Protein AF-A0AAN0IAS6-F1 (afdb_monomer)

Solvent-accessible surface area (backbone atoms only — not comparable to full-atom values): 22225 Å² total; per-residue (Å²): 135,86,90,84,81,88,79,88,77,90,82,90,81,89,84,83,89,83,87,80,89,72,94,79,90,80,89,82,79,87,78,76,90,74,79,75,76,70,74,82,74,73,53,84,27,52,66,50,40,50,52,54,39,51,57,43,19,47,50,24,18,56,37,16,27,63,53,25,39,45,30,53,30,48,60,51,35,45,71,39,62,88,74,70,31,48,55,88,90,38,73,66,52,56,47,52,61,48,28,24,65,57,20,15,57,55,14,36,59,52,32,56,58,35,35,73,73,73,26,54,47,60,35,51,56,58,22,38,47,36,32,28,53,12,21,45,36,38,27,53,33,71,79,46,85,50,51,68,62,28,54,50,36,42,43,51,14,32,24,35,31,10,23,14,33,20,17,25,63,56,48,31,49,53,48,34,52,59,64,42,53,86,92,46,31,71,62,56,50,40,42,36,56,42,28,18,30,46,16,22,23,51,41,36,58,53,58,62,44,83,92,68,50,53,35,56,56,22,45,52,51,21,50,51,35,49,54,48,44,63,58,50,70,72,54,74,64,46,40,63,58,29,48,77,69,71,36,54,75,60,20,50,54,46,42,37,59,40,34,28,88,86,54,67,58,66,56,58,49,52,52,50,49,55,51,51,72,70,52,72,89,63,50,75,71,50,46,59,55,49,49,69,38,70,86,45,36,52,60,49,51,54,50,52,52,49,54,48,50,44,58,71,68,40,57,63,56,50,46,31,38,34,36,55,57,36,31,76,49,71,38,53,72,68,57,12,40,56,49,32,26,46,35,66,11,50,43,34,35,55,38,28,54,54,26,60,74,42,50,86,76,68,42,66,70,56,36,42,52,51,16,52,52,39,30,52,53,18,50,50,45,37,53,52,28,74,74,65,77,75,42,55,68,52,36,54,53,19,50,36,42,25,35,48,15,34,24,54,9,57,55,50,51,60,58,48,54,51,68,74,76,108

Nearest PDB structures (foldseek):
  6tha-assembly1_A  TM=8.680E-01  e=2.420E-15  Homo sapiens
  4zw9-assembly1_A  TM=8.474E-01  e=1.439E-14  Homo sapiens
  7wsn-assembly1_A  TM=8.742E-01  e=9.695E-14  Homo sapiens
  8y66-assembly1_A  TM=8.611E-01  e=7.709E-13  Homo sapiens
  4ybq-assembly2_B  TM=8.130E-01  e=3.576E-12  Rattus norvegicus

Mean predicted aligned error: 10.68 Å

Structure (mmCIF, N/CA/C/O backbone):
data_AF-A0AAN0IAS6-F1
#
_entry.id   AF-A0AAN0IAS6-F1
#
loop_
_atom_site.group_PDB
_atom_site.id
_atom_site.type_symbol
_atom_site.label_atom_id
_atom_site.label_alt_id
_atom_site.label_comp_id
_atom_site.label_asym_id
_atom_site.label_entity_id
_atom_site.label_seq_id
_atom_site.pdbx_PDB_ins_code
_atom_site.Cartn_x
_atom_site.Cartn_y
_atom_site.Cartn_z
_atom_site.occupancy
_atom_site.B_iso_or_equiv
_atom_site.auth_seq_id
_atom_site.auth_comp_id
_atom_site.auth_asym_id
_atom_site.auth_atom_id
_atom_site.pdbx_PDB_model_num
ATOM 1 N N . MET A 1 1 ? -79.248 13.429 42.159 1.00 33.66 1 MET A N 1
ATOM 2 C CA . MET A 1 1 ? -80.142 12.551 42.944 1.00 33.66 1 MET A CA 1
ATOM 3 C C . MET A 1 1 ? -79.269 11.799 43.941 1.00 33.66 1 MET A C 1
ATOM 5 O O . MET A 1 1 ? -78.330 11.173 43.477 1.00 33.66 1 MET A O 1
ATOM 9 N N . ALA A 1 2 ? -79.571 11.944 45.244 1.00 32.12 2 ALA A N 1
ATOM 10 C CA . ALA A 1 2 ? -78.936 11.362 46.452 1.00 32.12 2 ALA A CA 1
ATOM 11 C C . ALA A 1 2 ? -77.456 11.761 46.705 1.00 32.12 2 ALA A C 1
ATOM 13 O O . ALA A 1 2 ? -76.595 11.368 45.934 1.00 32.12 2 ALA A O 1
ATOM 14 N N . GLN A 1 3 ? -77.054 12.660 47.625 1.00 24.36 3 GLN A N 1
ATOM 15 C CA . GLN A 1 3 ? -77.247 12.820 49.091 1.00 24.36 3 GLN A CA 1
ATOM 16 C C . GLN A 1 3 ? -76.778 11.643 49.967 1.00 24.36 3 GLN A C 1
ATOM 18 O O . GLN A 1 3 ? -77.435 10.612 49.962 1.00 24.36 3 GLN A O 1
ATOM 23 N N . SER A 1 4 ? -75.717 11.876 50.767 1.00 26.53 4 SER A N 1
ATOM 24 C CA . SER A 1 4 ? -75.642 11.714 52.247 1.00 26.53 4 SER A CA 1
ATOM 25 C C . SER A 1 4 ? -74.160 11.719 52.698 1.00 26.53 4 SER A C 1
ATOM 27 O O . SER A 1 4 ? -73.414 10.832 52.301 1.00 26.53 4 SER A O 1
ATOM 29 N N . HIS A 1 5 ? -73.647 12.810 53.286 1.00 27.48 5 HIS A N 1
ATOM 30 C CA . HIS A 1 5 ? -73.563 13.123 54.738 1.00 27.48 5 HIS A CA 1
ATOM 31 C C . HIS A 1 5 ? -72.278 12.585 55.406 1.00 27.48 5 HIS A C 1
ATOM 33 O O . HIS A 1 5 ? -72.000 11.401 55.298 1.00 27.48 5 HIS A O 1
ATOM 39 N N . HIS A 1 6 ? -71.389 13.498 55.850 1.00 26.61 6 HIS A N 1
ATOM 40 C CA . HIS A 1 6 ? -71.089 13.872 57.263 1.00 26.61 6 HIS A CA 1
ATOM 41 C C . HIS A 1 6 ? -70.291 12.769 57.998 1.00 26.61 6 HIS A C 1
ATOM 43 O O . HIS A 1 6 ? -70.561 11.599 57.805 1.00 26.61 6 HIS A O 1
ATOM 49 N N . GLU A 1 7 ? -69.278 13.000 58.833 1.00 26.31 7 GLU A N 1
ATOM 50 C CA . GLU A 1 7 ? -68.907 14.135 59.680 1.00 26.31 7 GLU A CA 1
ATOM 51 C C . GLU A 1 7 ? -67.571 13.801 60.382 1.00 26.31 7 GLU A C 1
ATOM 53 O O . GLU A 1 7 ? -67.333 12.632 60.668 1.00 26.31 7 GLU A O 1
ATOM 58 N N . GLY A 1 8 ? -66.793 14.833 60.743 1.00 24.58 8 GLY A N 1
ATOM 59 C CA . GLY A 1 8 ? -65.943 14.885 61.950 1.00 24.58 8 GLY A CA 1
ATOM 60 C C . GLY A 1 8 ? -64.709 13.969 62.029 1.00 24.58 8 GLY A C 1
ATOM 61 O O . GLY A 1 8 ? -64.593 12.970 61.344 1.00 24.58 8 GLY A O 1
ATOM 62 N N . SER A 1 9 ? -63.701 14.195 62.864 1.00 25.06 9 SER A N 1
ATOM 63 C CA . SER A 1 9 ? -63.290 15.300 63.729 1.00 25.06 9 SER A CA 1
ATOM 64 C C . SER A 1 9 ? -61.860 14.959 64.182 1.00 25.06 9 SER A C 1
ATOM 66 O O . SER A 1 9 ? -61.548 13.798 64.425 1.00 25.06 9 SER A O 1
ATOM 68 N N . SER A 1 10 ? -61.009 15.983 64.261 1.00 26.42 10 SER A N 1
ATOM 69 C CA . SER A 1 10 ? -59.844 16.161 65.151 1.00 26.42 10 SER A CA 1
ATOM 70 C C . SER A 1 10 ? -59.374 14.993 66.039 1.00 26.42 10 SER A C 1
ATOM 72 O O . SER A 1 10 ? -60.142 14.541 66.881 1.00 26.42 10 SER A O 1
ATOM 74 N N . LEU A 1 11 ? -58.066 14.689 66.019 1.00 27.80 11 LEU A N 1
ATOM 75 C CA . LEU A 1 11 ? -57.295 14.328 67.222 1.00 27.80 11 LEU A CA 1
ATOM 76 C C . LEU A 1 11 ? -55.779 14.504 66.992 1.00 27.80 11 LEU A C 1
ATOM 78 O O . LEU A 1 11 ? -55.175 13.883 66.124 1.00 27.80 11 LEU A O 1
ATOM 82 N N . LEU A 1 12 ? -55.193 15.395 67.794 1.00 28.66 12 LEU A N 1
ATOM 83 C CA . LEU A 1 12 ? -53.761 15.526 68.070 1.00 28.66 12 LEU A CA 1
ATOM 84 C C . LEU A 1 12 ? -53.261 14.283 68.825 1.00 28.66 12 LEU A C 1
ATOM 86 O O . LEU A 1 12 ? -53.989 13.810 69.694 1.00 28.66 12 LEU A O 1
ATOM 90 N N . LEU A 1 13 ? -52.016 13.840 68.588 1.00 27.44 13 LEU A N 1
ATOM 91 C CA . LEU A 1 13 ? -50.988 13.617 69.629 1.00 27.44 13 LEU A CA 1
ATOM 92 C C . LEU A 1 13 ? -49.684 13.000 69.074 1.00 27.44 13 LEU A C 1
ATOM 94 O O . LEU A 1 13 ? -49.685 12.090 68.254 1.00 27.44 13 LEU A O 1
ATOM 98 N N . ASN A 1 14 ? -48.583 13.552 69.591 1.00 24.80 14 ASN A N 1
ATOM 99 C CA . ASN A 1 14 ? -47.167 13.188 69.486 1.00 24.80 14 ASN A CA 1
ATOM 100 C C . ASN A 1 14 ? -46.831 11.686 69.419 1.00 24.80 14 ASN A C 1
ATOM 102 O O . ASN A 1 14 ? -47.286 10.923 70.264 1.00 24.80 14 ASN A O 1
ATOM 106 N N . HIS A 1 15 ? -45.833 11.330 68.600 1.00 27.81 15 HIS A N 1
ATOM 107 C CA . HIS A 1 15 ? -44.603 10.715 69.121 1.00 27.81 15 HIS A CA 1
ATOM 108 C C . HIS A 1 15 ? -43.427 10.836 68.139 1.00 27.81 15 HIS A C 1
ATOM 110 O O . HIS A 1 15 ? -43.573 10.783 66.922 1.00 27.81 15 HIS A O 1
ATOM 116 N N . SER A 1 16 ? -42.265 11.061 68.735 1.00 25.31 16 SER A N 1
ATOM 117 C CA . SER A 1 16 ? -40.925 11.228 68.183 1.00 25.31 16 SER A CA 1
ATOM 118 C C . SER A 1 16 ? -40.313 9.956 67.576 1.00 25.31 16 SER A C 1
ATOM 120 O O . SER A 1 16 ? -40.698 8.853 67.950 1.00 25.31 16 SER A O 1
ATOM 122 N N . SER A 1 17 ? -39.259 10.183 66.772 1.00 25.08 17 SER A N 1
ATOM 123 C CA . SER A 1 17 ? -38.083 9.321 66.514 1.00 25.08 17 SER A CA 1
ATOM 124 C C . SER A 1 17 ? -38.311 7.966 65.831 1.00 25.08 17 SER A C 1
ATOM 126 O O . SER A 1 17 ? -38.717 7.011 66.475 1.00 25.08 17 SER A O 1
ATOM 128 N N . ASP A 1 18 ? -37.968 7.849 64.543 1.00 25.62 18 ASP A N 1
ATOM 129 C CA . ASP A 1 18 ? -36.683 7.269 64.110 1.00 25.62 18 ASP A CA 1
ATOM 130 C C . ASP A 1 18 ? -36.660 6.950 62.600 1.00 25.62 18 ASP A C 1
ATOM 132 O O . ASP A 1 18 ? -37.606 6.430 62.022 1.00 25.62 18 ASP A O 1
ATOM 136 N N . HIS A 1 19 ? -35.513 7.264 61.994 1.00 27.08 19 HIS A N 1
ATOM 137 C CA . HIS A 1 19 ? -34.933 6.691 60.775 1.00 27.08 19 HIS A CA 1
ATOM 138 C C . HIS A 1 19 ? -35.694 6.702 59.425 1.00 27.08 19 HIS A C 1
ATOM 140 O O . HIS A 1 19 ? -36.416 5.780 59.070 1.00 27.08 19 HIS A O 1
ATOM 146 N N . GLY A 1 20 ? -35.271 7.652 58.571 1.00 28.98 20 GLY A N 1
ATOM 147 C CA . GLY A 1 20 ? -34.957 7.411 57.152 1.00 28.98 20 GLY A CA 1
ATOM 148 C C . GLY A 1 20 ? -35.938 7.999 56.130 1.00 28.98 20 GLY A C 1
ATOM 149 O O . GLY A 1 20 ? -37.013 7.435 55.950 1.00 28.98 20 GLY A O 1
ATOM 150 N N . PRO A 1 21 ? -35.588 9.068 55.381 1.00 27.64 21 PRO A N 1
ATOM 151 C CA . PRO A 1 21 ? -36.418 9.493 54.270 1.00 27.64 21 PRO A CA 1
ATOM 152 C C . PRO A 1 21 ? -36.157 8.614 53.044 1.00 27.64 21 PRO A C 1
ATOM 154 O O . PRO A 1 21 ? -35.095 8.617 52.418 1.00 27.64 21 PRO A O 1
ATOM 157 N N . SER A 1 22 ? -37.204 7.861 52.743 1.00 24.80 22 SER A N 1
ATOM 158 C CA . SER A 1 22 ? -37.594 7.313 51.458 1.00 24.80 22 SER A CA 1
ATOM 159 C C . SER A 1 22 ? -37.400 8.285 50.290 1.00 24.80 22 SER A C 1
ATOM 161 O O . SER A 1 22 ? -37.822 9.437 50.320 1.00 24.80 22 SER A O 1
ATOM 163 N N . ILE A 1 23 ? -36.803 7.733 49.237 1.00 34.53 23 ILE A N 1
ATOM 164 C CA . ILE A 1 23 ? -36.987 7.997 47.805 1.00 34.53 23 ILE A CA 1
ATOM 165 C C . ILE A 1 23 ? -38.257 8.823 47.509 1.00 34.53 23 ILE A C 1
ATOM 167 O O . ILE A 1 23 ? -39.321 8.227 47.400 1.00 34.53 23 ILE A O 1
ATOM 171 N N . GLN A 1 24 ? -38.154 10.154 47.353 1.00 28.39 24 GLN A N 1
ATOM 172 C CA . GLN A 1 24 ? -39.014 10.946 46.441 1.00 28.39 24 GLN A CA 1
ATOM 173 C C . GLN A 1 24 ? -38.716 12.455 46.323 1.00 28.39 24 GLN A C 1
ATOM 175 O O . GLN A 1 24 ? -39.343 13.106 45.493 1.00 28.39 24 GLN A O 1
ATOM 180 N N . GLU A 1 25 ? -37.721 13.021 47.009 1.00 26.59 25 GLU A N 1
ATOM 181 C CA . GLU A 1 25 ? -37.358 14.443 46.845 1.00 26.59 25 GLU A CA 1
ATOM 182 C C . GLU A 1 25 ? -35.931 14.632 46.307 1.00 26.59 25 GLU A C 1
ATOM 184 O O . GLU A 1 25 ? -34.995 14.945 47.035 1.00 26.59 25 GLU A O 1
ATOM 189 N N . SER A 1 26 ? -35.742 14.438 45.000 1.00 26.17 26 SER A N 1
ATOM 190 C CA . SER A 1 26 ? -34.571 14.986 44.283 1.00 26.17 26 SER A CA 1
ATOM 191 C C . SER A 1 26 ? -34.820 15.234 42.789 1.00 26.17 26 SER A C 1
ATOM 193 O O . SER A 1 26 ? -33.887 15.324 41.992 1.00 26.17 26 SER A O 1
ATOM 195 N N . VAL A 1 27 ? -36.084 15.417 42.391 1.00 33.97 27 VAL A N 1
ATOM 196 C CA . VAL A 1 27 ? -36.443 15.924 41.059 1.00 33.97 27 VAL A CA 1
ATOM 197 C C . VAL A 1 27 ? -36.704 17.419 41.177 1.00 33.97 27 VAL A C 1
ATOM 199 O O . VAL A 1 27 ? -37.845 17.819 41.336 1.00 33.97 27 VAL A O 1
ATOM 202 N N . GLN A 1 28 ? -35.638 18.223 41.146 1.00 28.66 28 GLN A N 1
ATOM 203 C CA . GLN A 1 28 ? -35.590 19.608 40.636 1.00 28.66 28 GLN A CA 1
ATOM 204 C C . GLN A 1 28 ? -34.356 20.328 41.188 1.00 28.66 28 GLN A C 1
ATOM 206 O O . GLN A 1 28 ? -34.382 20.973 42.228 1.00 28.66 28 GLN A O 1
ATOM 211 N N . SER A 1 29 ? -33.253 20.242 40.452 1.00 25.03 29 SER A N 1
ATOM 212 C CA . SER A 1 29 ? -32.327 21.365 40.264 1.00 25.03 29 SER A CA 1
ATOM 213 C C . SER A 1 29 ? -31.288 20.961 39.227 1.00 25.03 29 SER A C 1
ATOM 215 O O . SER A 1 29 ? -30.280 20.324 39.504 1.00 25.03 29 SER A O 1
ATOM 217 N N . SER A 1 30 ? -31.568 21.311 37.979 1.00 26.72 30 SER A N 1
ATOM 218 C CA . SER A 1 30 ? -30.588 21.343 36.902 1.00 26.72 30 SER A CA 1
ATOM 219 C C . SER A 1 30 ? -29.566 22.458 37.144 1.00 26.72 30 SER A C 1
ATOM 221 O O . SER A 1 30 ? -29.976 23.619 37.215 1.00 26.72 30 SER A O 1
ATOM 223 N N . PRO A 1 31 ? -28.252 22.176 37.126 1.00 28.34 31 PRO A N 1
ATOM 224 C CA . PRO A 1 31 ? -27.251 23.160 36.775 1.00 28.34 31 PRO A CA 1
ATOM 225 C C . PRO A 1 31 ? -26.757 22.874 35.350 1.00 28.34 31 PRO A C 1
ATOM 227 O O . PRO A 1 31 ? -26.084 21.882 35.083 1.00 28.34 31 PRO A O 1
ATOM 230 N N . SER A 1 32 ? -27.147 23.764 34.437 1.00 24.03 32 SER A N 1
ATOM 231 C CA . SER A 1 32 ? -26.342 24.294 33.328 1.00 24.03 32 SER A CA 1
ATOM 232 C C . SER A 1 32 ? -25.189 23.427 32.792 1.00 24.03 32 SER A C 1
ATOM 234 O O . SER A 1 32 ? -24.174 23.255 33.465 1.00 24.03 32 SER A O 1
ATOM 236 N N . HIS A 1 33 ? -25.311 23.009 31.525 1.00 30.00 33 HIS A N 1
ATOM 237 C CA . HIS A 1 33 ? -24.231 22.716 30.569 1.00 30.00 33 HIS A CA 1
ATOM 238 C C . HIS A 1 33 ? -22.791 22.771 31.120 1.00 30.00 33 HIS A C 1
ATOM 240 O O . HIS A 1 33 ? -22.019 23.680 30.815 1.00 30.00 33 HIS A O 1
ATOM 246 N N . LYS A 1 34 ? -22.372 21.734 31.848 1.00 26.58 34 LYS A N 1
ATOM 247 C CA . LYS A 1 34 ? -20.954 21.393 31.932 1.00 26.58 34 LYS A CA 1
ATOM 248 C C . LYS A 1 34 ? -20.635 20.560 30.701 1.00 26.58 34 LYS A C 1
ATOM 250 O O . LYS A 1 34 ? -20.859 19.355 30.680 1.00 26.58 34 LYS A O 1
ATOM 255 N N . ARG A 1 35 ? -20.116 21.213 29.656 1.00 28.50 35 ARG A N 1
ATOM 256 C CA . ARG A 1 35 ? -19.223 20.541 28.706 1.00 28.50 35 ARG A CA 1
ATOM 257 C C . ARG A 1 35 ? -18.101 19.943 29.549 1.00 28.50 35 ARG A C 1
ATOM 259 O O . ARG A 1 35 ? -17.198 20.667 29.963 1.00 28.50 35 ARG A O 1
ATOM 266 N N . SER A 1 36 ? -18.182 18.653 29.851 1.00 29.47 36 SER A N 1
ATOM 267 C CA . SER A 1 36 ? -17.043 17.901 30.349 1.00 29.47 36 SER A CA 1
ATOM 268 C C . SER A 1 36 ? -16.023 17.865 29.216 1.00 29.47 36 SER A C 1
ATOM 270 O O . SER A 1 36 ? -16.054 16.992 28.351 1.00 29.47 36 SER A O 1
ATOM 272 N N . PHE A 1 37 ? -15.140 18.861 29.189 1.00 30.89 37 PHE A N 1
ATOM 273 C CA . PHE A 1 37 ? -13.807 18.688 28.638 1.00 30.89 37 PHE A CA 1
ATOM 274 C C . PHE A 1 37 ? -13.185 17.556 29.451 1.00 30.89 37 PHE A C 1
ATOM 276 O O . PHE A 1 37 ? -12.643 17.779 30.534 1.00 30.89 37 PHE A O 1
ATOM 283 N N . PHE A 1 38 ? -13.372 16.322 28.986 1.00 34.84 38 PHE A N 1
ATOM 284 C CA . PHE A 1 38 ? -12.669 15.183 29.538 1.00 34.84 38 PHE A CA 1
ATOM 285 C C . PHE A 1 38 ? -11.192 15.495 29.345 1.00 34.84 38 PHE A C 1
ATOM 287 O O . PHE A 1 38 ? -10.711 15.663 28.222 1.00 34.84 38 PHE A O 1
ATOM 294 N N . CYS A 1 39 ? -10.496 15.678 30.460 1.00 33.56 39 CYS A N 1
ATOM 295 C CA . CYS A 1 39 ? -9.053 15.732 30.475 1.00 33.56 39 CYS A CA 1
ATOM 296 C C . CYS A 1 39 ? -8.579 14.457 29.768 1.00 33.56 39 CYS A C 1
ATOM 298 O O . CYS A 1 39 ? -8.855 13.357 30.240 1.00 33.56 39 CYS A O 1
ATOM 300 N N . CYS A 1 40 ? -7.949 14.606 28.600 1.00 45.38 40 CYS A N 1
ATOM 301 C CA . CYS A 1 40 ? -7.277 13.529 27.885 1.00 45.38 40 CYS A CA 1
ATOM 302 C C . CYS A 1 40 ? -6.201 12.936 28.804 1.00 45.38 40 CYS A C 1
ATOM 304 O O . CYS A 1 40 ? -5.038 13.341 28.739 1.00 45.38 40 CYS A O 1
ATOM 306 N N . GLN A 1 41 ? -6.573 11.993 29.672 1.00 48.19 41 GLN A N 1
ATOM 307 C CA . GLN A 1 41 ? -5.611 11.185 30.403 1.00 48.19 41 GLN A CA 1
ATOM 308 C C . GLN A 1 41 ? -4.820 10.402 29.358 1.00 48.19 41 GLN A C 1
ATOM 310 O O . GLN A 1 41 ? -5.354 9.571 28.621 1.00 48.19 41 GLN A O 1
ATOM 315 N N . ARG A 1 42 ? -3.537 10.752 29.217 1.00 53.22 42 ARG A N 1
ATOM 316 C CA . ARG A 1 42 ? -2.619 10.003 28.361 1.00 53.22 42 ARG A CA 1
ATOM 317 C C . ARG A 1 42 ? -2.536 8.579 28.919 1.00 53.22 42 ARG A C 1
ATOM 319 O O . ARG A 1 42 ? -2.341 8.441 30.125 1.00 53.22 42 ARG A O 1
ATOM 326 N N . PRO A 1 43 ? -2.675 7.538 28.083 1.00 58.28 43 PRO A N 1
ATOM 327 C CA . PRO A 1 43 ? -2.593 6.167 28.563 1.00 58.28 43 PRO A CA 1
ATOM 328 C C . PRO A 1 43 ? -1.225 5.923 29.210 1.00 58.28 43 PRO A C 1
ATOM 330 O O . PRO A 1 43 ? -0.189 6.255 28.629 1.00 58.28 43 PRO A O 1
ATOM 333 N N . GLU A 1 44 ? -1.226 5.308 30.391 1.00 56.66 44 GLU A N 1
ATOM 334 C CA . GLU A 1 44 ? -0.021 4.967 31.160 1.00 56.66 44 GLU A CA 1
ATOM 335 C C . GLU A 1 44 ? 0.924 4.050 30.357 1.00 56.66 44 GLU A C 1
ATOM 337 O O . GLU A 1 44 ? 2.146 4.133 30.471 1.00 56.66 44 GLU A O 1
ATOM 342 N N . ARG A 1 45 ? 0.366 3.211 29.467 1.00 65.69 45 ARG A N 1
ATOM 343 C CA . ARG A 1 45 ? 1.111 2.307 28.569 1.00 65.69 45 ARG A CA 1
ATOM 344 C C . ARG A 1 45 ? 1.028 2.695 27.092 1.00 65.69 45 ARG A C 1
ATOM 346 O O . ARG A 1 45 ? 0.751 1.850 26.239 1.00 65.69 45 ARG A O 1
ATOM 353 N N . LEU A 1 46 ? 1.342 3.948 26.766 1.00 76.25 46 LEU A N 1
ATOM 354 C CA . LEU A 1 46 ? 1.393 4.430 25.378 1.00 76.25 46 LEU A CA 1
ATOM 355 C C . LEU A 1 46 ? 2.266 3.556 24.453 1.00 76.25 46 LEU A C 1
ATOM 357 O O . LEU A 1 46 ? 1.910 3.311 23.303 1.00 76.25 46 LEU A O 1
ATOM 361 N N . TRP A 1 47 ? 3.387 3.042 24.965 1.00 80.69 47 TRP A N 1
ATOM 362 C CA . TRP A 1 47 ? 4.314 2.199 24.205 1.00 80.69 47 TRP A CA 1
ATOM 363 C C . TRP A 1 47 ? 3.650 0.922 23.664 1.00 80.69 47 TRP A C 1
ATOM 365 O O . TRP A 1 47 ? 3.910 0.539 22.528 1.00 80.69 47 TRP A O 1
ATOM 375 N N . SER A 1 48 ? 2.751 0.299 24.433 1.00 83.69 48 SER A N 1
ATOM 376 C CA . SER A 1 48 ? 2.081 -0.948 24.038 1.00 83.69 48 SER A CA 1
ATOM 377 C C . SER A 1 48 ? 1.148 -0.730 22.845 1.00 83.69 48 SER A C 1
ATOM 379 O O . SER A 1 48 ? 1.204 -1.467 21.861 1.00 83.69 48 SER A O 1
ATOM 381 N N . THR A 1 49 ? 0.360 0.348 22.890 1.00 83.81 49 THR A N 1
ATOM 382 C CA . THR A 1 49 ? -0.538 0.756 21.807 1.00 83.81 49 THR A CA 1
ATOM 383 C C . THR A 1 49 ? 0.266 1.119 20.557 1.00 83.81 49 THR A C 1
ATOM 385 O O . THR A 1 49 ? -0.085 0.675 19.467 1.00 83.81 49 THR A O 1
ATOM 388 N N . THR A 1 50 ? 1.384 1.843 20.705 1.00 86.25 50 THR A N 1
ATOM 389 C CA . THR A 1 50 ? 2.273 2.176 19.579 1.00 86.25 50 THR A CA 1
ATOM 390 C C . THR A 1 50 ? 2.861 0.928 18.922 1.00 86.25 50 THR A C 1
ATOM 392 O O . THR A 1 50 ? 2.834 0.834 17.700 1.00 86.25 50 THR A O 1
ATOM 395 N N . ILE A 1 51 ? 3.357 -0.047 19.695 1.00 88.56 51 ILE A N 1
ATOM 396 C CA . ILE A 1 51 ? 3.919 -1.292 19.139 1.00 88.56 51 ILE A CA 1
ATOM 397 C C . ILE A 1 51 ? 2.847 -2.077 18.381 1.00 88.56 51 ILE A C 1
ATOM 399 O O . ILE A 1 51 ? 3.093 -2.532 17.266 1.00 88.56 51 ILE A O 1
ATOM 403 N N . VAL A 1 52 ? 1.649 -2.208 18.957 1.00 90.12 52 VAL A N 1
ATOM 404 C CA . VAL A 1 52 ? 0.529 -2.925 18.332 1.00 90.12 52 VAL A CA 1
ATOM 405 C C . VAL A 1 52 ? 0.065 -2.225 17.049 1.00 90.12 52 VAL A C 1
ATOM 407 O O . VAL A 1 52 ? -0.161 -2.890 16.038 1.00 90.12 52 VAL A O 1
ATOM 410 N N . ALA A 1 53 ? -0.035 -0.893 17.062 1.00 88.12 53 ALA A N 1
ATOM 411 C CA . ALA A 1 53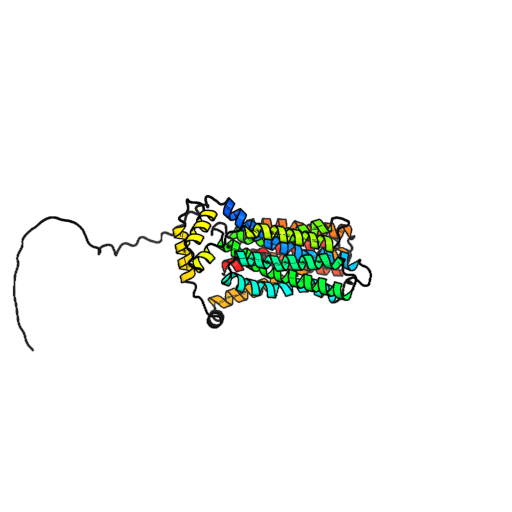 ? -0.401 -0.107 15.887 1.00 88.12 53 ALA A CA 1
ATOM 412 C C . ALA A 1 53 ? 0.670 -0.187 14.788 1.00 88.12 53 ALA A C 1
ATOM 414 O O . ALA A 1 53 ? 0.337 -0.386 13.621 1.00 88.12 53 ALA A O 1
ATOM 415 N N . LEU A 1 54 ? 1.951 -0.096 15.157 1.00 89.69 54 LEU A N 1
ATOM 416 C CA . LEU A 1 54 ? 3.067 -0.197 14.220 1.00 89.69 54 LEU A CA 1
ATOM 417 C C . LEU A 1 54 ? 3.134 -1.587 13.581 1.00 89.69 54 LEU A C 1
ATOM 419 O O . LEU A 1 54 ? 3.262 -1.695 12.367 1.00 89.69 54 LEU A O 1
ATOM 423 N N . ALA A 1 55 ? 2.986 -2.644 14.379 1.00 91.25 55 ALA A N 1
ATOM 424 C CA . ALA A 1 55 ? 2.961 -4.018 13.891 1.00 91.25 55 ALA A CA 1
ATOM 425 C C . ALA A 1 55 ? 1.797 -4.274 12.919 1.00 91.25 55 ALA A C 1
ATOM 427 O O . ALA A 1 55 ? 1.987 -4.948 11.909 1.00 91.25 55 ALA A O 1
ATOM 428 N N . ALA A 1 56 ? 0.617 -3.698 13.167 1.00 89.75 56 ALA A N 1
ATOM 429 C CA . ALA A 1 56 ? -0.490 -3.747 12.211 1.00 89.75 56 ALA A CA 1
ATOM 430 C C . ALA A 1 56 ? -0.195 -2.934 10.934 1.00 89.75 56 ALA A C 1
ATOM 432 O O . ALA A 1 56 ? -0.512 -3.378 9.829 1.00 89.75 56 ALA A O 1
ATOM 433 N N . ALA A 1 57 ? 0.469 -1.780 11.063 1.00 89.62 57 ALA A N 1
ATOM 434 C CA . ALA A 1 57 ? 0.869 -0.940 9.935 1.00 89.62 57 ALA A CA 1
ATOM 435 C C . ALA A 1 57 ? 1.981 -1.563 9.061 1.00 89.62 57 ALA A C 1
ATOM 437 O O . ALA A 1 57 ? 2.147 -1.153 7.912 1.00 89.62 57 ALA A O 1
ATOM 438 N N . LEU A 1 58 ? 2.718 -2.572 9.547 1.00 91.62 58 LEU A N 1
ATOM 439 C CA . LEU A 1 58 ? 3.698 -3.311 8.735 1.00 91.62 58 LEU A CA 1
ATOM 440 C C . LEU A 1 58 ? 3.047 -4.082 7.575 1.00 91.62 58 LEU A C 1
ATOM 442 O O . LEU A 1 58 ? 3.712 -4.378 6.587 1.00 91.62 58 LEU A O 1
ATOM 446 N N . SER A 1 59 ? 1.756 -4.408 7.659 1.00 90.38 59 SER A N 1
ATOM 447 C CA . SER A 1 59 ? 1.054 -5.074 6.558 1.00 90.38 59 SER A CA 1
ATOM 448 C C . SER A 1 59 ? 0.949 -4.167 5.311 1.00 90.38 59 SER A C 1
ATOM 450 O O . SER A 1 59 ? 1.354 -4.595 4.227 1.00 90.38 59 SER A O 1
ATOM 452 N N . PRO A 1 60 ? 0.543 -2.887 5.444 1.00 90.81 60 PRO A N 1
ATOM 453 C CA . PRO A 1 60 ? 0.697 -1.873 4.403 1.00 90.81 60 PRO A CA 1
ATOM 454 C C . PRO A 1 60 ? 2.096 -1.708 3.807 1.00 90.81 60 PRO A C 1
ATOM 456 O O . PRO A 1 60 ? 2.206 -1.459 2.610 1.00 90.81 60 PRO A O 1
ATOM 459 N N . LEU A 1 61 ? 3.162 -1.895 4.592 1.00 92.69 61 LEU A N 1
ATOM 460 C CA . LEU A 1 61 ? 4.541 -1.808 4.092 1.00 92.69 61 LEU A CA 1
ATOM 461 C C . LEU A 1 61 ? 4.811 -2.817 2.973 1.00 92.69 61 LEU A C 1
ATOM 463 O O . LEU A 1 61 ? 5.372 -2.467 1.935 1.00 92.69 61 LEU A O 1
ATOM 467 N N . VAL A 1 62 ? 4.363 -4.061 3.154 1.00 92.06 62 VAL A N 1
ATOM 468 C CA . VAL A 1 62 ? 4.470 -5.106 2.123 1.00 92.06 62 VAL A CA 1
ATOM 469 C C . VAL A 1 62 ? 3.678 -4.716 0.870 1.00 92.06 62 VAL A C 1
ATOM 471 O O . VAL A 1 62 ? 4.125 -4.957 -0.253 1.00 92.06 62 VAL A O 1
ATOM 474 N N . GLY A 1 63 ? 2.528 -4.062 1.049 1.00 90.56 63 GLY A N 1
ATOM 475 C CA . GLY A 1 63 ? 1.729 -3.547 -0.061 1.00 90.56 63 GLY A CA 1
ATOM 476 C C . GLY A 1 63 ? 2.428 -2.438 -0.839 1.00 90.56 63 GLY A C 1
ATOM 477 O O . GLY A 1 63 ? 2.413 -2.451 -2.067 1.00 90.56 63 GLY A O 1
ATOM 478 N N . GLY A 1 64 ? 3.122 -1.540 -0.143 1.00 91.38 64 GLY A N 1
ATOM 479 C CA . GLY A 1 64 ? 3.924 -0.486 -0.761 1.00 91.38 64 GLY A CA 1
ATOM 480 C C . GLY A 1 64 ? 5.040 -1.049 -1.633 1.00 91.38 64 GLY A C 1
ATOM 481 O O . GLY A 1 64 ? 5.229 -0.620 -2.771 1.00 91.38 64 GLY A O 1
ATOM 482 N N . TYR A 1 65 ? 5.713 -2.091 -1.143 1.00 92.56 65 TYR A N 1
ATOM 483 C CA . TYR A 1 65 ? 6.716 -2.815 -1.923 1.00 92.56 65 TYR A CA 1
ATOM 484 C C . TYR A 1 65 ? 6.116 -3.384 -3.220 1.00 92.56 65 TYR A C 1
ATOM 486 O O . TYR A 1 65 ? 6.697 -3.249 -4.295 1.00 92.56 65 TYR A O 1
ATOM 494 N N . ALA A 1 66 ? 4.922 -3.981 -3.146 1.00 91.06 66 ALA A N 1
ATOM 495 C CA . ALA A 1 66 ? 4.228 -4.546 -4.306 1.00 91.06 66 ALA A CA 1
ATOM 496 C C . ALA A 1 66 ? 3.769 -3.492 -5.330 1.00 91.06 66 ALA A C 1
ATOM 498 O O . ALA A 1 66 ? 3.720 -3.789 -6.533 1.00 91.06 66 ALA A O 1
ATOM 499 N N . VAL A 1 67 ? 3.452 -2.281 -4.859 1.00 90.00 67 VAL A N 1
ATOM 500 C CA . VAL A 1 67 ? 3.118 -1.118 -5.692 1.00 90.00 67 VAL A CA 1
ATOM 501 C C . VAL A 1 67 ? 4.350 -0.624 -6.451 1.00 90.00 67 VAL A C 1
ATOM 503 O O . VAL A 1 67 ? 4.248 -0.432 -7.652 1.00 90.00 67 VAL A O 1
ATOM 506 N N . GLY A 1 68 ? 5.517 -0.483 -5.814 1.00 87.81 68 GLY A N 1
ATOM 507 C CA . GLY A 1 68 ? 6.740 -0.023 -6.499 1.00 87.81 68 GLY A CA 1
ATOM 508 C C . GLY A 1 68 ? 7.469 -1.096 -7.331 1.00 87.81 68 GLY A C 1
ATOM 509 O O . GLY A 1 68 ? 8.271 -0.773 -8.205 1.00 87.81 68 GLY A O 1
ATOM 510 N N . TYR A 1 69 ? 7.178 -2.381 -7.108 1.00 90.12 69 TYR A N 1
ATOM 511 C CA . TYR A 1 69 ? 7.825 -3.514 -7.789 1.00 90.12 69 TYR A CA 1
ATOM 512 C C . TYR A 1 69 ? 7.818 -3.487 -9.329 1.00 90.12 69 TYR A C 1
ATOM 514 O O . TYR A 1 69 ? 8.832 -3.872 -9.923 1.00 90.12 69 TYR A O 1
ATOM 522 N N . PRO A 1 70 ? 6.747 -3.051 -10.024 1.00 86.56 70 PRO A N 1
ATOM 523 C CA . PRO A 1 70 ? 6.742 -2.960 -11.481 1.00 86.56 70 PRO A CA 1
ATOM 524 C C . PRO A 1 70 ? 7.856 -2.082 -12.039 1.00 86.56 70 PRO A C 1
ATOM 526 O O . PRO A 1 70 ? 8.474 -2.501 -13.008 1.00 86.56 70 PRO A O 1
ATOM 529 N N . SER A 1 71 ? 8.172 -0.947 -11.405 1.00 82.50 71 SER A N 1
ATOM 530 C CA . SER A 1 71 ? 9.187 -0.013 -11.920 1.00 82.50 71 SER A CA 1
ATOM 531 C C . SER A 1 71 ? 10.548 -0.693 -12.068 1.00 82.50 71 SER A C 1
ATOM 533 O O . SER A 1 71 ? 11.145 -0.683 -13.144 1.00 82.50 71 SER A O 1
ATOM 535 N N . SER A 1 72 ? 10.974 -1.402 -11.021 1.00 80.00 72 SER A N 1
ATOM 536 C CA . SER A 1 72 ? 12.243 -2.132 -11.019 1.00 80.00 72 SER A CA 1
ATOM 537 C C . SER A 1 72 ? 12.190 -3.410 -11.866 1.00 80.00 72 SER A C 1
ATOM 539 O O . SER A 1 72 ? 13.120 -3.719 -12.616 1.00 80.00 72 SER A O 1
ATOM 541 N N . SER A 1 73 ? 11.096 -4.174 -11.768 1.00 82.81 73 SER A N 1
ATOM 542 C CA . SER A 1 73 ? 10.985 -5.468 -12.451 1.00 82.81 73 SER A CA 1
ATOM 543 C C . SER A 1 73 ? 10.819 -5.332 -13.963 1.00 82.81 73 SER A C 1
ATOM 545 O O . SER A 1 73 ? 11.411 -6.126 -14.691 1.00 82.81 73 SER A O 1
ATOM 547 N N . LEU A 1 74 ? 10.075 -4.335 -14.455 1.00 81.12 74 LEU A N 1
ATOM 548 C CA . LEU A 1 74 ? 9.794 -4.160 -15.884 1.00 81.12 74 LEU A CA 1
ATOM 549 C C . LEU A 1 74 ? 11.057 -3.892 -16.699 1.00 81.12 74 LEU A C 1
ATOM 551 O O . LEU A 1 74 ? 11.210 -4.477 -17.765 1.00 81.12 74 LEU A O 1
ATOM 555 N N . ILE A 1 75 ? 11.991 -3.089 -16.186 1.00 76.81 75 ILE A N 1
ATOM 556 C CA . ILE A 1 75 ? 13.261 -2.806 -16.875 1.00 76.81 75 ILE A CA 1
ATOM 557 C C . ILE A 1 75 ? 14.129 -4.069 -16.968 1.00 76.81 75 ILE A C 1
ATOM 559 O O . ILE A 1 75 ? 14.750 -4.342 -17.997 1.00 76.81 75 ILE A O 1
ATOM 563 N N . ASN A 1 76 ? 14.148 -4.880 -15.909 1.00 77.38 76 ASN A N 1
ATOM 564 C CA . ASN A 1 76 ? 14.868 -6.153 -15.913 1.00 77.38 76 ASN A CA 1
ATOM 565 C C . ASN A 1 76 ? 14.197 -7.170 -16.854 1.00 77.38 76 ASN A C 1
ATOM 567 O O . ASN A 1 76 ? 14.876 -7.868 -17.607 1.00 77.38 76 ASN A O 1
ATOM 571 N N . LEU A 1 77 ? 12.863 -7.220 -16.857 1.00 76.88 77 LEU A N 1
ATOM 572 C CA . LEU A 1 77 ? 12.067 -8.095 -17.718 1.00 76.88 77 LEU A CA 1
ATOM 573 C C . LEU A 1 77 ? 12.126 -7.681 -19.195 1.00 76.88 77 LEU A C 1
ATOM 575 O O . LEU A 1 77 ? 12.066 -8.554 -20.060 1.00 76.88 77 LEU A O 1
ATOM 579 N N . SER A 1 78 ? 12.279 -6.393 -19.511 1.00 71.75 78 SER A N 1
ATOM 580 C CA . SER A 1 78 ? 12.434 -5.924 -20.894 1.00 71.75 78 SER A CA 1
ATOM 581 C C . SER A 1 78 ? 13.796 -6.289 -21.485 1.00 71.75 78 SER A C 1
ATOM 583 O O . SER A 1 78 ? 13.900 -6.508 -22.689 1.00 71.75 78 SER A O 1
ATOM 585 N N . ASN A 1 79 ? 14.829 -6.401 -20.644 1.00 71.44 79 ASN A N 1
ATOM 586 C CA . ASN A 1 79 ? 16.204 -6.704 -21.059 1.00 71.44 79 ASN A CA 1
ATOM 587 C C . ASN A 1 79 ? 16.502 -8.215 -21.178 1.00 71.44 79 ASN A C 1
ATOM 589 O O . ASN A 1 79 ? 17.608 -8.596 -21.557 1.00 71.44 79 ASN A O 1
ATOM 593 N N . MET A 1 80 ? 15.539 -9.085 -20.854 1.00 69.50 80 MET A N 1
ATOM 594 C CA . MET A 1 80 ? 15.676 -10.544 -20.959 1.00 69.50 80 MET A CA 1
ATOM 595 C C . MET A 1 80 ? 15.698 -11.031 -22.422 1.00 69.50 80 MET A C 1
ATOM 597 O O . MET A 1 80 ? 15.325 -10.317 -23.350 1.00 69.50 80 MET A O 1
ATOM 601 N N . THR A 1 81 ? 16.122 -12.280 -22.651 1.00 58.97 81 THR A N 1
ATOM 602 C CA . THR A 1 81 ? 16.120 -12.896 -23.994 1.00 58.97 81 THR A CA 1
ATOM 603 C C . THR A 1 81 ? 14.736 -12.825 -24.651 1.00 58.97 81 THR A C 1
ATOM 605 O O . THR A 1 81 ? 13.719 -13.004 -23.985 1.00 58.97 81 THR A O 1
ATOM 608 N N . HIS A 1 82 ? 14.694 -12.616 -25.974 1.00 55.50 82 HIS A N 1
ATOM 609 C CA . HIS A 1 82 ? 13.503 -12.250 -26.768 1.00 55.50 82 HIS A CA 1
ATOM 610 C C . HIS A 1 82 ? 12.260 -13.162 -26.605 1.00 55.50 82 HIS A C 1
ATOM 612 O O . HIS A 1 82 ? 11.151 -12.761 -26.948 1.00 55.50 82 HIS A O 1
ATOM 618 N N . ASN A 1 83 ? 12.422 -14.380 -26.064 1.00 57.78 83 ASN A N 1
ATOM 619 C CA . ASN A 1 83 ? 11.328 -15.315 -25.764 1.00 57.78 83 ASN A CA 1
ATOM 620 C C . ASN A 1 83 ? 10.770 -15.201 -24.331 1.00 57.78 83 ASN A C 1
ATOM 622 O O . ASN A 1 83 ? 9.659 -15.671 -24.080 1.00 57.78 83 ASN A O 1
ATOM 626 N N . ARG A 1 84 ? 11.510 -14.611 -23.385 1.00 57.84 84 ARG A N 1
ATOM 627 C CA . ARG A 1 84 ? 11.078 -14.359 -21.995 1.00 57.84 84 ARG A CA 1
ATOM 628 C C . ARG A 1 84 ? 10.924 -12.871 -21.682 1.00 57.84 84 ARG A C 1
ATOM 630 O O . ARG A 1 84 ? 10.449 -12.547 -20.599 1.00 57.84 84 ARG A O 1
ATOM 637 N N . SER A 1 85 ? 11.296 -11.982 -22.601 1.00 58.25 85 SER A N 1
ATOM 638 C CA . SER A 1 85 ? 11.127 -10.553 -22.389 1.00 58.25 85 SER A CA 1
ATOM 639 C C . SER A 1 85 ? 9.674 -10.111 -22.496 1.00 58.25 85 SER A C 1
ATOM 641 O O . SER A 1 85 ? 8.879 -10.607 -23.302 1.00 58.25 85 SER A O 1
ATOM 643 N N . LEU A 1 86 ? 9.334 -9.148 -21.648 1.00 59.66 86 LEU A N 1
ATOM 644 C CA . LEU A 1 86 ? 8.131 -8.345 -21.784 1.00 59.66 86 LEU A CA 1
ATOM 645 C C . LEU A 1 86 ? 8.527 -7.108 -22.590 1.00 59.66 86 LEU A C 1
ATOM 647 O O . LEU A 1 86 ? 9.233 -6.237 -22.092 1.00 59.66 86 LEU A O 1
ATOM 651 N N . VAL A 1 87 ? 8.138 -7.068 -23.865 1.00 57.84 87 VAL A N 1
ATOM 652 C CA . VAL A 1 87 ? 8.443 -5.932 -24.744 1.00 57.84 87 VAL A CA 1
ATOM 653 C C . VAL A 1 87 ? 7.629 -4.721 -24.283 1.00 57.84 87 VAL A C 1
ATOM 655 O O . VAL A 1 87 ? 6.401 -4.814 -24.160 1.00 57.84 87 VAL A O 1
ATOM 658 N N . ASN A 1 88 ? 8.309 -3.598 -24.037 1.00 53.22 88 ASN A N 1
ATOM 659 C CA . ASN A 1 88 ? 7.682 -2.324 -23.678 1.00 53.22 88 ASN A CA 1
ATOM 660 C C . ASN A 1 88 ? 6.652 -1.923 -24.750 1.00 53.22 88 ASN A C 1
ATOM 662 O O . ASN A 1 88 ? 6.955 -1.948 -25.941 1.00 53.22 88 ASN A O 1
ATOM 666 N N . GLY A 1 89 ? 5.426 -1.597 -24.326 1.00 55.75 89 GLY A N 1
ATOM 667 C CA . GLY A 1 89 ? 4.300 -1.272 -25.216 1.00 55.75 89 GLY A CA 1
ATOM 668 C C . GLY A 1 89 ? 3.438 -2.465 -25.653 1.00 55.75 89 GLY A C 1
ATOM 669 O O . GLY A 1 89 ? 2.508 -2.293 -26.438 1.00 55.75 89 GLY A O 1
ATOM 670 N N . SER A 1 90 ? 3.714 -3.678 -25.163 1.00 66.81 90 SER A N 1
ATOM 671 C CA . SER A 1 90 ? 2.817 -4.823 -25.359 1.00 66.81 90 SER A CA 1
ATOM 672 C C . SER A 1 90 ? 1.698 -4.847 -24.312 1.00 66.81 90 SER A C 1
ATOM 674 O O . SER A 1 90 ? 1.930 -4.558 -23.141 1.00 66.81 90 SER A O 1
ATOM 676 N N . VAL A 1 91 ? 0.506 -5.315 -24.708 1.00 76.06 91 VAL A N 1
ATOM 677 C CA . VAL A 1 91 ? -0.662 -5.521 -23.817 1.00 76.06 91 VAL A CA 1
ATOM 678 C C . VAL A 1 91 ? -0.296 -6.307 -22.546 1.00 76.06 91 VAL A C 1
ATOM 680 O O . VAL A 1 91 ? -0.909 -6.131 -21.497 1.00 76.06 91 VAL A O 1
ATOM 683 N N . LEU A 1 92 ? 0.732 -7.160 -22.608 1.00 77.62 92 LEU A N 1
ATOM 684 C CA . LEU A 1 92 ? 1.222 -7.936 -21.470 1.00 77.62 92 LEU A CA 1
ATOM 685 C C . LEU A 1 92 ? 1.867 -7.078 -20.371 1.00 77.62 92 LEU A C 1
ATOM 687 O O . LEU A 1 92 ? 1.672 -7.390 -19.198 1.00 77.62 92 LEU A O 1
ATOM 691 N N . VAL A 1 93 ? 2.602 -6.016 -20.719 1.00 78.38 93 VAL A N 1
ATOM 692 C CA . VAL A 1 93 ? 3.210 -5.087 -19.745 1.00 78.38 93 VAL A CA 1
ATOM 693 C C . VAL A 1 93 ? 2.124 -4.323 -18.991 1.00 78.38 93 VAL A C 1
ATOM 695 O O . VAL A 1 93 ? 2.160 -4.233 -17.763 1.00 78.38 93 VAL A O 1
ATOM 698 N N . ASP A 1 94 ? 1.113 -3.850 -19.714 1.00 80.25 94 ASP A N 1
ATOM 699 C CA . ASP A 1 94 ? -0.005 -3.114 -19.120 1.00 80.25 94 ASP A CA 1
ATOM 700 C C . ASP A 1 94 ? -0.860 -4.034 -18.243 1.00 80.25 94 ASP A C 1
ATOM 702 O O . ASP A 1 94 ? -1.222 -3.683 -17.119 1.00 80.25 94 ASP A O 1
ATOM 706 N N . THR A 1 95 ? -1.100 -5.267 -18.703 1.00 85.56 95 THR A N 1
ATOM 707 C CA . THR A 1 95 ? -1.798 -6.295 -17.915 1.00 85.56 95 THR A CA 1
ATOM 708 C C . THR A 1 95 ? -1.021 -6.633 -16.638 1.00 85.56 95 THR A C 1
ATOM 710 O O . THR A 1 95 ? -1.612 -6.770 -15.568 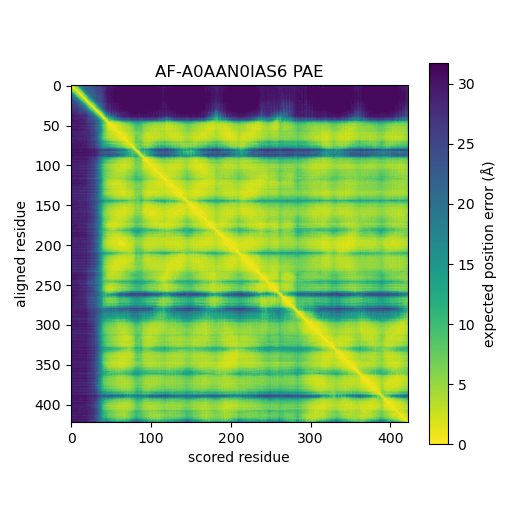1.00 85.56 95 THR A O 1
ATOM 713 N N . TYR A 1 96 ? 0.308 -6.718 -16.710 1.00 85.38 96 TYR A N 1
ATOM 714 C CA . TYR A 1 96 ? 1.171 -6.994 -15.559 1.00 85.38 96 TYR A CA 1
ATOM 715 C C . TYR A 1 96 ? 1.081 -5.917 -14.460 1.00 85.38 96 TYR A C 1
ATOM 717 O O . TYR A 1 96 ? 1.043 -6.241 -13.264 1.00 85.38 96 TYR A O 1
ATOM 725 N N . GLY A 1 97 ? 1.000 -4.642 -14.854 1.00 83.75 97 GLY A N 1
ATOM 726 C CA . GLY A 1 97 ? 0.731 -3.529 -13.941 1.00 83.75 97 GLY A CA 1
ATOM 727 C C . GLY A 1 97 ? -0.695 -3.567 -13.379 1.00 83.75 97 GLY A C 1
ATOM 728 O O . GLY A 1 97 ? -0.882 -3.528 -12.160 1.00 83.75 97 GLY A O 1
ATOM 729 N N . ALA A 1 98 ? -1.693 -3.717 -14.256 1.00 86.62 98 ALA A N 1
ATOM 730 C CA . ALA A 1 98 ? -3.120 -3.624 -13.933 1.00 86.62 98 ALA A CA 1
ATOM 731 C C . ALA A 1 98 ? -3.666 -4.777 -13.068 1.00 86.62 98 ALA A C 1
ATOM 733 O O . ALA A 1 98 ? -4.647 -4.591 -12.341 1.00 86.62 98 ALA A O 1
ATOM 734 N N . LEU A 1 99 ? -3.036 -5.957 -13.096 1.00 91.00 99 LEU A N 1
ATOM 735 C CA . LEU A 1 99 ? -3.502 -7.119 -12.329 1.00 91.00 99 LEU A CA 1
ATOM 736 C C . LEU A 1 99 ? -3.447 -6.927 -10.812 1.00 91.00 99 LEU A C 1
ATOM 738 O O . LEU A 1 99 ? -4.234 -7.553 -10.105 1.00 91.00 99 LEU A O 1
ATOM 742 N N . VAL A 1 100 ? -2.563 -6.065 -10.301 1.00 91.12 100 VAL A N 1
ATOM 743 C CA . VAL A 1 100 ? -2.499 -5.788 -8.860 1.00 91.12 100 VAL A CA 1
ATOM 744 C C . VAL A 1 100 ? -3.714 -4.987 -8.378 1.00 91.12 100 VAL A C 1
ATOM 746 O O . VAL A 1 100 ? -4.409 -5.487 -7.493 1.00 91.12 100 VAL A O 1
ATOM 749 N N . PRO A 1 101 ? -4.040 -3.811 -8.954 1.00 90.19 101 PRO A N 1
ATOM 750 C CA . PRO A 1 101 ? -5.281 -3.109 -8.625 1.00 90.19 101 PRO A CA 1
ATOM 751 C C . PRO A 1 101 ? -6.532 -3.968 -8.850 1.00 90.19 101 PRO A C 1
ATOM 753 O O . PRO A 1 101 ? -7.457 -3.939 -8.039 1.00 90.19 101 PRO A O 1
ATOM 756 N N . PHE A 1 102 ? -6.547 -4.780 -9.913 1.00 91.81 102 PHE A N 1
ATOM 757 C CA . PHE A 1 102 ? -7.660 -5.689 -10.184 1.00 91.81 102 PHE A CA 1
ATOM 758 C C . PHE A 1 102 ? -7.802 -6.780 -9.112 1.00 91.81 102 PHE A C 1
ATOM 760 O O . PHE A 1 102 ? -8.904 -7.029 -8.633 1.00 91.81 102 PHE A O 1
ATOM 767 N N . GLY A 1 103 ? -6.699 -7.390 -8.669 1.00 92.75 103 GLY A N 1
ATOM 768 C CA . GLY A 1 103 ? -6.704 -8.318 -7.536 1.00 92.75 103 GLY A CA 1
ATOM 769 C C . GLY A 1 103 ? -7.132 -7.643 -6.229 1.00 92.75 103 GLY A C 1
ATOM 770 O O . GLY A 1 103 ? -7.890 -8.225 -5.451 1.00 92.75 103 GLY A O 1
ATOM 771 N N . ALA A 1 104 ? -6.720 -6.391 -6.009 1.00 92.06 104 ALA A N 1
ATOM 772 C CA . ALA A 1 104 ? -7.059 -5.630 -4.808 1.00 92.06 104 ALA A CA 1
ATOM 773 C C . ALA A 1 104 ? -8.568 -5.383 -4.659 1.00 92.06 104 ALA A C 1
ATOM 775 O O . ALA A 1 104 ? -9.067 -5.376 -3.533 1.00 92.06 104 ALA A O 1
ATOM 776 N N . LEU A 1 105 ? -9.310 -5.270 -5.766 1.00 91.75 105 LEU A N 1
ATOM 777 C CA . LEU A 1 105 ? -10.775 -5.201 -5.746 1.00 91.75 105 LEU A CA 1
ATOM 778 C C . LEU A 1 105 ? -11.394 -6.418 -5.035 1.00 91.75 105 LEU A C 1
ATOM 780 O O . LEU A 1 105 ? -12.237 -6.262 -4.151 1.00 91.75 105 LEU A O 1
ATOM 784 N N . PHE A 1 106 ? -10.946 -7.628 -5.383 1.00 92.62 106 PHE A N 1
ATOM 785 C CA . PHE A 1 106 ? -11.418 -8.864 -4.751 1.00 92.62 106 PHE A CA 1
ATOM 786 C C . PHE A 1 106 ? -10.917 -8.987 -3.311 1.00 92.62 106 PHE A C 1
ATOM 788 O O . PHE A 1 106 ? -11.686 -9.347 -2.419 1.00 92.62 106 PHE A O 1
ATOM 795 N N . GLY A 1 107 ? -9.654 -8.622 -3.069 1.00 91.38 107 GLY A N 1
ATOM 796 C CA . GLY A 1 107 ? -9.060 -8.606 -1.732 1.00 91.38 107 GLY A CA 1
ATOM 797 C C . GLY A 1 107 ? -9.834 -7.736 -0.742 1.00 91.38 107 GLY A C 1
ATOM 798 O O . GLY A 1 107 ? -10.136 -8.182 0.362 1.00 91.38 107 GLY A O 1
ATOM 799 N N . GLY A 1 108 ? -10.222 -6.523 -1.148 1.00 89.12 108 GLY A N 1
ATOM 800 C CA . GLY A 1 108 ? -11.000 -5.609 -0.308 1.00 89.12 108 GLY A CA 1
ATOM 801 C C . GLY A 1 108 ? -12.393 -6.146 0.039 1.00 89.12 108 GLY A C 1
ATOM 802 O O . GLY A 1 108 ? -12.821 -6.056 1.190 1.00 89.12 108 GLY A O 1
ATOM 803 N N . ALA A 1 109 ? -13.084 -6.774 -0.918 1.00 88.94 109 ALA A N 1
ATOM 804 C CA . ALA A 1 109 ? -14.389 -7.394 -0.668 1.00 88.94 109 ALA A CA 1
ATOM 805 C C . ALA A 1 109 ? -14.290 -8.569 0.325 1.00 88.94 109 ALA A C 1
ATOM 807 O O . ALA A 1 109 ? -15.091 -8.676 1.257 1.00 88.94 109 ALA A O 1
ATOM 808 N N . MET A 1 110 ? -13.270 -9.421 0.170 1.00 90.88 110 MET A N 1
ATOM 809 C CA . MET A 1 110 ? -12.993 -10.523 1.099 1.00 90.88 110 MET A CA 1
ATOM 810 C C . MET A 1 110 ? -12.595 -10.014 2.493 1.00 90.88 110 MET A C 1
ATOM 812 O O . MET A 1 110 ? -12.958 -10.625 3.503 1.00 90.88 110 MET A O 1
ATOM 816 N N . ALA A 1 111 ? -11.901 -8.876 2.568 1.00 89.25 111 ALA A N 1
ATOM 817 C CA . ALA A 1 111 ? -11.499 -8.250 3.822 1.00 89.25 111 ALA A CA 1
ATOM 818 C C . ALA A 1 111 ? -12.674 -7.843 4.699 1.00 89.25 111 ALA A C 1
ATOM 820 O O . ALA A 1 111 ? -12.667 -8.166 5.883 1.00 89.25 111 ALA A O 1
ATOM 821 N N . GLY A 1 112 ? -13.694 -7.198 4.130 1.00 86.19 112 GLY A N 1
ATOM 822 C CA . GLY A 1 112 ? -14.887 -6.818 4.891 1.00 86.19 112 GLY A CA 1
ATOM 823 C C . GLY A 1 112 ? -15.583 -8.037 5.504 1.00 86.19 112 GLY A C 1
ATOM 824 O O . GLY A 1 112 ? -15.796 -8.098 6.713 1.00 86.19 112 GLY A O 1
ATOM 825 N N . PHE A 1 113 ? -15.842 -9.065 4.687 1.00 87.25 113 PHE A N 1
ATOM 826 C CA . PHE A 1 113 ? -16.504 -10.288 5.152 1.00 87.25 113 PHE A CA 1
ATOM 827 C C . PHE A 1 113 ? -15.698 -11.029 6.232 1.00 87.25 113 PHE A C 1
ATOM 829 O O . PHE A 1 113 ? -16.241 -11.468 7.249 1.00 87.25 113 PHE A O 1
ATOM 836 N N . SER A 1 114 ? -14.387 -11.171 6.029 1.00 90.06 114 SER A N 1
ATOM 837 C CA . SER A 1 114 ? -13.500 -11.840 6.988 1.00 90.06 114 SER A CA 1
ATOM 838 C C . SER A 1 114 ? -13.338 -11.055 8.296 1.00 90.06 114 SER A C 1
ATOM 840 O O . SER A 1 114 ? -13.367 -11.663 9.370 1.00 90.06 114 SER A O 1
ATOM 842 N N . ALA A 1 115 ? -13.264 -9.721 8.236 1.00 87.56 115 ALA A N 1
ATOM 843 C CA . ALA A 1 115 ? -13.120 -8.862 9.410 1.00 87.56 115 ALA A CA 1
ATOM 844 C C . ALA A 1 115 ? -14.306 -8.988 10.374 1.00 87.56 115 ALA A C 1
ATOM 846 O O . ALA A 1 115 ? -14.103 -9.023 11.594 1.00 87.56 115 ALA A O 1
ATOM 847 N N . ASP A 1 116 ? -15.523 -9.095 9.839 1.00 84.62 116 ASP A N 1
ATOM 848 C CA . ASP A 1 116 ? -16.747 -9.205 10.636 1.00 84.62 116 ASP A CA 1
ATOM 849 C C . ASP A 1 116 ? -16.996 -10.621 11.166 1.00 84.62 116 ASP A C 1
ATOM 851 O O . ASP A 1 116 ? -17.487 -10.792 12.284 1.00 84.62 116 ASP A O 1
ATOM 855 N N . THR A 1 117 ? -16.620 -11.654 10.407 1.00 86.00 117 THR A N 1
ATOM 856 C CA . THR A 1 117 ? -16.858 -13.056 10.793 1.00 86.00 117 THR A CA 1
ATOM 857 C C . THR A 1 117 ? -15.763 -13.616 11.707 1.00 86.00 117 THR A C 1
ATOM 859 O O . THR A 1 117 ? -16.044 -14.167 12.786 1.00 86.00 117 THR A O 1
ATOM 862 N N . LEU A 1 118 ? -14.502 -13.474 11.296 1.00 88.56 118 LEU A N 1
ATOM 863 C CA . LEU A 1 118 ? -13.345 -14.081 11.953 1.00 88.56 118 LEU A CA 1
ATOM 864 C C . LEU A 1 118 ? -12.755 -13.168 13.027 1.00 88.56 118 LEU A C 1
ATOM 866 O O . LEU A 1 118 ? -12.362 -13.665 14.083 1.00 88.56 118 LEU A O 1
ATOM 870 N N . GLY A 1 119 ? -12.753 -11.856 12.788 1.00 88.75 119 GLY A N 1
ATOM 871 C CA . GLY A 1 119 ? -12.087 -10.857 13.626 1.00 88.75 119 GLY A CA 1
ATOM 872 C C . GLY A 1 119 ? -11.014 -10.107 12.864 1.00 88.75 119 GLY A C 1
ATOM 873 O O . GLY A 1 119 ? -10.707 -10.440 11.719 1.00 88.75 119 GLY A O 1
ATOM 874 N N . ARG A 1 120 ? -10.425 -9.080 13.475 1.00 90.94 120 ARG A N 1
ATOM 875 C CA . ARG A 1 120 ? -9.497 -8.201 12.759 1.00 90.94 120 ARG A CA 1
ATOM 876 C C . ARG A 1 120 ? -8.109 -8.828 12.683 1.00 90.94 120 ARG A C 1
ATOM 878 O O . ARG A 1 120 ? -7.533 -8.889 11.600 1.00 90.94 120 ARG A O 1
ATOM 885 N N . LYS A 1 121 ? -7.607 -9.396 13.784 1.00 91.19 121 LYS A N 1
ATOM 886 C CA . LYS A 1 121 ? -6.327 -10.124 13.808 1.00 91.19 121 LYS A CA 1
ATOM 887 C C . LYS A 1 121 ? -6.261 -11.286 12.799 1.00 91.19 121 LYS A C 1
ATOM 889 O O . LYS A 1 121 ? -5.340 -11.280 11.981 1.00 91.19 121 LYS A O 1
ATOM 894 N N . PRO A 1 122 ? -7.162 -12.295 12.820 1.00 91.25 122 PRO A N 1
ATOM 895 C CA . PRO A 1 122 ? -7.082 -13.415 11.883 1.00 91.25 122 PRO A CA 1
ATOM 896 C C . PRO A 1 122 ? -7.220 -12.940 10.438 1.00 91.25 122 PRO A C 1
ATOM 898 O O . PRO A 1 122 ? -6.590 -13.508 9.558 1.00 91.25 122 PRO A O 1
ATOM 901 N N . THR A 1 123 ? -7.959 -11.856 10.202 1.00 92.25 123 THR A N 1
ATOM 902 C CA . THR A 1 123 ? -8.070 -11.231 8.883 1.00 92.25 123 THR A CA 1
ATOM 903 C C . THR A 1 123 ? -6.733 -10.685 8.379 1.00 92.25 123 THR A C 1
ATOM 905 O O . THR A 1 123 ? -6.367 -10.967 7.241 1.00 92.25 123 THR A O 1
ATOM 908 N N . ILE A 1 124 ? -5.950 -9.991 9.220 1.00 91.00 124 ILE A N 1
ATOM 909 C CA . ILE A 1 124 ? -4.588 -9.551 8.854 1.00 91.00 124 ILE A CA 1
ATOM 910 C C . ILE A 1 124 ? -3.692 -10.765 8.561 1.00 91.00 124 ILE A C 1
ATOM 912 O O . ILE A 1 124 ? -2.958 -10.769 7.575 1.00 91.00 124 ILE A O 1
ATOM 916 N N . VAL A 1 125 ? -3.763 -11.817 9.384 1.00 92.50 125 VAL A N 1
ATOM 917 C CA . VAL A 1 125 ? -2.959 -13.040 9.196 1.00 92.50 125 VAL A CA 1
ATOM 918 C C . VAL A 1 125 ? -3.304 -13.738 7.877 1.00 92.50 125 VAL A C 1
ATOM 920 O O . VAL A 1 125 ? -2.404 -14.118 7.130 1.00 92.50 125 VAL A O 1
ATOM 923 N N . ILE A 1 126 ? -4.595 -13.876 7.562 1.00 92.31 126 ILE A N 1
ATOM 924 C CA . ILE A 1 126 ? -5.065 -14.491 6.315 1.00 92.31 126 ILE A CA 1
ATOM 925 C C . ILE A 1 126 ? -4.654 -13.643 5.109 1.00 92.31 126 ILE A C 1
ATOM 927 O O . ILE A 1 126 ? -4.243 -14.216 4.106 1.00 92.31 126 ILE A O 1
ATOM 931 N N . ALA A 1 127 ? -4.680 -12.310 5.213 1.00 91.62 127 ALA A N 1
ATOM 932 C CA . ALA A 1 127 ? -4.238 -11.405 4.149 1.00 91.62 127 ALA A CA 1
ATOM 933 C C . ALA A 1 127 ? -2.748 -11.571 3.788 1.00 91.62 127 ALA A C 1
ATOM 935 O O . ALA A 1 127 ? -2.361 -11.347 2.642 1.00 91.62 127 ALA A O 1
ATOM 936 N N . LEU A 1 128 ? -1.904 -11.997 4.734 1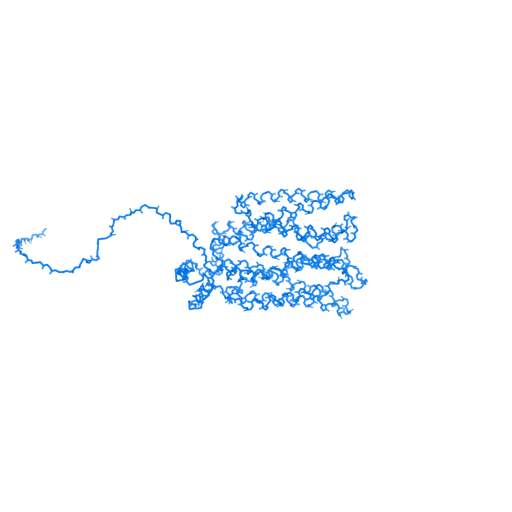.00 91.56 128 LEU A N 1
ATOM 937 C CA . LEU A 1 128 ? -0.470 -12.222 4.503 1.00 91.56 128 LEU A CA 1
ATOM 938 C C . LEU A 1 128 ? -0.168 -13.518 3.731 1.00 91.56 128 LEU A C 1
ATOM 940 O O . LEU A 1 128 ? 0.893 -13.623 3.115 1.00 91.56 128 LEU A O 1
ATOM 944 N N . LEU A 1 129 ? -1.099 -14.476 3.696 1.00 92.38 129 LEU A N 1
ATOM 945 C CA . LEU A 1 129 ? -0.956 -15.706 2.910 1.00 92.38 129 LEU A CA 1
ATOM 946 C C . LEU A 1 129 ? -0.903 -15.449 1.392 1.00 92.38 129 LEU A C 1
ATOM 948 O O . LEU A 1 129 ? 0.077 -15.870 0.774 1.00 92.38 129 LEU A O 1
ATOM 952 N N . PRO A 1 130 ? -1.873 -14.753 0.757 1.00 92.88 130 PRO A N 1
ATOM 953 C CA . PRO A 1 130 ? -1.784 -14.434 -0.664 1.00 92.88 130 PRO A CA 1
ATOM 954 C C . PRO A 1 130 ? -0.577 -13.539 -0.972 1.00 92.88 130 PRO A C 1
ATOM 956 O O . PRO A 1 130 ? 0.055 -13.736 -2.004 1.00 92.88 130 PRO A O 1
ATOM 959 N N . TYR A 1 131 ? -0.160 -12.639 -0.072 1.00 90.62 131 TYR A N 1
ATOM 960 C CA . TYR A 1 131 ? 1.110 -11.923 -0.251 1.00 90.62 131 TYR A CA 1
ATOM 961 C C . TYR A 1 131 ? 2.293 -12.879 -0.402 1.00 90.62 131 TYR A C 1
ATOM 963 O O . TYR A 1 131 ? 3.015 -12.817 -1.396 1.00 90.62 131 TYR A O 1
ATOM 971 N N . PHE A 1 132 ? 2.478 -13.779 0.563 1.00 93.88 132 PHE A N 1
ATOM 972 C CA . PHE A 1 132 ? 3.590 -14.723 0.560 1.00 93.88 132 PHE A CA 1
ATOM 973 C C . PHE A 1 132 ? 3.564 -15.641 -0.669 1.00 93.88 132 PHE A C 1
ATOM 975 O O . PHE A 1 132 ? 4.580 -15.793 -1.348 1.00 93.88 132 PHE A O 1
ATOM 982 N N . VAL A 1 133 ? 2.394 -16.195 -1.002 1.00 95.06 133 VAL A N 1
ATOM 983 C CA . VAL A 1 133 ? 2.214 -17.066 -2.174 1.00 95.06 133 VAL A CA 1
ATOM 984 C C . VAL A 1 133 ? 2.500 -16.310 -3.471 1.00 95.06 133 VAL A C 1
ATOM 986 O O . VAL A 1 133 ? 3.260 -16.801 -4.304 1.00 95.06 133 VAL A O 1
ATOM 989 N N . GLY A 1 134 ? 1.950 -15.106 -3.637 1.00 94.25 134 GLY A N 1
ATOM 990 C CA . GLY A 1 134 ? 2.153 -14.297 -4.838 1.00 94.25 134 GLY A CA 1
ATOM 991 C C . GLY A 1 134 ? 3.624 -13.927 -5.055 1.00 94.25 134 GLY A C 1
ATOM 992 O O . GLY A 1 134 ? 4.133 -14.059 -6.169 1.00 94.25 134 GLY A O 1
ATOM 993 N N . TRP A 1 135 ? 4.338 -13.555 -3.989 1.00 94.69 135 TRP A N 1
ATOM 994 C CA . TRP A 1 135 ? 5.770 -13.254 -4.062 1.00 94.69 135 TRP A CA 1
ATOM 995 C C . TRP A 1 135 ? 6.633 -14.481 -4.363 1.00 94.69 135 TRP A C 1
ATOM 997 O O . TRP A 1 135 ? 7.551 -14.394 -5.178 1.00 94.69 135 TRP A O 1
ATOM 1007 N N . ILE A 1 136 ? 6.317 -15.639 -3.775 1.00 94.56 136 ILE A N 1
ATOM 1008 C CA . ILE A 1 136 ? 7.000 -16.898 -4.100 1.00 94.56 136 ILE A CA 1
ATOM 1009 C C . ILE A 1 136 ? 6.784 -17.280 -5.563 1.00 94.56 136 ILE A C 1
ATOM 1011 O O . ILE A 1 136 ? 7.737 -17.689 -6.223 1.00 94.56 136 ILE A O 1
ATOM 1015 N N . MET A 1 137 ? 5.570 -17.123 -6.097 1.00 93.25 137 MET A N 1
ATOM 1016 C CA . MET A 1 137 ? 5.301 -17.401 -7.512 1.00 93.25 137 MET A CA 1
ATOM 1017 C C . MET A 1 137 ? 6.146 -16.515 -8.432 1.00 93.25 137 MET A C 1
ATOM 1019 O O . MET A 1 137 ? 6.730 -17.015 -9.395 1.00 93.25 137 MET A O 1
ATOM 1023 N N . LEU A 1 138 ? 6.273 -15.224 -8.107 1.00 91.19 138 LEU A N 1
ATOM 1024 C CA . LEU A 1 138 ? 7.144 -14.302 -8.838 1.00 91.19 138 LEU A CA 1
ATOM 1025 C C . LEU A 1 138 ? 8.625 -14.702 -8.731 1.00 91.19 138 LEU A C 1
ATOM 1027 O O . LEU A 1 138 ? 9.324 -14.686 -9.741 1.00 91.19 138 LEU A O 1
ATOM 1031 N N . GLY A 1 139 ? 9.097 -15.133 -7.559 1.00 90.25 139 GLY A N 1
ATOM 1032 C CA . GLY A 1 139 ? 10.473 -15.611 -7.377 1.00 90.25 139 GLY A CA 1
ATOM 1033 C C . GLY A 1 139 ? 10.774 -16.913 -8.133 1.00 90.25 139 GLY A C 1
ATOM 1034 O O . GLY A 1 139 ? 11.784 -17.016 -8.828 1.00 90.25 139 GLY A O 1
ATOM 1035 N N . ILE A 1 140 ? 9.875 -17.901 -8.058 1.00 91.06 140 ILE A N 1
ATOM 1036 C CA . ILE A 1 140 ? 10.032 -19.207 -8.724 1.00 91.06 140 ILE A CA 1
ATOM 1037 C C . ILE A 1 140 ? 9.954 -19.081 -10.249 1.00 91.06 140 ILE A C 1
ATOM 1039 O O . ILE A 1 140 ? 10.527 -19.913 -10.956 1.00 91.06 140 ILE A O 1
ATOM 1043 N N . SER A 1 141 ? 9.304 -18.033 -10.768 1.00 87.62 141 SER A N 1
ATOM 1044 C CA . SER A 1 141 ? 9.177 -17.799 -12.211 1.00 87.62 141 SER A CA 1
ATOM 1045 C C . SER A 1 141 ? 10.520 -17.839 -12.957 1.00 87.62 141 SER A C 1
ATOM 1047 O O . SER A 1 141 ? 10.567 -18.303 -14.095 1.00 87.62 141 SER A O 1
ATOM 1049 N N . TRP A 1 142 ? 11.626 -17.479 -12.295 1.00 84.94 142 TRP A N 1
ATOM 1050 C CA . TRP A 1 142 ? 12.979 -17.566 -12.848 1.00 84.94 142 TRP A CA 1
ATOM 1051 C C . TRP A 1 142 ? 13.388 -18.979 -13.288 1.00 84.94 142 TRP A C 1
ATOM 1053 O O . TRP A 1 142 ? 14.005 -19.153 -14.340 1.00 84.94 142 TRP A O 1
ATOM 1063 N N . PHE A 1 143 ? 13.012 -20.003 -12.519 1.00 84.88 143 PHE A N 1
ATOM 1064 C CA . PHE A 1 143 ? 13.393 -21.395 -12.785 1.00 84.88 143 PHE A CA 1
ATOM 1065 C C . PHE A 1 143 ? 12.597 -22.028 -13.935 1.00 84.88 143 PHE A C 1
ATOM 1067 O O . PHE A 1 143 ? 12.878 -23.154 -14.352 1.00 84.88 143 PHE A O 1
ATOM 1074 N N . ILE A 1 144 ? 11.599 -21.323 -14.470 1.00 84.94 144 ILE A N 1
ATOM 1075 C CA . ILE A 1 144 ? 10.701 -21.845 -15.494 1.00 84.94 144 ILE A CA 1
ATOM 1076 C C . ILE A 1 144 ? 11.268 -21.545 -16.875 1.00 84.94 144 ILE A C 1
ATOM 1078 O O . ILE A 1 144 ? 11.331 -20.403 -17.326 1.00 84.94 144 ILE A O 1
ATOM 1082 N N . ASN A 1 145 ? 11.637 -22.608 -17.590 1.00 79.31 145 ASN A N 1
ATOM 1083 C CA . ASN A 1 145 ? 12.217 -22.475 -18.923 1.00 79.31 145 ASN A CA 1
ATOM 1084 C C . ASN A 1 145 ? 11.184 -22.270 -20.043 1.00 79.31 145 ASN A C 1
ATOM 1086 O O . ASN A 1 145 ? 11.529 -21.752 -21.106 1.00 79.31 145 ASN A O 1
ATOM 1090 N N . ASN A 1 146 ? 9.924 -22.647 -19.813 1.00 84.88 146 ASN A N 1
ATOM 1091 C CA . ASN A 1 146 ? 8.844 -22.503 -20.787 1.00 84.88 146 ASN A CA 1
ATOM 1092 C C . ASN A 1 146 ? 8.276 -21.069 -20.776 1.00 84.88 146 ASN A C 1
ATOM 1094 O O . ASN A 1 146 ? 7.748 -20.615 -19.763 1.00 84.88 146 ASN A O 1
ATOM 1098 N N . SER A 1 147 ? 8.336 -20.383 -21.924 1.00 79.00 147 SER A N 1
ATOM 1099 C CA . SER A 1 147 ? 7.885 -18.989 -22.099 1.00 79.00 147 SER A CA 1
ATOM 1100 C C . SER A 1 147 ? 6.412 -18.761 -21.733 1.00 79.00 147 SER A C 1
ATOM 1102 O O . SER A 1 147 ? 6.072 -17.745 -21.124 1.00 79.00 147 SER A O 1
ATOM 1104 N N . ILE A 1 148 ? 5.525 -19.705 -22.062 1.00 82.88 148 ILE A N 1
ATOM 1105 C CA . ILE A 1 148 ? 4.086 -19.560 -21.798 1.00 82.88 148 ILE A CA 1
ATOM 1106 C C . ILE A 1 148 ? 3.821 -19.708 -20.299 1.00 82.88 148 ILE A C 1
ATOM 1108 O O . ILE A 1 148 ? 3.160 -18.863 -19.698 1.00 82.88 148 ILE A O 1
ATOM 1112 N N . ALA A 1 149 ? 4.394 -20.746 -19.683 1.00 84.94 149 ALA A N 1
ATOM 1113 C CA . ALA A 1 149 ? 4.256 -20.992 -18.249 1.00 84.94 149 ALA A CA 1
ATOM 1114 C C . ALA A 1 149 ? 4.833 -19.837 -17.416 1.00 84.94 149 ALA A C 1
ATOM 1116 O O . ALA A 1 149 ? 4.212 -19.415 -16.444 1.00 84.94 149 ALA A O 1
ATOM 1117 N N . PHE A 1 150 ? 5.970 -19.282 -17.843 1.00 85.62 150 PHE A N 1
ATOM 1118 C CA . PHE A 1 150 ? 6.588 -18.103 -17.242 1.00 85.62 150 PHE A CA 1
ATOM 1119 C C . PHE A 1 150 ? 5.630 -16.903 -17.195 1.00 85.62 150 PHE A C 1
ATOM 1121 O O . PHE A 1 150 ? 5.371 -16.358 -16.121 1.00 85.62 150 PHE A O 1
ATOM 1128 N N . LYS A 1 151 ? 5.047 -16.530 -18.345 1.00 85.50 151 LYS A N 1
ATOM 1129 C CA . LYS A 1 151 ? 4.109 -15.399 -18.440 1.00 85.50 151 LYS A CA 1
ATOM 1130 C C . LYS A 1 151 ? 2.885 -15.611 -17.552 1.00 85.50 151 LYS A C 1
ATOM 1132 O O . LYS A 1 151 ? 2.501 -14.703 -16.823 1.00 85.50 151 LYS A O 1
ATOM 1137 N N . VAL A 1 152 ? 2.303 -16.811 -17.570 1.00 88.44 152 VAL A N 1
ATOM 1138 C CA . VAL A 1 152 ? 1.131 -17.134 -16.741 1.00 88.44 152 VAL A CA 1
ATOM 1139 C C . VAL A 1 152 ? 1.459 -17.012 -15.255 1.00 88.44 152 VAL A C 1
ATOM 1141 O O . VAL A 1 152 ? 0.706 -16.373 -14.528 1.00 88.44 152 VAL A O 1
ATOM 1144 N N . ILE A 1 153 ? 2.586 -17.561 -14.796 1.00 90.56 153 ILE A N 1
ATOM 1145 C CA . ILE A 1 153 ? 2.952 -17.512 -13.375 1.00 90.56 153 ILE A CA 1
ATOM 1146 C C . ILE A 1 153 ? 3.211 -16.091 -12.891 1.00 90.56 153 ILE A C 1
ATOM 1148 O O . ILE A 1 153 ? 2.796 -15.751 -11.785 1.00 90.56 153 ILE A O 1
ATOM 1152 N N . ILE A 1 154 ? 3.838 -15.251 -13.715 1.00 89.31 154 ILE A N 1
ATOM 1153 C CA . ILE A 1 154 ? 4.063 -13.852 -13.364 1.00 89.31 154 ILE A CA 1
ATOM 1154 C C . ILE A 1 154 ? 2.729 -13.102 -13.247 1.00 89.31 154 ILE A C 1
ATOM 1156 O O . ILE A 1 154 ? 2.508 -12.393 -12.265 1.00 89.31 154 ILE A O 1
ATOM 1160 N N . LEU A 1 155 ? 1.813 -13.287 -14.201 1.00 91.12 155 LEU A N 1
ATOM 1161 C CA . LEU A 1 155 ? 0.497 -12.642 -14.171 1.00 91.12 155 LEU A CA 1
ATOM 1162 C C . LEU A 1 155 ? -0.349 -13.131 -12.983 1.00 91.12 155 LEU A C 1
ATOM 1164 O O . LEU A 1 155 ? -0.894 -12.323 -12.232 1.00 91.12 155 LEU A O 1
ATOM 1168 N N . VAL A 1 156 ? -0.410 -14.444 -12.755 1.00 93.56 156 VAL A N 1
ATOM 1169 C CA . VAL A 1 156 ? -1.135 -15.024 -11.613 1.00 93.56 156 VAL A CA 1
ATOM 1170 C C . VAL A 1 156 ? -0.508 -14.581 -10.289 1.00 93.56 156 VAL A C 1
ATOM 1172 O O . VAL A 1 156 ? -1.233 -14.193 -9.375 1.00 93.56 156 VAL A O 1
ATOM 1175 N N . GLY A 1 157 ? 0.824 -14.553 -10.197 1.00 93.31 157 GLY A N 1
ATOM 1176 C CA . GLY A 1 157 ? 1.545 -14.036 -9.035 1.00 93.31 157 GLY A CA 1
ATOM 1177 C C . GLY A 1 157 ? 1.151 -12.592 -8.725 1.00 93.31 157 GLY A C 1
ATOM 1178 O O . GLY A 1 157 ? 0.785 -12.292 -7.591 1.00 93.31 157 GLY A O 1
ATOM 1179 N N . ARG A 1 158 ? 1.105 -11.717 -9.741 1.00 92.81 158 ARG A N 1
ATOM 1180 C CA . ARG A 1 158 ? 0.643 -10.325 -9.588 1.00 92.81 158 ARG A CA 1
ATOM 1181 C C . ARG A 1 158 ? -0.800 -10.238 -9.111 1.00 92.81 158 ARG A C 1
ATOM 1183 O O . ARG A 1 158 ? -1.066 -9.505 -8.162 1.00 92.81 158 ARG A O 1
ATOM 1190 N N . PHE A 1 159 ? -1.712 -11.007 -9.703 1.00 95.25 159 PHE A N 1
ATOM 1191 C CA . PHE A 1 159 ? -3.108 -11.037 -9.265 1.00 95.25 159 PHE A CA 1
ATOM 1192 C C . PHE A 1 159 ? -3.230 -11.428 -7.785 1.00 95.25 159 PHE A C 1
ATOM 1194 O O . PHE A 1 159 ? -3.877 -10.723 -7.012 1.00 95.25 159 PHE A O 1
ATOM 1201 N N . ILE A 1 160 ? -2.544 -12.497 -7.367 1.00 95.56 160 ILE A N 1
ATOM 1202 C CA . ILE A 1 160 ? -2.570 -12.981 -5.981 1.00 95.56 160 ILE A CA 1
ATOM 1203 C C . ILE A 1 160 ? -1.932 -11.958 -5.027 1.00 95.56 160 ILE A C 1
ATOM 1205 O O . ILE A 1 160 ? -2.504 -11.683 -3.971 1.00 95.56 160 ILE A O 1
ATOM 1209 N N . THR A 1 161 ? -0.808 -11.327 -5.399 1.00 93.94 161 THR A N 1
ATOM 1210 C CA . THR A 1 161 ? -0.256 -10.221 -4.592 1.00 93.94 161 THR A CA 1
ATOM 1211 C C . THR A 1 161 ? -1.255 -9.071 -4.468 1.00 93.94 161 THR A C 1
ATOM 1213 O O . THR A 1 161 ? -1.427 -8.543 -3.375 1.00 93.94 161 THR A O 1
ATOM 1216 N N . GLY A 1 162 ? -1.984 -8.740 -5.540 1.00 93.19 162 GLY A N 1
ATOM 1217 C CA . GLY A 1 162 ? -3.043 -7.733 -5.530 1.00 93.19 162 GLY A CA 1
ATOM 1218 C C . GLY A 1 162 ? -4.166 -8.062 -4.551 1.00 93.19 162 GLY A C 1
ATOM 1219 O O . GLY A 1 162 ? -4.559 -7.197 -3.770 1.00 93.19 162 GLY A O 1
ATOM 1220 N N . VAL A 1 163 ? -4.626 -9.318 -4.523 1.00 94.75 163 VAL A N 1
ATOM 1221 C CA . VAL A 1 163 ? -5.608 -9.795 -3.531 1.00 94.75 163 VAL A CA 1
ATOM 1222 C C . VAL A 1 163 ? -5.098 -9.560 -2.107 1.00 94.75 163 VAL A C 1
ATOM 1224 O O . VAL A 1 163 ? -5.837 -9.025 -1.283 1.00 94.75 163 VAL A O 1
ATOM 1227 N N . GLY A 1 164 ? -3.830 -9.872 -1.822 1.00 92.56 164 GLY A N 1
ATOM 1228 C CA . GLY A 1 164 ? -3.212 -9.573 -0.524 1.00 92.56 164 GLY A CA 1
ATOM 1229 C C . GLY A 1 164 ? -3.198 -8.078 -0.185 1.00 92.56 164 GLY A C 1
ATOM 1230 O O . GLY A 1 164 ? -3.550 -7.700 0.934 1.00 92.56 164 GLY A O 1
ATOM 1231 N N . ILE A 1 165 ? -2.873 -7.218 -1.159 1.00 91.75 165 ILE A N 1
A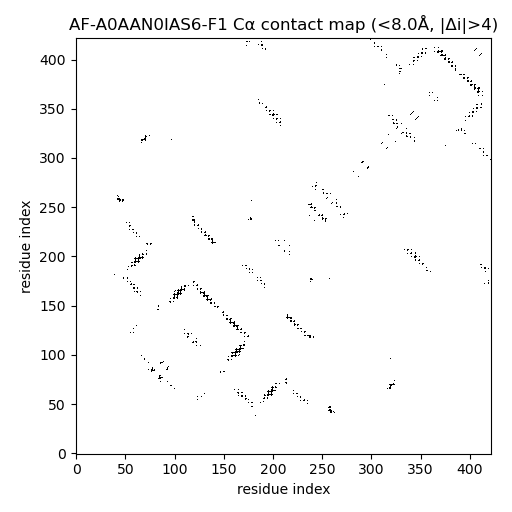TOM 1232 C CA . ILE A 1 165 ? -2.863 -5.755 -0.986 1.00 91.75 165 ILE A CA 1
ATOM 1233 C C . ILE A 1 165 ? -4.230 -5.214 -0.626 1.00 91.75 165 ILE A C 1
ATOM 1235 O O . ILE A 1 165 ? -4.361 -4.548 0.400 1.00 91.75 165 ILE A O 1
ATOM 1239 N N . GLY A 1 166 ? -5.246 -5.513 -1.435 1.00 90.38 166 GLY A N 1
ATOM 1240 C CA . GLY A 1 166 ? -6.604 -5.050 -1.158 1.00 90.38 166 GLY A CA 1
ATOM 1241 C C . GLY A 1 166 ? -7.092 -5.510 0.211 1.00 90.38 166 GLY A C 1
ATOM 1242 O O . GLY A 1 166 ? -7.740 -4.751 0.932 1.00 90.38 166 GLY A O 1
ATOM 1243 N N . TRP A 1 167 ? -6.706 -6.728 0.602 1.00 91.44 167 TRP A N 1
ATOM 1244 C CA . TRP A 1 167 ? -7.086 -7.292 1.886 1.00 91.44 167 TRP A CA 1
ATOM 1245 C C . TRP A 1 167 ? -6.451 -6.541 3.063 1.00 91.44 167 TRP A C 1
ATOM 1247 O O . TRP A 1 167 ? -7.149 -6.111 3.985 1.00 91.44 167 TRP A O 1
ATOM 1257 N N . ALA A 1 168 ? -5.138 -6.321 3.004 1.00 88.50 168 ALA A N 1
ATOM 1258 C CA . ALA A 1 168 ? -4.368 -5.618 4.027 1.00 88.50 168 ALA A CA 1
ATOM 1259 C C . ALA A 1 168 ? -4.700 -4.123 4.151 1.00 88.50 168 ALA A C 1
ATOM 1261 O O . ALA A 1 168 ? -4.758 -3.599 5.267 1.00 88.50 168 ALA A O 1
ATOM 1262 N N . MET A 1 169 ? -4.926 -3.443 3.021 1.00 86.06 169 MET A N 1
ATOM 1263 C CA . MET A 1 169 ? -5.226 -2.006 2.975 1.00 86.06 169 MET A CA 1
ATOM 1264 C C . MET A 1 169 ? -6.519 -1.654 3.711 1.00 86.06 169 MET A C 1
ATOM 1266 O O . MET A 1 169 ? -6.601 -0.589 4.316 1.00 86.06 169 MET A O 1
ATOM 1270 N N . LEU A 1 170 ? -7.514 -2.546 3.697 1.00 86.50 170 LEU A N 1
ATOM 1271 C CA . LEU A 1 170 ? -8.765 -2.334 4.421 1.00 86.50 170 LEU A CA 1
ATOM 1272 C C . LEU A 1 170 ? -8.601 -2.604 5.919 1.00 86.50 170 LEU A C 1
ATOM 1274 O O . LEU A 1 170 ? -9.023 -1.802 6.750 1.00 86.50 170 LEU A O 1
ATOM 1278 N N . ILE A 1 171 ? -7.989 -3.734 6.280 1.00 88.00 171 ILE A N 1
ATOM 1279 C CA . ILE A 1 171 ? -7.982 -4.187 7.674 1.00 88.00 171 ILE A CA 1
ATOM 1280 C C . ILE A 1 171 ? -6.996 -3.419 8.562 1.00 88.00 171 ILE A C 1
ATOM 1282 O O . ILE A 1 171 ? -7.266 -3.237 9.749 1.00 88.00 171 ILE A O 1
ATOM 1286 N N . GLY A 1 172 ? -5.874 -2.945 8.007 1.00 86.25 172 GLY A N 1
ATOM 1287 C CA . GLY A 1 172 ? -4.841 -2.227 8.759 1.00 86.25 172 GLY A CA 1
ATOM 1288 C C . GLY A 1 172 ? -5.381 -0.977 9.469 1.00 86.25 172 GLY A C 1
ATOM 1289 O O . GLY A 1 172 ? -5.322 -0.917 10.701 1.00 86.25 172 GLY A O 1
ATOM 1290 N N . PRO A 1 173 ? -5.960 -0.003 8.738 1.00 83.75 173 PRO A N 1
ATOM 1291 C CA . PRO A 1 173 ? -6.557 1.193 9.332 1.00 83.75 173 PRO A CA 1
ATOM 1292 C C . PRO A 1 173 ? -7.685 0.882 10.324 1.00 83.75 173 PRO A C 1
ATOM 1294 O O . PRO A 1 173 ? -7.752 1.509 11.379 1.00 83.75 173 PRO A O 1
ATOM 1297 N N . VAL A 1 174 ? -8.531 -0.116 10.037 1.00 87.00 174 VAL A N 1
ATOM 1298 C CA . VAL A 1 174 ? -9.636 -0.522 10.927 1.00 87.00 174 VAL A CA 1
ATOM 1299 C C . VAL A 1 174 ? -9.102 -1.059 12.255 1.00 87.00 174 VAL A C 1
ATOM 1301 O O . VAL A 1 174 ? -9.539 -0.626 13.321 1.00 87.00 174 VAL A O 1
ATOM 1304 N N . TYR A 1 175 ? -8.116 -1.957 12.209 1.00 89.56 175 TYR A N 1
ATOM 1305 C CA . TYR A 1 175 ? -7.492 -2.509 13.410 1.00 89.56 175 TYR A CA 1
ATOM 1306 C C . TYR A 1 175 ? -6.834 -1.408 14.253 1.00 89.56 175 TYR A C 1
ATOM 1308 O O . TYR A 1 175 ? -7.039 -1.339 15.466 1.00 89.56 175 TYR A O 1
ATOM 1316 N N . ILE A 1 176 ? -6.086 -0.504 13.615 1.00 87.81 176 ILE A N 1
ATOM 1317 C CA . ILE A 1 176 ? -5.430 0.614 14.302 1.00 87.81 176 ILE A CA 1
ATOM 1318 C C . ILE A 1 176 ? -6.467 1.563 14.916 1.00 87.81 176 ILE A C 1
ATOM 1320 O O . ILE A 1 176 ? -6.316 1.972 16.069 1.00 87.81 176 ILE A O 1
ATOM 1324 N N . GLY A 1 177 ? -7.546 1.866 14.192 1.00 84.56 177 GLY A N 1
ATOM 1325 C CA . GLY A 1 177 ? -8.646 2.700 14.671 1.00 84.56 177 GLY A CA 1
ATOM 1326 C C . GLY A 1 177 ? -9.318 2.134 15.924 1.00 84.56 177 GLY A C 1
ATOM 1327 O O . GLY A 1 177 ? -9.544 2.878 16.881 1.00 84.56 177 GLY A O 1
ATOM 1328 N N . GLU A 1 178 ? -9.560 0.821 15.958 1.00 85.50 178 GLU A N 1
ATOM 1329 C CA . GLU A 1 178 ? -10.185 0.122 17.093 1.00 85.50 178 GLU A CA 1
ATOM 1330 C C . GLU A 1 178 ? -9.263 -0.040 18.314 1.00 85.50 178 GLU A C 1
ATOM 1332 O O . GLU A 1 178 ? -9.752 -0.164 19.437 1.00 85.50 178 GLU A O 1
ATOM 1337 N N . VAL A 1 179 ? -7.941 -0.039 18.122 1.00 85.75 179 VAL A N 1
ATOM 1338 C CA . VAL A 1 179 ? -6.953 -0.138 19.214 1.00 85.75 179 VAL A CA 1
ATOM 1339 C C . VAL A 1 179 ? -6.561 1.246 19.755 1.00 85.75 179 VAL A C 1
ATOM 1341 O O . VAL A 1 179 ? -6.254 1.398 20.943 1.00 85.75 179 VAL A O 1
ATOM 1344 N N . SER A 1 180 ? -6.585 2.273 18.904 1.00 83.25 180 SER A N 1
ATOM 1345 C CA . SER A 1 180 ? -6.178 3.642 19.238 1.00 83.25 180 SER A CA 1
ATOM 1346 C C . SER A 1 180 ? -7.121 4.348 20.221 1.00 83.25 180 SER A C 1
ATOM 1348 O O . SER A 1 180 ? -8.339 4.166 20.192 1.00 83.25 180 SER A O 1
ATOM 1350 N N . THR A 1 181 ? -6.556 5.204 21.078 1.00 79.44 181 THR A N 1
ATOM 1351 C CA . THR A 1 181 ? -7.337 6.164 21.873 1.00 79.44 181 THR A CA 1
ATOM 1352 C C . THR A 1 181 ? -7.810 7.328 20.992 1.00 79.44 181 THR A C 1
ATOM 1354 O O . THR A 1 181 ? -7.099 7.699 20.055 1.00 79.44 181 THR A O 1
ATOM 1357 N N . PRO A 1 182 ? -8.946 7.983 21.307 1.00 73.75 182 PRO A N 1
ATOM 1358 C CA . PRO A 1 182 ? -9.461 9.109 20.519 1.00 73.75 182 PRO A CA 1
ATOM 1359 C C . PRO A 1 182 ? -8.444 10.239 20.293 1.00 73.75 182 PRO A C 1
ATOM 1361 O O . PRO A 1 182 ? -8.393 10.814 19.213 1.00 73.75 182 PRO A O 1
ATOM 1364 N N . SER A 1 183 ? -7.585 10.509 21.280 1.00 73.88 183 SER A N 1
ATOM 1365 C CA . SER A 1 183 ? -6.553 11.555 21.226 1.00 73.88 183 SER A CA 1
ATOM 1366 C C . SER A 1 183 ? -5.401 11.277 20.255 1.00 73.88 183 SER A C 1
ATOM 1368 O O . SER A 1 183 ? -4.755 12.215 19.802 1.00 73.88 183 SER A O 1
ATOM 1370 N N . LEU A 1 184 ? -5.121 10.007 19.951 1.00 75.75 184 LEU A N 1
ATOM 1371 C CA . LEU A 1 184 ? -3.995 9.583 19.105 1.00 75.75 184 LEU A CA 1
ATOM 1372 C C . LEU A 1 184 ? -4.452 8.930 17.801 1.00 75.75 184 LEU A C 1
ATOM 1374 O O . LEU A 1 184 ? -3.625 8.549 16.973 1.00 75.75 184 LEU A O 1
ATOM 1378 N N . ARG A 1 185 ? -5.768 8.801 17.611 1.00 76.56 185 ARG A N 1
ATOM 1379 C CA . ARG A 1 185 ? -6.368 8.151 16.449 1.00 76.56 185 ARG A CA 1
ATOM 1380 C C . ARG A 1 185 ? -5.945 8.815 15.142 1.00 76.56 185 ARG A C 1
ATOM 1382 O O . ARG A 1 185 ? -5.618 8.093 14.211 1.00 76.56 185 ARG A O 1
ATOM 1389 N N . GLY A 1 186 ? -5.881 10.148 15.090 1.00 73.25 186 GLY A N 1
ATOM 1390 C CA . GLY A 1 186 ? -5.417 10.882 13.904 1.00 73.25 186 GLY A CA 1
ATOM 1391 C C . GLY A 1 186 ? -3.991 10.494 13.503 1.00 73.25 186 GLY A C 1
ATOM 1392 O O . GLY A 1 186 ? -3.760 10.045 12.380 1.00 73.25 186 GLY A O 1
ATOM 1393 N N . LEU A 1 187 ? -3.057 10.545 14.461 1.00 78.69 187 LEU A N 1
ATOM 1394 C CA . LEU A 1 187 ? -1.662 10.156 14.247 1.00 78.69 187 LEU A CA 1
ATOM 1395 C C . LEU A 1 187 ? -1.542 8.687 13.824 1.00 78.69 187 LEU A C 1
ATOM 1397 O O . LEU A 1 187 ? -0.909 8.386 12.817 1.00 78.69 187 LEU A O 1
ATOM 1401 N N . TYR A 1 188 ? -2.161 7.754 14.548 1.00 82.88 188 TYR A N 1
ATOM 1402 C CA . TYR A 1 188 ? -2.033 6.335 14.213 1.00 82.88 188 TYR A CA 1
ATOM 1403 C C . TYR A 1 188 ? -2.758 5.952 12.918 1.00 82.88 188 TYR A C 1
ATOM 1405 O O . TYR A 1 188 ? -2.271 5.087 12.193 1.00 82.88 188 TYR A O 1
ATOM 1413 N N . SER A 1 189 ? -3.854 6.628 12.568 1.00 79.31 189 SER A N 1
ATOM 1414 C CA . SER A 1 189 ? -4.566 6.405 11.304 1.00 79.31 189 SER A CA 1
ATOM 1415 C C . SER A 1 189 ? -3.735 6.780 10.072 1.00 79.31 189 SER A C 1
ATOM 1417 O O . SER A 1 189 ? -4.043 6.314 8.978 1.00 79.31 189 SER A O 1
ATOM 1419 N N . SER A 1 190 ? -2.687 7.592 10.229 1.00 81.44 190 SER A N 1
ATOM 1420 C CA . SER A 1 190 ? -1.757 7.940 9.146 1.00 81.44 190 SER A CA 1
ATOM 1421 C C . SER A 1 190 ? -0.624 6.917 8.946 1.00 81.44 190 SER A C 1
ATOM 1423 O O . SER A 1 190 ? -0.045 6.844 7.861 1.00 81.44 190 SER A O 1
ATOM 1425 N N . LEU A 1 191 ? -0.321 6.094 9.965 1.00 85.88 191 LEU A N 1
ATOM 1426 C CA . LEU A 1 191 ? 0.787 5.130 9.929 1.00 85.88 191 LEU A CA 1
ATOM 1427 C C . LEU A 1 191 ? 0.699 4.136 8.759 1.00 85.88 191 LEU A C 1
ATOM 1429 O O . LEU A 1 191 ? 1.742 3.876 8.158 1.00 85.88 191 LEU A O 1
ATOM 1433 N N . PRO A 1 192 ? -0.483 3.596 8.385 1.00 88.38 192 PRO A N 1
ATOM 1434 C CA . PRO A 1 192 ? -0.614 2.747 7.202 1.00 88.38 192 PRO A CA 1
ATOM 1435 C C . PRO A 1 192 ? -0.109 3.409 5.920 1.00 88.38 192 PRO A C 1
ATOM 1437 O O . PRO A 1 192 ? 0.630 2.782 5.169 1.00 88.38 192 PRO A O 1
ATOM 1440 N N . GLN A 1 193 ? -0.460 4.678 5.693 1.00 87.81 193 GLN A N 1
ATOM 1441 C CA . GLN A 1 193 ? -0.036 5.421 4.505 1.00 87.81 193 GLN A CA 1
ATOM 1442 C C . GLN A 1 193 ? 1.467 5.724 4.546 1.00 87.81 193 GLN A C 1
ATOM 1444 O O . GLN A 1 193 ? 2.152 5.601 3.532 1.00 87.81 193 GLN A O 1
ATOM 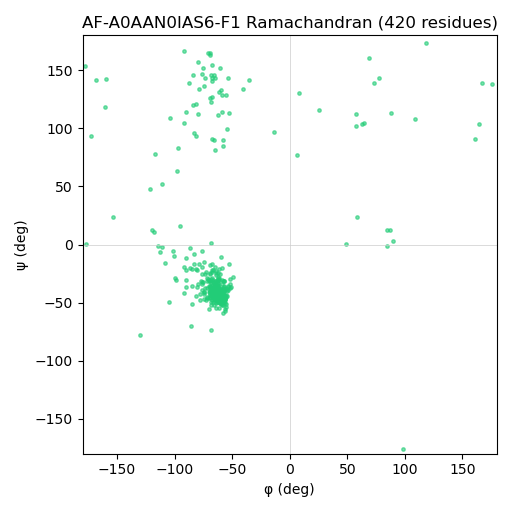1449 N N . LEU A 1 194 ? 1.998 6.080 5.720 1.00 89.06 194 LEU A N 1
ATOM 1450 C CA . LEU A 1 194 ? 3.433 6.296 5.890 1.00 89.06 194 LEU A CA 1
ATOM 1451 C C . LEU A 1 194 ? 4.222 5.016 5.586 1.00 89.06 194 LEU A C 1
ATOM 1453 O O . LEU A 1 194 ? 5.182 5.055 4.820 1.00 89.06 194 LEU A O 1
ATOM 1457 N N . LEU A 1 195 ? 3.810 3.877 6.151 1.00 92.19 195 LEU A N 1
ATOM 1458 C CA . LEU A 1 195 ? 4.500 2.608 5.937 1.00 92.19 195 LEU A CA 1
ATOM 1459 C C . LEU A 1 195 ? 4.310 2.048 4.527 1.00 92.19 195 LEU A C 1
ATOM 1461 O O . LEU A 1 195 ? 5.242 1.433 4.012 1.00 92.19 195 LEU A O 1
ATOM 1465 N N . LEU A 1 196 ? 3.181 2.323 3.869 1.00 91.88 196 LEU A N 1
ATOM 1466 C CA . LEU A 1 196 ? 3.021 2.088 2.432 1.00 91.88 196 LEU A CA 1
ATOM 1467 C C . LEU A 1 196 ? 4.120 2.823 1.641 1.00 91.88 196 LEU A C 1
ATOM 1469 O O . LEU A 1 196 ? 4.827 2.199 0.852 1.00 91.88 196 LEU A O 1
ATOM 1473 N N . ASN A 1 197 ? 4.337 4.115 1.900 1.00 92.62 197 ASN A N 1
ATOM 1474 C CA . ASN A 1 197 ? 5.384 4.881 1.216 1.00 92.62 197 ASN A CA 1
ATOM 1475 C C . ASN A 1 197 ? 6.795 4.387 1.564 1.00 92.62 197 ASN A C 1
ATOM 1477 O O . ASN A 1 197 ? 7.658 4.340 0.692 1.00 92.62 197 ASN A O 1
ATOM 1481 N N . VAL A 1 198 ? 7.033 3.949 2.806 1.00 94.38 198 VAL A N 1
ATOM 1482 C CA . VAL A 1 198 ? 8.298 3.290 3.182 1.00 94.38 198 VAL A CA 1
ATOM 1483 C C . VAL A 1 198 ? 8.498 2.001 2.379 1.00 94.38 198 VAL A C 1
ATOM 1485 O O . VAL A 1 198 ? 9.604 1.736 1.921 1.00 94.38 198 VAL A O 1
ATOM 1488 N N . GLY A 1 199 ? 7.442 1.219 2.150 1.00 94.06 199 GLY A N 1
ATOM 1489 C CA . GLY A 1 199 ? 7.491 0.034 1.292 1.00 94.06 199 GLY A CA 1
ATOM 1490 C C . GLY A 1 199 ? 7.901 0.354 -0.147 1.00 94.06 199 GLY A C 1
ATOM 1491 O O . GLY A 1 199 ? 8.761 -0.331 -0.701 1.00 94.06 199 GLY A O 1
ATOM 1492 N N . ILE A 1 200 ? 7.334 1.421 -0.724 1.00 93.38 200 ILE A N 1
ATOM 1493 C CA . ILE A 1 200 ? 7.713 1.929 -2.053 1.00 93.38 200 ILE A CA 1
ATOM 1494 C C . ILE A 1 200 ? 9.190 2.346 -2.045 1.00 93.38 200 ILE A C 1
ATOM 1496 O O . ILE A 1 200 ? 9.970 1.900 -2.882 1.00 93.38 200 ILE A O 1
ATOM 1500 N N . PHE A 1 201 ? 9.616 3.130 -1.056 1.00 94.56 201 PHE A N 1
ATOM 1501 C CA . PHE A 1 201 ? 11.011 3.542 -0.908 1.00 94.56 201 PHE A CA 1
ATOM 1502 C C . PHE A 1 201 ? 11.983 2.351 -0.857 1.00 94.56 201 PHE A C 1
ATOM 1504 O O . PHE A 1 201 ? 12.997 2.363 -1.552 1.00 94.56 201 PHE A O 1
ATOM 1511 N N . LEU A 1 202 ? 11.655 1.292 -0.108 1.00 94.19 202 LEU A N 1
ATOM 1512 C CA . LEU A 1 202 ? 12.514 0.111 0.030 1.00 94.19 202 LEU A CA 1
ATOM 1513 C C . LEU A 1 202 ? 12.776 -0.601 -1.302 1.00 94.19 202 LEU A C 1
ATOM 1515 O O . LEU A 1 202 ? 13.917 -0.982 -1.564 1.00 94.19 202 LEU A O 1
ATOM 1519 N N . ILE A 1 203 ? 11.761 -0.778 -2.155 1.00 92.69 203 ILE A N 1
ATOM 1520 C CA . ILE A 1 203 ? 11.980 -1.409 -3.465 1.00 92.69 203 ILE A CA 1
ATOM 1521 C C . ILE A 1 203 ? 12.835 -0.523 -4.375 1.00 92.69 203 ILE A C 1
ATOM 1523 O O . ILE A 1 203 ? 13.731 -1.045 -5.035 1.00 92.69 203 ILE A O 1
ATOM 1527 N N . TYR A 1 204 ? 12.652 0.800 -4.351 1.00 90.75 204 TYR A N 1
ATOM 1528 C CA . TYR A 1 204 ? 13.519 1.715 -5.100 1.00 90.75 204 TYR A CA 1
ATOM 1529 C C . TYR A 1 204 ? 14.967 1.705 -4.580 1.00 90.75 204 TYR A C 1
ATOM 1531 O O . TYR A 1 204 ? 15.899 1.789 -5.379 1.00 90.75 204 TYR A O 1
ATOM 1539 N N . CYS A 1 205 ? 15.194 1.539 -3.270 1.00 92.00 205 CYS A N 1
ATOM 1540 C CA . CYS A 1 205 ? 16.548 1.358 -2.730 1.00 92.00 205 CYS A CA 1
ATOM 1541 C C . CYS A 1 205 ? 17.206 0.093 -3.286 1.00 92.00 205 CYS A C 1
ATOM 1543 O O . CYS A 1 205 ? 18.377 0.115 -3.660 1.00 92.00 205 CYS A O 1
ATOM 1545 N N . ILE A 1 206 ? 16.449 -1.003 -3.358 1.00 90.25 206 ILE A N 1
ATOM 1546 C CA . ILE A 1 206 ? 16.948 -2.278 -3.877 1.00 90.25 206 ILE A CA 1
ATOM 1547 C C . ILE A 1 206 ? 17.169 -2.201 -5.397 1.00 90.25 206 ILE A C 1
ATOM 1549 O O . ILE A 1 206 ? 18.150 -2.746 -5.892 1.00 90.25 206 ILE A O 1
ATOM 1553 N N . ALA A 1 207 ? 16.323 -1.474 -6.133 1.00 86.00 207 ALA A N 1
ATOM 1554 C CA . ALA A 1 207 ? 16.418 -1.298 -7.587 1.00 86.00 207 ALA A CA 1
ATOM 1555 C C . ALA A 1 207 ? 17.710 -0.593 -8.051 1.00 86.00 207 ALA A C 1
ATOM 1557 O O . ALA A 1 207 ? 18.181 -0.805 -9.180 1.00 86.00 207 ALA A O 1
ATOM 1558 N N . VAL A 1 208 ? 18.281 0.251 -7.184 1.00 87.81 208 VAL A N 1
ATOM 1559 C CA . VAL A 1 208 ? 19.548 0.957 -7.420 1.00 87.81 208 VAL A CA 1
ATOM 1560 C C . VAL A 1 208 ? 20.759 0.037 -7.242 1.00 87.81 208 VAL A C 1
ATOM 1562 O O . VAL A 1 208 ? 21.793 0.280 -7.863 1.00 87.81 208 VAL A O 1
ATOM 1565 N N . ILE A 1 209 ? 20.654 -1.033 -6.446 1.00 88.00 209 ILE A N 1
ATOM 1566 C CA . ILE A 1 209 ? 21.778 -1.948 -6.218 1.00 88.00 209 ILE A CA 1
ATOM 1567 C C . ILE A 1 209 ? 22.081 -2.716 -7.519 1.00 88.00 209 ILE A C 1
ATOM 1569 O O . ILE A 1 209 ? 21.201 -3.393 -8.064 1.00 88.00 209 ILE A O 1
ATOM 1573 N N . PRO A 1 210 ? 23.319 -2.638 -8.040 1.00 81.44 210 PRO A N 1
ATOM 1574 C CA . PRO A 1 210 ? 23.687 -3.325 -9.270 1.00 81.44 210 PRO A CA 1
ATOM 1575 C C . PRO A 1 210 ? 23.679 -4.846 -9.078 1.00 81.44 210 PRO A C 1
ATOM 1577 O O . PRO A 1 210 ? 24.074 -5.360 -8.034 1.00 81.44 210 PRO A O 1
ATOM 1580 N N . GLY A 1 211 ? 23.249 -5.572 -10.112 1.00 79.88 211 GLY A N 1
ATOM 1581 C CA . GLY A 1 211 ? 23.234 -7.038 -10.124 1.00 79.88 211 GLY A CA 1
ATOM 1582 C C . GLY A 1 211 ? 22.006 -7.684 -9.480 1.00 79.88 211 GLY A C 1
ATOM 1583 O O . GLY A 1 211 ? 21.902 -8.908 -9.518 1.00 79.88 211 GLY A O 1
ATOM 1584 N N . ILE A 1 212 ? 21.068 -6.897 -8.934 1.00 85.44 212 ILE A N 1
ATOM 1585 C CA . ILE A 1 212 ? 19.813 -7.444 -8.416 1.00 85.44 212 ILE A CA 1
ATOM 1586 C C . ILE A 1 212 ? 18.791 -7.618 -9.539 1.00 85.44 212 ILE A C 1
ATOM 1588 O O . ILE A 1 212 ? 18.362 -6.661 -10.190 1.00 85.44 212 ILE A O 1
ATOM 1592 N N . GLU A 1 213 ? 18.359 -8.861 -9.729 1.00 85.94 213 GLU A N 1
ATOM 1593 C CA . GLU A 1 213 ? 17.330 -9.217 -10.703 1.00 85.94 213 GLU A CA 1
ATOM 1594 C C . GLU A 1 213 ? 15.911 -9.219 -10.104 1.00 85.94 213 GLU A C 1
ATOM 1596 O O . GLU A 1 213 ? 15.701 -9.197 -8.887 1.00 85.94 213 GLU A O 1
ATOM 1601 N N . TYR A 1 214 ? 14.892 -9.265 -10.970 1.00 86.69 214 TYR A N 1
ATOM 1602 C CA . TYR A 1 214 ? 13.483 -9.182 -10.555 1.00 86.69 214 TYR A CA 1
ATOM 1603 C C . TYR A 1 214 ? 13.045 -10.346 -9.636 1.00 86.69 214 TYR A C 1
ATOM 1605 O O . TYR A 1 214 ? 12.162 -10.181 -8.795 1.00 86.69 214 TYR A O 1
ATOM 1613 N N . TYR A 1 215 ? 13.642 -11.534 -9.774 1.00 86.94 215 TYR A N 1
ATOM 1614 C CA . TYR A 1 215 ? 13.284 -12.689 -8.945 1.00 86.94 215 TYR A CA 1
ATOM 1615 C C . TYR A 1 215 ? 13.870 -12.579 -7.532 1.00 86.94 215 TYR A C 1
ATOM 1617 O O . TYR A 1 215 ? 13.246 -13.007 -6.563 1.00 86.94 215 TYR A O 1
ATOM 1625 N N . GLN A 1 216 ? 15.046 -11.959 -7.390 1.00 90.75 216 GLN A N 1
ATOM 1626 C CA . GLN A 1 216 ? 15.686 -11.735 -6.092 1.00 90.75 216 GLN A CA 1
ATOM 1627 C C . GLN A 1 216 ? 14.898 -10.713 -5.274 1.00 90.75 216 GLN A C 1
ATOM 1629 O O . GLN A 1 216 ? 14.624 -10.947 -4.099 1.00 90.75 216 GLN A O 1
ATOM 1634 N N . THR A 1 217 ? 14.450 -9.626 -5.910 1.00 90.75 217 THR A N 1
ATOM 1635 C CA . THR A 1 217 ? 13.537 -8.656 -5.281 1.00 90.75 217 THR A CA 1
ATOM 1636 C C . THR A 1 217 ? 12.217 -9.307 -4.855 1.00 90.75 217 THR A C 1
ATOM 1638 O O . THR A 1 217 ? 11.741 -9.056 -3.748 1.00 90.75 217 THR A O 1
ATOM 1641 N N . ALA A 1 218 ? 11.670 -10.235 -5.650 1.00 91.88 218 ALA A N 1
ATOM 1642 C CA . ALA A 1 218 ? 10.491 -11.009 -5.253 1.00 91.88 218 ALA A CA 1
ATOM 1643 C C . ALA A 1 218 ? 10.742 -11.916 -4.028 1.00 91.88 218 ALA A C 1
ATOM 1645 O O . ALA A 1 218 ? 9.903 -11.973 -3.128 1.00 91.88 218 ALA A O 1
ATOM 1646 N N . PHE A 1 219 ? 11.898 -12.584 -3.933 1.00 92.94 219 PHE A N 1
ATOM 1647 C CA . PHE A 1 219 ? 12.250 -13.388 -2.752 1.00 92.94 219 PHE A CA 1
ATOM 1648 C C . PHE A 1 219 ? 12.490 -12.541 -1.494 1.00 92.94 219 PHE A C 1
ATOM 1650 O O . PHE A 1 219 ? 12.118 -12.959 -0.391 1.00 92.94 219 PHE A O 1
ATOM 1657 N N . ILE A 1 220 ? 13.056 -11.338 -1.642 1.00 93.38 220 ILE A N 1
ATOM 1658 C CA . ILE A 1 220 ? 13.165 -10.370 -0.541 1.00 93.38 220 ILE A CA 1
ATOM 1659 C C . ILE A 1 220 ? 11.762 -10.009 -0.044 1.00 93.38 220 ILE A C 1
ATOM 1661 O O . ILE A 1 220 ? 11.498 -10.094 1.154 1.00 93.38 220 ILE A O 1
ATOM 1665 N N . ALA A 1 221 ? 10.832 -9.704 -0.949 1.00 93.12 221 ALA A N 1
ATOM 1666 C CA . ALA A 1 221 ? 9.451 -9.387 -0.595 1.00 93.12 221 ALA A CA 1
ATOM 1667 C C . ALA A 1 221 ? 8.703 -10.560 0.065 1.00 93.12 221 ALA A C 1
ATOM 1669 O O . ALA A 1 221 ? 7.951 -10.358 1.025 1.00 93.12 221 ALA A O 1
ATOM 1670 N N . ALA A 1 222 ? 8.942 -11.797 -0.387 1.00 94.31 222 ALA A N 1
ATOM 1671 C CA . ALA A 1 222 ? 8.410 -13.000 0.257 1.00 94.31 222 ALA A CA 1
ATOM 1672 C C . ALA A 1 222 ? 8.935 -13.135 1.696 1.00 94.31 222 ALA A C 1
ATOM 1674 O O . ALA A 1 222 ? 8.160 -13.378 2.623 1.00 94.31 222 ALA A O 1
ATOM 1675 N N . SER A 1 223 ? 10.233 -12.897 1.897 1.00 94.06 223 SER A N 1
ATOM 1676 C CA . SER A 1 223 ? 10.868 -12.916 3.220 1.00 94.06 223 SER A CA 1
ATOM 1677 C C . SER A 1 223 ? 10.309 -11.818 4.128 1.00 94.06 223 SER A C 1
ATOM 1679 O O . SER A 1 223 ? 9.973 -12.087 5.280 1.00 94.06 223 SER A O 1
ATOM 1681 N N . MET A 1 224 ? 10.123 -10.601 3.605 1.00 93.31 224 MET A N 1
ATOM 1682 C CA . MET A 1 224 ? 9.477 -9.509 4.340 1.00 93.31 224 MET A CA 1
ATOM 1683 C C . MET A 1 224 ? 8.044 -9.873 4.741 1.00 93.31 224 MET A C 1
ATOM 1685 O O . MET A 1 224 ? 7.674 -9.702 5.900 1.00 93.31 224 MET A O 1
ATOM 1689 N N . SER A 1 225 ? 7.260 -10.441 3.821 1.00 93.31 225 SER A N 1
ATOM 1690 C CA . SER A 1 225 ? 5.887 -10.893 4.092 1.00 93.31 225 SER A CA 1
ATOM 1691 C C . SER A 1 225 ? 5.846 -11.945 5.202 1.00 93.31 225 SER A C 1
ATOM 1693 O O . SER A 1 225 ? 4.991 -11.885 6.085 1.00 93.31 225 SER A O 1
ATOM 1695 N N . PHE A 1 226 ? 6.803 -12.876 5.197 1.00 94.12 226 PHE A N 1
ATOM 1696 C CA . PHE A 1 226 ? 6.923 -13.915 6.217 1.00 94.12 226 PHE A CA 1
ATOM 1697 C C . PHE A 1 226 ? 7.311 -13.351 7.592 1.00 94.12 226 PHE A C 1
ATOM 1699 O O . PHE A 1 226 ? 6.725 -13.733 8.603 1.00 94.12 226 PHE A O 1
ATOM 1706 N N . ILE A 1 227 ? 8.242 -12.394 7.647 1.00 94.31 227 ILE A N 1
ATOM 1707 C CA . ILE A 1 227 ? 8.611 -11.715 8.901 1.00 94.31 227 ILE A CA 1
ATOM 1708 C C . ILE A 1 227 ? 7.405 -10.967 9.478 1.00 94.31 227 ILE A C 1
ATOM 1710 O O . ILE A 1 227 ? 7.111 -11.094 10.667 1.00 94.31 227 ILE A O 1
ATOM 1714 N N . VAL A 1 228 ? 6.665 -10.233 8.641 1.00 92.81 228 VAL A N 1
ATOM 1715 C CA . VAL A 1 228 ? 5.448 -9.532 9.075 1.00 92.81 228 VAL A CA 1
ATOM 1716 C C . VAL A 1 228 ? 4.395 -10.525 9.570 1.00 92.81 228 VAL A C 1
ATOM 1718 O O . VAL A 1 228 ? 3.778 -10.286 10.605 1.00 92.81 228 VAL A O 1
ATOM 1721 N N . PHE A 1 229 ? 4.238 -11.672 8.908 1.00 93.12 229 PHE A N 1
ATOM 1722 C CA . PHE A 1 229 ? 3.354 -12.748 9.366 1.00 93.12 229 PHE A CA 1
ATOM 1723 C C . PHE A 1 229 ? 3.720 -13.248 10.767 1.00 93.12 229 PHE A C 1
ATOM 1725 O O . PHE A 1 229 ? 2.843 -13.336 11.630 1.00 93.12 229 PHE A O 1
ATOM 1732 N N . LEU A 1 230 ? 5.006 -13.493 11.031 1.00 93.56 230 LEU A N 1
ATOM 1733 C CA . LEU A 1 230 ? 5.471 -13.901 12.358 1.00 93.56 230 LEU A CA 1
ATOM 1734 C C . LEU A 1 230 ? 5.178 -12.841 13.422 1.00 93.56 230 LEU A C 1
ATOM 1736 O O . LEU A 1 230 ? 4.746 -13.198 14.513 1.00 93.56 230 LEU A O 1
ATOM 1740 N N . ILE A 1 231 ? 5.360 -11.554 13.110 1.00 92.75 231 ILE A N 1
ATOM 1741 C CA . ILE A 1 231 ? 5.071 -10.449 14.038 1.00 92.75 231 ILE A CA 1
ATOM 1742 C C . ILE A 1 231 ? 3.565 -10.366 14.335 1.00 92.75 231 ILE A C 1
ATOM 1744 O O . ILE A 1 231 ? 3.163 -10.263 15.496 1.00 92.75 231 ILE A O 1
ATOM 1748 N N . VAL A 1 232 ? 2.722 -10.448 13.303 1.00 89.75 232 VAL A N 1
ATOM 1749 C CA . VAL A 1 232 ? 1.266 -10.268 13.422 1.00 89.75 232 VAL A CA 1
ATOM 1750 C C . VAL A 1 232 ? 0.601 -11.391 14.226 1.00 89.75 232 VAL A C 1
ATOM 1752 O O . VAL A 1 232 ? -0.391 -11.146 14.916 1.00 89.75 232 VAL A O 1
ATOM 1755 N N . ILE A 1 233 ? 1.152 -12.609 14.222 1.00 91.31 233 ILE A N 1
ATOM 1756 C CA . ILE A 1 233 ? 0.627 -13.724 15.033 1.00 91.31 233 ILE A CA 1
ATOM 1757 C C . ILE A 1 233 ? 0.583 -13.382 16.531 1.00 91.31 233 ILE A C 1
ATOM 1759 O O . ILE A 1 233 ? -0.330 -13.831 17.232 1.00 91.31 233 ILE A O 1
ATOM 1763 N N . TRP A 1 234 ? 1.508 -12.556 17.022 1.00 90.00 234 TRP A N 1
ATOM 1764 C CA . TRP A 1 234 ? 1.572 -12.162 18.433 1.00 90.00 234 TRP A CA 1
ATOM 1765 C C . TRP A 1 234 ? 0.636 -11.007 18.798 1.00 90.00 234 TRP A C 1
ATOM 1767 O O . TRP A 1 234 ? 0.471 -10.715 19.982 1.00 90.00 234 TRP A O 1
ATOM 1777 N N . LEU A 1 235 ? -0.013 -10.366 17.820 1.00 89.81 235 LEU A N 1
ATOM 1778 C CA . LEU A 1 235 ? -0.938 -9.267 18.093 1.00 89.81 235 LEU A CA 1
ATOM 1779 C C . LEU A 1 235 ? -2.165 -9.753 18.883 1.00 89.81 235 LEU A C 1
ATOM 1781 O O . LEU A 1 235 ? -2.646 -10.870 18.654 1.00 89.81 235 LEU A O 1
ATOM 1785 N N . PRO A 1 236 ? -2.695 -8.951 19.822 1.00 91.00 236 PRO A N 1
ATOM 1786 C CA . PRO A 1 236 ? -3.996 -9.220 20.419 1.00 91.00 236 PRO A CA 1
ATOM 1787 C C . PRO A 1 236 ? -5.123 -9.001 19.395 1.00 91.00 236 PRO A C 1
ATOM 1789 O O . PRO A 1 236 ? -4.929 -8.405 18.344 1.00 91.00 236 PRO A O 1
ATOM 1792 N N . GLU A 1 237 ? -6.317 -9.506 19.689 1.00 91.56 237 GLU A N 1
ATOM 1793 C CA . GLU A 1 237 ? -7.518 -9.138 18.928 1.00 91.56 237 GLU A CA 1
ATOM 1794 C C . GLU A 1 237 ? -8.044 -7.776 19.400 1.00 91.56 237 GLU A C 1
ATOM 1796 O O . GLU A 1 237 ? -7.771 -7.378 20.535 1.00 91.56 237 GLU A O 1
ATOM 1801 N N . THR A 1 238 ? -8.811 -7.064 18.571 1.00 89.81 238 THR A N 1
ATOM 1802 C CA . THR A 1 238 ? -9.344 -5.755 18.971 1.00 89.81 238 THR A CA 1
ATOM 1803 C C . THR A 1 238 ? -10.379 -5.880 20.100 1.00 89.81 238 THR A C 1
ATOM 1805 O O . THR A 1 238 ? -11.210 -6.798 20.102 1.00 89.81 238 THR A O 1
ATOM 1808 N N . PRO A 1 239 ? -10.378 -4.953 21.079 1.00 85.62 239 PRO A N 1
ATOM 1809 C CA . PRO A 1 239 ? -11.331 -4.995 22.187 1.00 85.62 239 PRO A CA 1
ATOM 1810 C C . PRO A 1 239 ? -12.780 -4.862 21.698 1.00 85.62 239 PRO A C 1
ATOM 1812 O O . PRO A 1 239 ? -13.651 -5.580 22.184 1.00 85.62 239 PRO A O 1
ATOM 1815 N N . ARG A 1 240 ? -13.025 -4.029 20.674 1.00 86.50 240 ARG A N 1
ATOM 1816 C CA . ARG A 1 240 ? -14.348 -3.848 20.055 1.00 86.50 240 ARG A CA 1
ATOM 1817 C C . ARG A 1 240 ? -14.907 -5.157 19.496 1.00 86.50 240 ARG A C 1
ATOM 1819 O O . ARG A 1 240 ? -16.063 -5.483 19.755 1.00 86.50 240 ARG A O 1
ATOM 1826 N N . PHE A 1 241 ? -14.089 -5.939 18.791 1.00 86.50 241 PHE A N 1
ATOM 1827 C CA . PHE A 1 241 ? -14.518 -7.233 18.260 1.00 86.50 241 PHE A CA 1
ATOM 1828 C C . PHE A 1 241 ? -14.788 -8.265 19.365 1.00 86.50 241 PHE A C 1
ATOM 1830 O O . PHE A 1 241 ? -15.755 -9.022 19.289 1.00 86.50 241 PHE A O 1
ATOM 1837 N N . LEU A 1 242 ? -13.966 -8.285 20.419 1.00 86.50 242 LEU A N 1
ATOM 1838 C CA . LEU A 1 242 ? -14.162 -9.197 21.551 1.00 86.50 242 LEU A CA 1
ATOM 1839 C C . LEU A 1 242 ? -15.453 -8.902 22.325 1.00 86.50 242 LEU A C 1
ATOM 1841 O O . LEU A 1 242 ? -16.129 -9.846 22.736 1.00 86.50 242 LEU A O 1
ATOM 1845 N N . ILE A 1 243 ? -15.810 -7.625 22.487 1.00 86.31 243 ILE A N 1
ATOM 1846 C CA . ILE A 1 243 ? -17.081 -7.203 23.099 1.00 86.31 243 ILE A CA 1
ATOM 1847 C C . ILE A 1 243 ? -18.256 -7.583 22.189 1.00 86.31 243 ILE A C 1
ATOM 1849 O O . ILE A 1 243 ? -19.237 -8.141 22.668 1.00 86.31 243 ILE A O 1
ATOM 1853 N N . ALA A 1 244 ? -18.129 -7.399 20.871 1.00 84.25 244 ALA A N 1
ATOM 1854 C CA . ALA A 1 244 ? -19.161 -7.799 19.908 1.00 84.25 244 ALA A CA 1
ATOM 1855 C C . ALA A 1 244 ? -19.437 -9.320 19.879 1.00 84.25 244 ALA A C 1
ATOM 1857 O O . ALA A 1 244 ? -20.530 -9.736 19.495 1.00 84.25 244 ALA A O 1
ATOM 1858 N N . LYS A 1 245 ? -18.462 -10.150 20.280 1.00 84.69 245 LYS A N 1
ATOM 1859 C CA . LYS A 1 245 ? -18.613 -11.605 20.485 1.00 84.69 245 LYS A CA 1
ATOM 1860 C C . LYS A 1 245 ? -18.917 -11.996 21.940 1.00 84.69 245 LYS A C 1
ATOM 1862 O O . LYS A 1 245 ? -18.729 -13.157 22.298 1.00 84.69 245 LYS A O 1
ATOM 1867 N N . GLU A 1 246 ? -19.329 -11.043 22.778 1.00 82.56 246 GLU A N 1
ATOM 1868 C CA . GLU A 1 246 ? -19.711 -11.247 24.187 1.00 82.56 246 GLU A CA 1
ATOM 1869 C C . GLU A 1 246 ? -18.589 -11.854 25.059 1.00 82.56 246 GLU A C 1
ATOM 1871 O O . GLU A 1 246 ? -18.822 -12.448 26.114 1.00 82.56 246 GLU A O 1
ATOM 1876 N N . ASN A 1 247 ? -17.321 -11.695 24.658 1.00 85.00 247 ASN A N 1
ATOM 1877 C CA . ASN A 1 247 ? -16.171 -12.240 25.381 1.00 85.00 247 ASN A CA 1
ATOM 1878 C C . ASN A 1 247 ? -15.507 -11.191 26.285 1.00 85.00 247 ASN A C 1
ATOM 1880 O O . ASN A 1 247 ? -14.332 -10.837 26.126 1.00 85.00 247 ASN A O 1
ATOM 1884 N N . PHE A 1 248 ? -16.263 -10.713 27.274 1.00 83.75 248 PHE A N 1
ATOM 1885 C CA . PHE A 1 248 ? -15.870 -9.610 28.160 1.00 83.75 248 PHE A CA 1
ATOM 1886 C C . PHE A 1 248 ? -14.561 -9.860 28.924 1.00 83.75 248 PHE A C 1
ATOM 1888 O O . PHE A 1 248 ? -13.734 -8.961 29.064 1.00 83.75 248 PHE A O 1
ATOM 1895 N N . LYS A 1 249 ? -14.310 -11.101 29.368 1.00 86.12 249 LYS A N 1
ATOM 1896 C CA . LYS A 1 249 ? -13.080 -11.452 30.105 1.00 86.12 249 LYS A CA 1
ATOM 1897 C C . LYS A 1 249 ? -11.822 -11.258 29.256 1.00 86.12 249 LYS A C 1
ATOM 1899 O O . LYS A 1 249 ? -10.800 -10.801 29.769 1.00 86.12 249 LYS A O 1
ATOM 1904 N N . LYS A 1 250 ? -11.869 -11.627 27.969 1.00 86.19 250 LYS A N 1
ATOM 1905 C CA . LYS A 1 250 ? -10.742 -11.418 27.047 1.00 86.19 250 LYS A CA 1
ATOM 1906 C C . LYS A 1 250 ? -10.622 -9.951 26.652 1.00 86.19 250 LYS A C 1
ATOM 1908 O O . LYS A 1 250 ? -9.502 -9.447 26.630 1.00 86.19 250 LYS A O 1
ATOM 1913 N N . ALA A 1 251 ? -11.747 -9.276 26.408 1.00 85.00 251 ALA A N 1
ATOM 1914 C CA . ALA A 1 251 ? -11.767 -7.847 26.103 1.00 85.00 251 ALA A CA 1
ATOM 1915 C C . ALA A 1 251 ? -11.089 -7.028 27.212 1.00 85.00 251 ALA A C 1
ATOM 1917 O O . ALA A 1 251 ? -10.192 -6.246 26.918 1.00 85.00 251 ALA A O 1
ATOM 1918 N N . LEU A 1 252 ? -11.417 -7.295 28.482 1.00 85.69 252 LEU A N 1
ATOM 1919 C CA . LEU A 1 252 ? -10.813 -6.614 29.631 1.00 85.69 252 LEU A CA 1
ATOM 1920 C C . LEU A 1 252 ? -9.300 -6.848 29.710 1.00 85.69 252 LEU A C 1
ATOM 1922 O O . LEU A 1 252 ? -8.547 -5.898 29.892 1.00 85.69 252 LEU A O 1
ATOM 1926 N N . LYS A 1 253 ? -8.828 -8.088 29.511 1.00 86.75 253 LYS A N 1
ATOM 1927 C CA . LYS A 1 253 ? -7.382 -8.383 29.490 1.00 86.75 253 LYS A CA 1
ATOM 1928 C C . LYS A 1 253 ? -6.648 -7.604 28.398 1.00 86.75 253 LYS A C 1
ATOM 1930 O O . LYS A 1 253 ? -5.566 -7.083 28.655 1.00 86.75 253 LYS A O 1
ATOM 1935 N N . VAL A 1 254 ? -7.225 -7.526 27.197 1.00 86.19 254 VAL A N 1
ATOM 1936 C CA . VAL A 1 254 ? -6.648 -6.758 26.085 1.00 86.19 254 VAL A CA 1
ATOM 1937 C C . VAL A 1 254 ? -6.668 -5.262 26.392 1.00 86.19 254 VAL A C 1
ATOM 1939 O O . VAL A 1 254 ? -5.668 -4.587 26.175 1.00 86.19 254 VAL A O 1
ATOM 1942 N N . LEU A 1 255 ? -7.763 -4.741 26.943 1.00 84.38 255 LEU A N 1
ATOM 1943 C CA . LEU A 1 255 ? -7.882 -3.320 27.255 1.00 84.38 255 LEU A CA 1
ATOM 1944 C C . LEU A 1 255 ? -6.880 -2.891 28.337 1.00 84.38 255 LEU A C 1
ATOM 1946 O O . LEU A 1 255 ? -6.186 -1.892 28.173 1.00 84.38 255 LEU A O 1
ATOM 1950 N N . VAL A 1 256 ? -6.720 -3.702 29.388 1.00 85.12 256 VAL A N 1
ATOM 1951 C CA . VAL A 1 256 ? -5.703 -3.503 30.436 1.00 85.12 256 VAL A CA 1
ATOM 1952 C C . VAL A 1 256 ? -4.287 -3.595 29.862 1.00 85.12 256 VAL A C 1
ATOM 1954 O O . VAL A 1 256 ? -3.405 -2.828 30.252 1.00 85.12 256 VAL A O 1
ATOM 1957 N N . PHE A 1 257 ? -4.049 -4.498 28.906 1.00 84.56 257 PHE A N 1
ATOM 1958 C CA . PHE A 1 257 ? -2.768 -4.571 28.204 1.00 84.56 257 PHE A CA 1
ATOM 1959 C C . PHE A 1 257 ? -2.471 -3.284 27.416 1.00 84.56 257 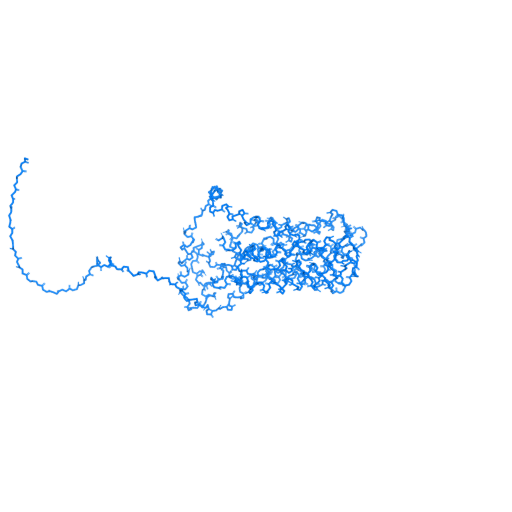PHE A C 1
ATOM 1961 O O . PHE A 1 257 ? -1.358 -2.770 27.523 1.00 84.56 257 PHE A O 1
ATOM 1968 N N . LEU A 1 258 ? -3.460 -2.749 26.690 1.00 82.50 258 LEU A N 1
ATOM 1969 C CA . LEU A 1 258 ? -3.325 -1.566 25.829 1.00 82.50 258 LEU A CA 1
ATOM 1970 C C . LEU A 1 258 ? -3.275 -0.234 26.596 1.00 82.50 258 LEU A C 1
ATOM 1972 O O . LEU A 1 258 ? -2.552 0.680 26.195 1.00 82.50 258 LEU A O 1
ATOM 1976 N N . ARG A 1 259 ? -4.071 -0.089 27.663 1.00 80.94 259 ARG A N 1
ATOM 1977 C CA . ARG A 1 259 ? -4.247 1.173 28.408 1.00 80.94 259 ARG A CA 1
ATOM 1978 C C . ARG A 1 259 ? -3.411 1.242 29.688 1.00 80.94 259 ARG A C 1
ATOM 1980 O O . ARG A 1 259 ? -2.993 2.334 30.066 1.00 80.94 259 ARG A O 1
ATOM 1987 N N . GLY A 1 260 ? -3.114 0.100 30.310 1.00 74.12 260 GLY A N 1
ATOM 1988 C CA . GLY A 1 260 ? -2.576 0.020 31.673 1.00 74.12 260 GLY A CA 1
ATOM 1989 C C . GLY A 1 260 ? -3.664 -0.274 32.713 1.00 74.12 260 GLY A C 1
ATOM 1990 O O . GLY A 1 260 ? -4.819 -0.508 32.366 1.00 74.12 260 GLY A O 1
ATOM 1991 N N . HIS A 1 261 ? -3.286 -0.292 33.995 1.00 65.94 261 HIS A N 1
ATOM 1992 C CA . HIS A 1 261 ? -4.201 -0.598 35.109 1.00 65.94 261 HIS A CA 1
ATOM 1993 C C . HIS A 1 261 ? -4.902 0.640 35.691 1.00 65.94 261 HIS A C 1
ATOM 1995 O O . HIS A 1 261 ? -5.824 0.496 36.486 1.00 65.94 261 HIS A O 1
ATOM 2001 N N . THR A 1 262 ? -4.457 1.839 35.319 1.00 56.47 262 THR A N 1
ATOM 2002 C CA . THR A 1 262 ? -4.912 3.119 35.889 1.00 56.47 262 THR A CA 1
ATOM 2003 C C . THR A 1 262 ? -6.161 3.700 35.227 1.00 56.47 262 THR A C 1
ATOM 2005 O O . THR A 1 262 ? -6.840 4.517 35.838 1.00 56.47 262 THR A O 1
ATOM 2008 N N . MET A 1 263 ? -6.488 3.281 34.003 1.00 62.16 263 MET A N 1
ATOM 2009 C CA . MET A 1 263 ? -7.703 3.700 33.297 1.00 62.16 263 MET A CA 1
ATOM 2010 C C . MET A 1 263 ? -8.862 2.768 33.667 1.00 62.16 263 MET A C 1
ATOM 2012 O O . MET A 1 263 ? -8.675 1.549 33.711 1.00 62.16 263 MET A O 1
ATOM 2016 N N . ASN A 1 264 ? -10.062 3.321 33.882 1.00 68.50 264 ASN A N 1
ATOM 2017 C CA . ASN A 1 264 ? -11.289 2.559 34.141 1.00 68.50 264 ASN A CA 1
ATOM 2018 C C . ASN A 1 264 ? -11.678 1.717 32.914 1.00 68.50 264 ASN A C 1
ATOM 2020 O O . ASN A 1 264 ? -12.542 2.093 32.124 1.00 68.50 264 ASN A O 1
ATOM 2024 N N . ALA A 1 265 ? -11.052 0.552 32.749 1.00 73.88 265 ALA A N 1
ATOM 2025 C CA . ALA A 1 265 ? -11.303 -0.341 31.622 1.00 73.88 265 ALA A CA 1
ATOM 2026 C C . ALA A 1 265 ? -12.783 -0.754 31.510 1.00 73.88 265 ALA A C 1
ATOM 2028 O O . ALA A 1 265 ? -13.288 -0.949 30.409 1.00 73.88 265 ALA A O 1
ATOM 2029 N N . GLN A 1 266 ? -13.492 -0.857 32.637 1.00 75.44 266 GLN A N 1
ATOM 2030 C CA . GLN A 1 266 ? -14.930 -1.133 32.670 1.00 75.44 266 GLN A CA 1
ATOM 2031 C C . GLN A 1 266 ? -15.781 -0.025 32.036 1.00 75.44 266 GLN A C 1
ATOM 2033 O O . GLN A 1 266 ? -16.796 -0.335 31.418 1.00 75.44 266 GLN A O 1
ATOM 2038 N N . GLU A 1 267 ? -15.384 1.239 32.171 1.00 79.25 267 GLU A N 1
ATOM 2039 C CA . GLU A 1 267 ? -16.131 2.375 31.624 1.00 79.25 267 GLU A CA 1
ATOM 2040 C C . GLU A 1 267 ? -16.010 2.410 30.094 1.00 79.25 267 GLU A C 1
ATOM 2042 O O . GLU A 1 267 ? -17.021 2.458 29.400 1.00 79.25 267 GLU A O 1
ATOM 2047 N N . GLU A 1 268 ? -14.795 2.222 29.558 1.00 79.69 268 GLU A N 1
ATOM 2048 C CA . GLU A 1 268 ? -14.558 2.105 28.107 1.00 79.69 268 GLU A CA 1
ATOM 2049 C C . GLU A 1 268 ? -15.281 0.874 27.516 1.00 79.69 268 GLU A C 1
ATOM 2051 O O . GLU A 1 268 ? -15.823 0.942 26.414 1.00 79.69 268 GLU A O 1
ATOM 2056 N N . ILE A 1 269 ? -15.369 -0.244 28.253 1.00 81.94 269 ILE A N 1
ATOM 2057 C CA . ILE A 1 269 ? -16.170 -1.408 27.829 1.00 81.94 269 ILE A CA 1
ATOM 2058 C C . ILE A 1 269 ? -17.659 -1.049 27.737 1.00 81.94 269 ILE A C 1
ATOM 2060 O O . ILE A 1 269 ? -18.282 -1.381 26.729 1.00 81.94 269 ILE A O 1
ATOM 2064 N N . ALA A 1 270 ? -18.218 -0.368 28.742 1.00 82.75 270 ALA A N 1
ATOM 2065 C CA . ALA A 1 270 ? -19.627 0.029 28.752 1.00 82.75 270 ALA A CA 1
ATOM 2066 C C . ALA A 1 270 ? -19.956 1.025 27.625 1.00 82.75 270 ALA A C 1
ATOM 2068 O O . ALA A 1 270 ? -21.013 0.933 26.998 1.00 82.75 270 ALA A O 1
ATOM 2069 N N . GLU A 1 271 ? -19.038 1.943 27.310 1.00 82.75 271 GLU A N 1
ATOM 2070 C CA . GLU A 1 271 ? -19.174 2.847 26.164 1.00 82.75 271 GLU A CA 1
ATOM 2071 C C . GLU A 1 271 ? -19.176 2.091 24.832 1.00 82.75 271 GLU A C 1
ATOM 2073 O O . GLU A 1 271 ? -20.039 2.332 23.980 1.00 82.75 271 GLU A O 1
ATOM 2078 N N . ILE A 1 272 ? -18.237 1.155 24.650 1.00 81.25 272 ILE A N 1
ATOM 2079 C CA . ILE A 1 272 ? -18.152 0.339 23.433 1.00 81.25 272 ILE A CA 1
ATOM 2080 C C . ILE A 1 272 ? -19.395 -0.547 23.293 1.00 81.25 272 ILE A C 1
ATOM 2082 O O . ILE A 1 272 ? -19.943 -0.658 22.197 1.00 81.25 272 ILE A O 1
ATOM 2086 N N . GLU A 1 273 ? -19.874 -1.143 24.382 1.00 82.50 273 GLU A N 1
ATOM 2087 C CA . GLU A 1 273 ? -21.102 -1.939 24.400 1.00 82.50 273 GLU A CA 1
ATOM 2088 C C . GLU A 1 273 ? -22.323 -1.085 24.041 1.00 82.50 273 GLU A C 1
ATOM 2090 O O . GLU A 1 273 ? -23.103 -1.463 23.166 1.00 82.50 273 GLU A O 1
ATOM 2095 N N . GLY A 1 274 ? -22.445 0.111 24.622 1.00 79.12 274 GLY A N 1
ATOM 2096 C CA . GLY A 1 274 ? -23.496 1.065 24.273 1.00 79.12 274 GLY A CA 1
ATOM 2097 C C . GLY A 1 274 ? -23.438 1.510 22.806 1.00 79.12 274 GLY A C 1
ATOM 2098 O O . GLY A 1 274 ? -24.482 1.693 22.175 1.00 79.12 274 GLY A O 1
ATOM 2099 N N . ALA A 1 275 ? -22.240 1.653 22.235 1.00 78.38 275 ALA A N 1
ATOM 2100 C CA . ALA A 1 275 ? -22.056 1.953 20.816 1.00 78.38 275 ALA A CA 1
ATOM 2101 C C . ALA A 1 275 ? -22.459 0.771 19.917 1.00 78.38 275 ALA A C 1
ATOM 2103 O O . ALA A 1 275 ? -23.149 0.979 18.919 1.00 78.38 275 ALA A O 1
ATOM 2104 N N . ILE A 1 276 ? -22.096 -0.461 20.289 1.00 79.56 276 ILE A N 1
ATOM 2105 C CA . ILE A 1 276 ? -22.475 -1.684 19.563 1.00 79.56 276 ILE A CA 1
ATOM 2106 C C . ILE A 1 276 ? -23.987 -1.921 19.649 1.00 79.56 276 ILE A C 1
ATOM 2108 O O . ILE A 1 276 ? -24.602 -2.241 18.639 1.00 79.56 276 ILE A O 1
ATOM 2112 N N . ALA A 1 277 ? -24.613 -1.704 20.808 1.00 74.38 277 ALA A N 1
ATOM 2113 C CA . ALA A 1 277 ? -26.057 -1.862 20.993 1.00 74.38 277 ALA A CA 1
ATOM 2114 C C . ALA A 1 277 ? -26.876 -0.859 20.159 1.00 74.38 277 ALA A C 1
ATOM 2116 O O . ALA A 1 277 ? -27.978 -1.169 19.705 1.00 74.38 277 ALA A O 1
ATOM 2117 N N . LYS A 1 278 ? -26.327 0.341 19.918 1.00 67.56 278 LYS A N 1
ATOM 2118 C CA . LYS A 1 278 ? -26.897 1.323 18.978 1.00 67.56 278 LYS A CA 1
ATOM 2119 C C . LYS A 1 278 ? -26.700 0.918 17.514 1.00 67.56 278 LYS A C 1
ATOM 2121 O O . LYS A 1 278 ? -27.469 1.352 16.657 1.00 67.56 278 LYS A O 1
ATOM 2126 N N . GLN A 1 279 ? -25.698 0.092 17.223 1.00 67.38 279 GLN A N 1
ATOM 2127 C CA . GLN A 1 279 ? -25.402 -0.422 15.892 1.00 67.38 279 GLN A CA 1
ATOM 2128 C C . GLN A 1 279 ? -26.327 -1.617 15.597 1.00 67.38 279 GLN A C 1
ATOM 2130 O O . GLN A 1 279 ? -26.049 -2.760 15.958 1.00 67.38 279 GLN A O 1
ATOM 2135 N N . LYS A 1 280 ? -27.473 -1.367 14.948 1.00 59.00 280 LYS A N 1
ATOM 2136 C CA . LYS A 1 280 ? -28.359 -2.456 14.508 1.00 59.00 280 LYS A CA 1
ATOM 2137 C C . LYS A 1 280 ? -27.590 -3.378 13.556 1.00 59.00 280 LYS A C 1
ATOM 2139 O O . LYS A 1 280 ? -27.016 -2.911 12.574 1.00 59.00 280 LYS A O 1
ATOM 2144 N N . LYS A 1 281 ? -27.608 -4.691 13.815 1.00 59.19 281 LYS A N 1
ATOM 2145 C CA . LYS A 1 281 ? -27.204 -5.699 12.823 1.00 59.19 281 LYS A CA 1
ATOM 2146 C C . LYS A 1 281 ? -28.237 -5.682 11.701 1.00 59.19 281 LYS A C 1
ATOM 2148 O O . LYS A 1 281 ? -29.266 -6.339 11.800 1.00 59.19 281 LYS A O 1
ATOM 2153 N N . LEU A 1 282 ? -27.985 -4.867 10.687 1.00 60.38 282 LEU A N 1
ATOM 2154 C CA . LEU A 1 282 ? -28.850 -4.745 9.524 1.00 60.38 282 LEU A CA 1
ATOM 2155 C C . LEU A 1 282 ? -28.599 -5.927 8.591 1.00 60.38 282 LEU A C 1
ATOM 2157 O O . LEU A 1 282 ? -27.457 -6.279 8.290 1.00 60.38 282 LEU A O 1
ATOM 2161 N N . THR A 1 283 ? -29.677 -6.534 8.122 1.00 63.91 283 THR A N 1
ATOM 2162 C CA . THR A 1 283 ? -29.639 -7.530 7.050 1.00 63.91 283 THR A CA 1
ATOM 2163 C C . THR A 1 283 ? -29.220 -6.847 5.745 1.00 63.91 283 THR A C 1
ATOM 2165 O O . THR A 1 283 ? -29.505 -5.670 5.560 1.00 63.91 283 THR A O 1
ATOM 2168 N N . CYS A 1 284 ? -28.626 -7.559 4.780 1.00 58.78 284 CYS A N 1
ATOM 2169 C CA . CYS A 1 284 ? -28.180 -6.969 3.503 1.00 58.78 284 CYS A CA 1
ATOM 2170 C C . CYS A 1 284 ? -29.278 -6.145 2.780 1.00 58.78 284 CYS A C 1
ATOM 2172 O O . CYS A 1 284 ? -29.010 -5.077 2.232 1.00 58.78 284 CYS A O 1
ATOM 2174 N N . ILE A 1 285 ? -30.540 -6.589 2.853 1.00 66.00 285 ILE A N 1
ATOM 2175 C CA . ILE A 1 285 ? -31.709 -5.873 2.309 1.00 66.00 285 ILE A CA 1
ATOM 2176 C C . ILE A 1 285 ? -31.988 -4.571 3.080 1.00 66.00 285 ILE A C 1
ATOM 2178 O O . ILE A 1 285 ? -32.354 -3.554 2.490 1.00 66.00 285 ILE A O 1
ATOM 2182 N N . GLU A 1 286 ? -31.799 -4.582 4.396 1.00 71.06 286 GLU A N 1
ATOM 2183 C CA . GLU A 1 286 ? -31.962 -3.411 5.258 1.00 71.06 286 GLU A CA 1
ATOM 2184 C C . GLU A 1 286 ? -30.804 -2.429 5.069 1.00 71.06 286 GLU A C 1
ATOM 2186 O O . GLU A 1 286 ? -31.051 -1.231 4.980 1.00 71.06 286 GLU A O 1
ATOM 2191 N N . THR A 1 287 ? -29.573 -2.915 4.874 1.00 70.62 287 THR A N 1
ATOM 2192 C CA . THR A 1 287 ? -28.420 -2.089 4.487 1.00 70.62 287 THR A CA 1
ATOM 2193 C C . THR A 1 287 ? -28.680 -1.373 3.162 1.00 70.62 287 THR A C 1
ATOM 2195 O O . THR A 1 287 ? -28.495 -0.162 3.074 1.00 70.62 287 THR A O 1
ATOM 2198 N N . LEU A 1 288 ? -29.190 -2.079 2.144 1.00 70.50 288 LEU A N 1
ATOM 2199 C CA . LEU A 1 288 ? -29.561 -1.473 0.857 1.00 70.50 288 LEU A CA 1
ATOM 2200 C C . LEU A 1 288 ? -30.695 -0.447 0.996 1.00 70.50 288 LEU A C 1
ATOM 2202 O O . LEU A 1 288 ? -30.707 0.569 0.298 1.00 70.50 288 LEU A O 1
ATOM 2206 N N . ARG A 1 289 ? -31.644 -0.680 1.908 1.00 74.19 289 ARG A N 1
ATOM 2207 C CA . ARG A 1 289 ? -32.715 0.277 2.212 1.00 74.19 289 ARG A CA 1
ATOM 2208 C C . ARG A 1 289 ? -32.175 1.517 2.924 1.00 74.19 289 ARG A C 1
ATOM 2210 O O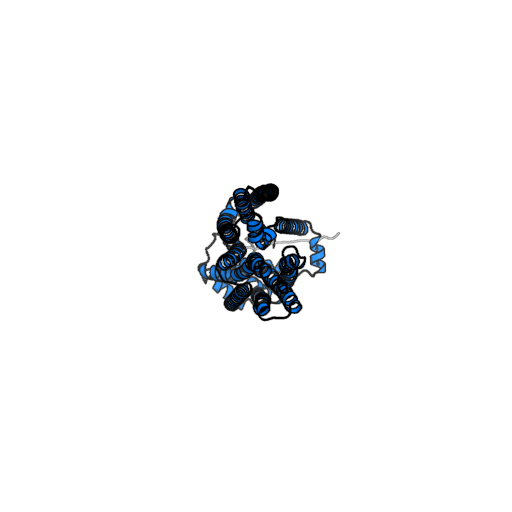 . ARG A 1 289 ? -32.590 2.628 2.592 1.00 74.19 289 ARG A O 1
ATOM 2217 N N . GLU A 1 290 ? -31.237 1.345 3.851 1.00 76.62 290 GLU A N 1
ATOM 2218 C CA . GLU A 1 290 ? -30.594 2.449 4.561 1.00 76.62 290 GLU A CA 1
ATOM 2219 C C . GLU A 1 290 ? -29.662 3.270 3.671 1.00 76.62 290 GLU A C 1
ATOM 2221 O O . GLU A 1 290 ? -29.611 4.493 3.810 1.00 76.62 290 GLU A O 1
ATOM 2226 N N . MET A 1 291 ? -29.035 2.647 2.670 1.00 76.75 291 MET A N 1
ATOM 2227 C CA . MET A 1 291 ? -28.285 3.350 1.625 1.00 76.75 291 MET A CA 1
ATOM 2228 C C . MET A 1 291 ? -29.142 4.336 0.820 1.00 76.75 291 MET A C 1
ATOM 2230 O O . MET A 1 291 ? -28.594 5.140 0.077 1.00 76.75 291 MET A O 1
ATOM 2234 N N . ARG A 1 292 ? -30.475 4.333 0.955 1.00 79.12 292 ARG A N 1
ATOM 2235 C CA . ARG A 1 292 ? -31.346 5.350 0.347 1.00 79.12 292 ARG A CA 1
ATOM 2236 C C . ARG A 1 292 ? -31.453 6.627 1.190 1.00 79.12 292 ARG A C 1
ATOM 2238 O O . ARG A 1 292 ? -31.877 7.664 0.674 1.00 79.12 292 ARG A O 1
ATOM 2245 N N . HIS A 1 293 ? -31.080 6.590 2.470 1.00 82.25 293 HIS A N 1
ATOM 2246 C CA . HIS A 1 293 ? -31.133 7.763 3.340 1.00 82.25 293 HIS A CA 1
ATOM 2247 C C . HIS A 1 293 ? -30.012 8.753 3.019 1.00 82.25 293 HIS A C 1
ATOM 2249 O O . HIS A 1 293 ? -28.849 8.387 2.855 1.00 82.25 293 HIS A O 1
ATOM 2255 N N . ARG A 1 294 ? -30.366 10.044 2.982 1.00 82.88 294 ARG A N 1
ATOM 2256 C CA . ARG A 1 294 ? -29.440 11.146 2.669 1.00 82.88 294 ARG A CA 1
ATOM 2257 C C . ARG A 1 294 ? -28.238 11.228 3.598 1.00 82.88 294 ARG A C 1
ATOM 2259 O O . ARG A 1 294 ? -27.165 11.613 3.149 1.00 82.88 294 ARG A O 1
ATOM 2266 N N . SER A 1 295 ? -28.405 10.841 4.856 1.00 82.25 295 SER A N 1
ATOM 2267 C CA . SER A 1 295 ? -27.321 10.770 5.834 1.00 82.25 295 SER A CA 1
ATOM 2268 C C . SER A 1 295 ? -26.277 9.698 5.513 1.00 82.25 295 SER A C 1
ATOM 2270 O O . SER A 1 295 ? -25.154 9.828 5.978 1.00 82.25 295 SER A O 1
ATOM 2272 N N . VAL A 1 296 ? -26.619 8.675 4.721 1.00 82.69 296 VAL A N 1
ATOM 2273 C CA . VAL A 1 296 ? -25.734 7.545 4.395 1.00 82.69 296 VAL A CA 1
ATOM 2274 C C . VAL A 1 296 ? -25.199 7.661 2.969 1.00 82.69 296 VAL A C 1
ATOM 2276 O O . VAL A 1 296 ? -23.989 7.591 2.758 1.00 82.69 296 VAL A O 1
ATOM 2279 N N . TYR A 1 297 ? -26.070 7.902 1.978 1.00 83.88 297 TYR A N 1
ATOM 2280 C CA . TYR A 1 297 ? -25.630 7.922 0.578 1.00 83.88 297 TYR A CA 1
ATOM 2281 C C . TYR A 1 297 ? -24.719 9.106 0.262 1.00 83.88 297 TYR A C 1
ATOM 2283 O O . TYR A 1 297 ? -23.837 8.978 -0.580 1.00 83.88 297 TYR A O 1
ATOM 2291 N N . LEU A 1 298 ? -24.921 10.263 0.905 1.00 87.31 298 LEU A N 1
ATOM 2292 C CA . LEU A 1 298 ? -24.139 11.458 0.596 1.00 87.31 298 LEU A CA 1
ATOM 2293 C C . LEU A 1 298 ? -22.671 11.288 1.035 1.00 87.31 298 LEU A C 1
ATOM 2295 O O . LEU A 1 298 ? -21.806 11.435 0.171 1.00 87.31 298 LEU A O 1
ATOM 2299 N N . PRO A 1 299 ? -22.356 10.906 2.293 1.00 86.81 299 PRO A N 1
ATOM 2300 C CA . PRO A 1 299 ? -20.994 10.528 2.678 1.00 86.81 299 PRO A CA 1
ATOM 2301 C C . PRO A 1 299 ? -20.407 9.419 1.804 1.00 86.81 299 PRO A C 1
ATOM 2303 O O . PRO A 1 299 ? -19.272 9.529 1.349 1.00 86.81 299 PRO A O 1
ATOM 2306 N N . PHE A 1 300 ? -21.195 8.381 1.512 1.00 85.69 300 PHE A N 1
ATOM 2307 C CA . PHE A 1 300 ? -20.746 7.248 0.707 1.00 85.69 300 PHE A CA 1
ATOM 2308 C C . PHE A 1 300 ? -20.331 7.659 -0.715 1.00 85.69 300 PHE A C 1
ATOM 2310 O O . PHE A 1 300 ? -19.233 7.323 -1.157 1.00 85.69 300 PHE A O 1
ATOM 2317 N N . ILE A 1 301 ? -21.160 8.440 -1.418 1.00 88.00 301 ILE A N 1
ATOM 2318 C CA . ILE A 1 301 ? -20.838 8.946 -2.761 1.00 88.00 301 ILE A CA 1
ATOM 2319 C C . ILE A 1 301 ? -19.625 9.876 -2.711 1.00 88.00 301 ILE A C 1
ATOM 2321 O O . ILE A 1 301 ? -18.757 9.771 -3.573 1.00 88.00 301 ILE A O 1
ATOM 2325 N N . LEU A 1 302 ? -19.524 10.755 -1.709 1.00 88.06 302 LEU A N 1
ATOM 2326 C CA . LEU A 1 302 ? -18.362 11.638 -1.563 1.00 88.06 302 LEU A CA 1
ATOM 2327 C C . LEU A 1 302 ? -17.060 10.842 -1.403 1.00 88.06 302 LEU A C 1
ATOM 2329 O O . LEU A 1 302 ? -16.056 11.200 -2.017 1.00 88.06 302 LEU A O 1
ATOM 2333 N N . MET A 1 303 ? -17.084 9.739 -0.650 1.00 86.88 303 MET A N 1
ATOM 2334 C CA . MET A 1 303 ? -15.928 8.850 -0.513 1.00 86.88 303 MET A CA 1
ATOM 2335 C C . MET A 1 303 ? -15.590 8.115 -1.797 1.00 86.88 303 MET A C 1
ATOM 2337 O O . MET A 1 303 ? -14.419 8.063 -2.167 1.00 86.88 303 MET A O 1
ATOM 2341 N N . LEU A 1 304 ? -16.593 7.590 -2.501 1.00 88.12 304 LEU A N 1
ATOM 2342 C CA . LEU A 1 304 ? -16.378 6.948 -3.796 1.00 88.12 304 LEU A CA 1
ATOM 2343 C C . LEU A 1 304 ? -15.766 7.917 -4.809 1.00 88.12 304 LEU A C 1
ATOM 2345 O O . LEU A 1 304 ? -14.795 7.570 -5.475 1.00 88.12 304 LEU A O 1
ATOM 2349 N N . VAL A 1 305 ? -16.297 9.138 -4.895 1.00 90.25 305 VAL A N 1
ATOM 2350 C CA . VAL A 1 305 ? -15.786 10.185 -5.786 1.00 90.25 305 VAL A CA 1
ATOM 2351 C C . VAL A 1 305 ? -14.355 10.563 -5.407 1.00 90.25 305 VAL A C 1
ATOM 2353 O O . VAL A 1 305 ? -13.501 10.679 -6.285 1.00 90.25 305 VAL A O 1
ATOM 2356 N N . LEU A 1 306 ? -14.061 10.707 -4.114 1.00 88.81 306 LEU A N 1
ATOM 2357 C CA . LEU A 1 306 ? -12.714 11.040 -3.666 1.00 88.81 306 LEU A CA 1
ATOM 2358 C C . LEU A 1 306 ? -11.704 9.924 -3.970 1.00 88.81 306 LEU A C 1
ATOM 2360 O O . LEU A 1 306 ? -10.622 10.216 -4.474 1.00 88.81 306 LEU A O 1
ATOM 2364 N N . MET A 1 307 ? -12.057 8.663 -3.710 1.00 88.25 307 MET A N 1
ATOM 2365 C CA . MET A 1 307 ? -11.215 7.499 -4.029 1.00 88.25 307 MET A CA 1
ATOM 2366 C C . MET A 1 307 ? -11.014 7.347 -5.536 1.00 88.25 307 MET A C 1
ATOM 2368 O O . MET A 1 307 ? -9.913 7.044 -5.995 1.00 88.25 307 MET A O 1
ATOM 2372 N N . PHE A 1 308 ? -12.061 7.609 -6.320 1.00 90.75 308 PHE A N 1
ATOM 2373 C CA . PHE A 1 308 ? -11.968 7.630 -7.772 1.00 90.75 308 PHE A CA 1
ATOM 2374 C C . PHE A 1 308 ? -10.954 8.677 -8.240 1.00 90.75 308 PHE A C 1
ATOM 2376 O O . PHE A 1 308 ? -10.036 8.334 -8.980 1.00 90.75 308 PHE A O 1
ATOM 2383 N N . PHE A 1 309 ? -11.051 9.924 -7.765 1.00 90.25 309 PHE A N 1
ATOM 2384 C CA . PHE A 1 309 ? -10.099 10.977 -8.137 1.00 90.25 309 PHE A CA 1
ATOM 2385 C C . PHE A 1 309 ? -8.683 10.725 -7.612 1.00 90.25 309 PHE A C 1
ATOM 2387 O O . PHE A 1 309 ? -7.720 11.061 -8.299 1.00 90.25 309 PHE A O 1
ATOM 2394 N N . GLN A 1 310 ? -8.537 10.082 -6.451 1.00 89.81 310 GLN A N 1
ATOM 2395 C CA . GLN A 1 310 ? -7.234 9.652 -5.947 1.00 89.81 310 GLN A CA 1
ATOM 2396 C C . GLN A 1 310 ? -6.535 8.722 -6.946 1.00 89.81 310 GLN A C 1
ATOM 2398 O O . GLN A 1 310 ? -5.371 8.951 -7.268 1.00 89.81 310 GLN A O 1
ATOM 2403 N N . GLN A 1 311 ? -7.238 7.721 -7.483 1.00 90.50 311 GLN A N 1
ATOM 2404 C CA . GLN A 1 311 ? -6.671 6.802 -8.477 1.00 90.50 311 GLN A CA 1
ATOM 2405 C C . GLN A 1 311 ? -6.534 7.458 -9.860 1.00 90.50 311 GLN A C 1
ATOM 2407 O O . GLN A 1 311 ? -5.508 7.303 -10.523 1.00 90.50 311 GLN A O 1
ATOM 2412 N N . PHE A 1 312 ? -7.533 8.242 -10.276 1.00 89.25 312 PHE A N 1
ATOM 2413 C CA . PHE A 1 312 ? -7.558 8.930 -11.571 1.00 89.25 312 PHE A CA 1
ATOM 2414 C C . PHE A 1 312 ? -6.497 10.030 -11.691 1.00 89.25 312 PHE A C 1
ATOM 2416 O O . PHE A 1 312 ? -6.152 10.438 -12.795 1.00 89.25 312 PHE A O 1
ATOM 2423 N N . SER A 1 313 ? -5.930 10.473 -10.568 1.00 89.75 313 SER A N 1
ATOM 2424 C CA . SER A 1 313 ? -4.782 11.376 -10.563 1.00 89.75 313 SER A CA 1
ATOM 2425 C C . SER A 1 313 ? -3.551 10.821 -11.290 1.00 89.75 313 SER A C 1
ATOM 2427 O O . SER A 1 313 ? -2.688 11.596 -11.689 1.00 89.75 313 SER A O 1
ATOM 2429 N N . GLY A 1 314 ? -3.462 9.498 -11.474 1.00 88.06 314 GLY A N 1
ATOM 2430 C CA . GLY A 1 314 ? -2.344 8.853 -12.160 1.00 88.06 314 GLY A CA 1
ATOM 2431 C C . GLY A 1 314 ? -1.160 8.508 -11.255 1.00 88.06 314 GLY A C 1
ATOM 2432 O O . GLY A 1 314 ? -0.108 8.133 -11.767 1.00 88.06 314 GLY A O 1
ATOM 2433 N N . ILE A 1 315 ? -1.319 8.569 -9.926 1.00 88.25 315 ILE A N 1
ATOM 2434 C CA . ILE A 1 315 ? -0.249 8.225 -8.972 1.00 88.25 315 ILE A CA 1
ATOM 2435 C C . ILE A 1 315 ? 0.329 6.820 -9.203 1.00 88.25 315 ILE A C 1
ATOM 2437 O O . ILE A 1 315 ? 1.542 6.643 -9.191 1.00 88.25 315 ILE A O 1
ATOM 2441 N N . ASN A 1 316 ? -0.511 5.823 -9.510 1.00 87.38 316 ASN A N 1
ATOM 2442 C CA . ASN A 1 316 ? -0.028 4.469 -9.797 1.00 87.38 316 ASN A CA 1
ATOM 2443 C C . ASN A 1 316 ? 0.800 4.416 -11.083 1.00 87.38 316 ASN A C 1
ATOM 2445 O O . ASN A 1 316 ? 1.736 3.632 -11.160 1.00 87.38 316 ASN A O 1
ATOM 2449 N N . THR A 1 317 ? 0.497 5.247 -12.083 1.00 87.06 317 THR A N 1
ATOM 2450 C CA . THR A 1 317 ? 1.298 5.321 -13.312 1.00 87.06 317 THR A CA 1
ATOM 2451 C C . THR A 1 317 ? 2.710 5.798 -12.994 1.00 87.06 317 THR A C 1
ATOM 2453 O O . THR A 1 317 ? 3.680 5.203 -13.455 1.00 87.06 317 THR A O 1
ATOM 2456 N N . ILE A 1 318 ? 2.832 6.826 -12.154 1.00 87.38 318 ILE A N 1
ATOM 2457 C CA . ILE A 1 318 ? 4.125 7.347 -11.700 1.00 87.38 318 ILE A CA 1
ATOM 2458 C C . ILE A 1 318 ? 4.851 6.305 -10.842 1.00 87.38 318 ILE A C 1
ATOM 2460 O O . ILE A 1 318 ? 6.023 6.032 -11.083 1.00 87.38 318 ILE A O 1
ATOM 2464 N N . ALA A 1 319 ? 4.151 5.640 -9.920 1.00 85.81 319 ALA A N 1
ATOM 2465 C CA . ALA A 1 319 ? 4.740 4.609 -9.070 1.00 85.81 319 ALA A CA 1
ATOM 2466 C C . ALA A 1 319 ? 5.198 3.356 -9.848 1.00 85.81 319 ALA A C 1
ATOM 2468 O O . ALA A 1 319 ? 6.221 2.765 -9.498 1.00 85.81 319 ALA A O 1
ATOM 2469 N N . PHE A 1 320 ? 4.459 2.946 -10.887 1.00 85.31 320 PHE A N 1
ATOM 2470 C CA . PHE A 1 320 ? 4.729 1.734 -11.673 1.00 85.31 320 PHE A CA 1
ATOM 2471 C C . PHE A 1 320 ? 5.742 1.953 -12.792 1.00 85.31 320 PHE A C 1
ATOM 2473 O O . PHE A 1 320 ? 6.509 1.042 -13.090 1.00 85.31 320 PHE A O 1
ATOM 2480 N N . TYR A 1 321 ? 5.721 3.124 -13.429 1.00 83.81 321 TYR A N 1
ATOM 2481 C CA . TYR A 1 321 ? 6.500 3.411 -14.635 1.00 83.81 321 TYR A CA 1
ATOM 2482 C C . TYR A 1 321 ? 7.506 4.543 -14.434 1.00 83.81 321 TYR A C 1
ATOM 2484 O O . TYR A 1 321 ? 8.087 5.014 -15.405 1.00 83.81 321 TYR A O 1
ATOM 2492 N N . GLY A 1 322 ? 7.739 4.992 -13.202 1.00 83.44 322 GLY A N 1
ATOM 2493 C CA . GLY A 1 322 ? 8.551 6.170 -12.928 1.00 83.44 322 GLY A CA 1
ATOM 2494 C C . GLY A 1 322 ? 9.969 6.121 -13.497 1.00 83.44 322 GLY A C 1
ATOM 2495 O O . GLY A 1 322 ? 10.398 7.082 -14.133 1.00 83.44 322 GLY A O 1
ATOM 2496 N N . GLU A 1 323 ? 10.675 4.993 -13.364 1.00 83.88 323 GLU A N 1
ATOM 2497 C CA . GLU A 1 323 ? 11.998 4.824 -13.990 1.00 83.88 323 GLU A CA 1
ATOM 2498 C C . GLU A 1 323 ? 11.933 4.858 -15.525 1.00 83.88 323 GLU A C 1
ATOM 2500 O O . GLU A 1 323 ? 12.838 5.390 -16.165 1.00 83.88 323 GLU A O 1
ATOM 2505 N N . ILE A 1 324 ? 10.865 4.316 -16.120 1.00 82.56 324 ILE A N 1
ATOM 2506 C CA . ILE A 1 324 ? 10.660 4.305 -17.576 1.00 82.56 324 ILE A CA 1
ATOM 2507 C C . ILE A 1 324 ? 10.371 5.724 -18.069 1.00 82.56 324 ILE A C 1
ATOM 2509 O O . ILE A 1 324 ? 11.028 6.176 -18.998 1.00 82.56 324 ILE A O 1
ATOM 2513 N N . ILE A 1 325 ? 9.487 6.463 -17.393 1.00 82.81 325 ILE A N 1
ATOM 2514 C CA . ILE A 1 325 ? 9.175 7.868 -17.700 1.00 82.81 325 ILE A CA 1
ATOM 2515 C C . ILE A 1 325 ? 10.449 8.721 -17.644 1.00 82.81 325 ILE A C 1
ATOM 2517 O O . ILE A 1 325 ? 10.687 9.540 -18.528 1.00 82.81 325 ILE A O 1
ATOM 2521 N N . LEU A 1 326 ? 11.296 8.512 -16.632 1.00 82.50 326 LEU A N 1
ATOM 2522 C CA . LEU A 1 326 ? 12.563 9.230 -16.475 1.00 82.50 326 LEU A CA 1
ATOM 2523 C C . LEU A 1 326 ? 13.630 8.808 -17.499 1.00 82.50 326 LEU A C 1
ATOM 2525 O O . LEU A 1 326 ? 14.454 9.628 -17.901 1.00 82.50 326 LEU A O 1
ATOM 2529 N N . LYS A 1 327 ? 13.625 7.553 -17.950 1.00 80.81 327 LYS A N 1
ATOM 2530 C CA . LYS A 1 327 ? 14.510 7.083 -19.024 1.00 80.81 327 LYS A CA 1
ATOM 2531 C C . LYS A 1 327 ? 14.081 7.637 -20.384 1.00 80.81 327 LYS A C 1
ATOM 2533 O O . LYS A 1 327 ? 14.919 8.150 -21.123 1.00 80.81 327 LYS A O 1
ATOM 2538 N N . ASP A 1 328 ? 12.788 7.583 -20.686 1.00 77.69 328 ASP A N 1
ATOM 2539 C CA . ASP A 1 328 ? 12.198 8.146 -21.905 1.00 77.69 328 ASP A CA 1
ATOM 2540 C C . ASP A 1 328 ? 12.356 9.674 -21.941 1.00 77.69 328 ASP A C 1
ATOM 2542 O O . ASP A 1 328 ? 12.465 10.270 -23.009 1.00 77.69 328 ASP A O 1
ATOM 2546 N N . ALA A 1 329 ? 12.491 10.299 -20.767 1.00 73.06 329 ALA A N 1
ATOM 2547 C CA . ALA A 1 329 ? 12.862 11.698 -20.606 1.00 73.06 329 ALA A CA 1
ATOM 2548 C C . ALA A 1 329 ? 14.315 12.035 -21.011 1.00 73.06 329 ALA A C 1
ATOM 2550 O O . ALA A 1 329 ? 14.742 13.177 -20.856 1.00 73.06 329 ALA A O 1
ATOM 2551 N N . GLY A 1 330 ? 15.101 11.071 -21.497 1.00 74.19 330 GLY A N 1
ATOM 2552 C CA . GLY A 1 330 ? 16.475 11.293 -21.952 1.00 74.19 330 GLY A CA 1
ATOM 2553 C C . GLY A 1 330 ? 17.526 11.262 -20.841 1.00 74.19 330 GLY A C 1
ATOM 2554 O O . GLY A 1 330 ? 18.671 11.655 -21.077 1.00 74.19 330 GLY A O 1
ATOM 2555 N N . LEU A 1 331 ? 17.178 10.802 -19.632 1.00 79.31 331 LEU A N 1
ATOM 2556 C CA . LEU A 1 331 ? 18.176 10.504 -18.603 1.00 79.31 331 LEU A CA 1
ATOM 2557 C C . LEU A 1 331 ? 18.873 9.178 -18.915 1.00 79.31 331 LEU A C 1
ATOM 2559 O O . LEU A 1 331 ? 18.271 8.230 -19.421 1.00 79.31 331 LEU A O 1
ATOM 2563 N N . SER A 1 332 ? 20.156 9.087 -18.558 1.00 83.12 332 SER A N 1
ATOM 2564 C CA . SER A 1 332 ? 20.845 7.798 -18.563 1.00 83.12 332 SER A CA 1
ATOM 2565 C C . SER A 1 332 ? 20.151 6.830 -17.601 1.00 83.12 332 SER A C 1
ATOM 2567 O O . SER A 1 332 ? 19.557 7.242 -16.604 1.00 83.12 332 SER A O 1
ATOM 2569 N N . GLN A 1 333 ? 20.238 5.528 -17.878 1.00 79.56 333 GLN A N 1
ATOM 2570 C CA . GLN A 1 333 ? 19.563 4.509 -17.069 1.00 79.56 333 GLN A CA 1
ATOM 2571 C C . GLN A 1 333 ? 19.978 4.559 -15.590 1.00 79.56 333 GLN A C 1
ATOM 2573 O O . GLN A 1 333 ? 19.141 4.353 -14.716 1.00 79.56 333 GLN A O 1
ATOM 2578 N N . GLU A 1 334 ? 21.242 4.870 -15.298 1.00 83.25 334 GLU A N 1
ATOM 2579 C CA . GLU A 1 334 ? 21.715 5.039 -13.921 1.00 83.25 334 GLU A CA 1
ATOM 2580 C C . GLU A 1 334 ? 21.094 6.271 -13.258 1.00 83.25 334 GLU A C 1
ATOM 2582 O O . GLU A 1 334 ? 20.537 6.169 -12.166 1.00 83.25 334 GLU A O 1
ATOM 2587 N N . MET A 1 335 ? 21.101 7.422 -13.937 1.00 84.50 335 MET A N 1
ATOM 2588 C CA . MET A 1 335 ? 20.516 8.650 -13.390 1.00 84.50 335 MET A CA 1
ATOM 2589 C C . MET A 1 335 ? 19.001 8.536 -13.209 1.00 84.50 335 MET A C 1
ATOM 2591 O O . MET A 1 335 ? 18.477 9.036 -12.216 1.00 84.50 335 MET A O 1
ATOM 2595 N N . ALA A 1 336 ? 18.302 7.843 -14.112 1.00 85.06 336 ALA A N 1
ATOM 2596 C CA . ALA A 1 336 ? 16.870 7.580 -13.993 1.00 85.06 336 ALA A CA 1
ATOM 2597 C C . ALA A 1 336 ? 16.543 6.792 -12.713 1.00 85.06 336 ALA A C 1
ATOM 2599 O O . ALA A 1 336 ? 15.624 7.172 -11.992 1.00 85.06 336 ALA A O 1
ATOM 2600 N N . LYS A 1 337 ? 17.339 5.768 -12.372 1.00 86.69 337 LYS A N 1
ATOM 2601 C CA . LYS A 1 337 ? 17.177 4.996 -11.127 1.00 86.69 337 LYS A CA 1
ATOM 2602 C C . LYS A 1 337 ? 17.353 5.856 -9.875 1.00 86.69 337 LYS A C 1
ATOM 2604 O O . LYS A 1 337 ? 16.506 5.820 -8.983 1.00 86.69 337 LYS A O 1
ATOM 2609 N N . TYR A 1 338 ? 18.424 6.651 -9.809 1.00 89.31 338 TYR A N 1
ATOM 2610 C CA . TYR A 1 338 ? 18.675 7.531 -8.659 1.00 89.31 338 TYR A CA 1
ATOM 2611 C C . TYR A 1 338 ? 17.603 8.617 -8.516 1.00 89.31 338 TYR A C 1
ATOM 2613 O O . TYR A 1 338 ? 17.145 8.893 -7.406 1.00 89.31 338 TYR A O 1
ATOM 2621 N N . MET A 1 339 ? 17.165 9.208 -9.631 1.00 88.44 339 MET A N 1
ATOM 2622 C CA . MET A 1 339 ? 16.113 10.224 -9.625 1.00 88.44 339 MET A CA 1
ATOM 2623 C C . MET A 1 339 ? 14.744 9.640 -9.264 1.00 88.44 339 MET A C 1
ATOM 2625 O O . MET A 1 339 ? 13.998 10.283 -8.526 1.00 88.44 339 MET A O 1
ATOM 2629 N N . ALA A 1 340 ? 14.423 8.423 -9.710 1.00 88.25 340 ALA A N 1
ATOM 2630 C CA . ALA A 1 340 ? 13.204 7.717 -9.315 1.00 88.25 340 ALA A CA 1
ATOM 2631 C C . ALA A 1 340 ? 13.206 7.395 -7.812 1.00 88.25 340 ALA A C 1
ATOM 2633 O O . ALA A 1 340 ? 12.228 7.669 -7.120 1.00 88.25 340 ALA A O 1
ATOM 2634 N N . LEU A 1 341 ? 14.334 6.912 -7.274 1.00 91.19 341 LEU A N 1
ATOM 2635 C CA . LEU A 1 341 ? 14.499 6.690 -5.835 1.00 91.19 341 LEU A CA 1
ATOM 2636 C C . LEU A 1 341 ? 14.280 7.976 -5.026 1.00 91.19 341 LEU A C 1
ATOM 2638 O O . LEU A 1 341 ? 13.593 7.950 -4.004 1.00 91.19 341 LEU A O 1
ATOM 2642 N N . LEU A 1 342 ? 14.843 9.100 -5.472 1.00 90.56 342 LEU A N 1
ATOM 2643 C CA . LEU A 1 342 ? 14.669 10.382 -4.792 1.00 90.56 342 LEU A CA 1
ATOM 2644 C C . LEU A 1 342 ? 13.208 10.856 -4.848 1.00 90.56 342 LEU A C 1
ATOM 2646 O O . LEU A 1 342 ? 12.627 11.180 -3.813 1.00 90.56 342 LEU A O 1
ATOM 2650 N N . SER A 1 343 ? 12.623 10.888 -6.047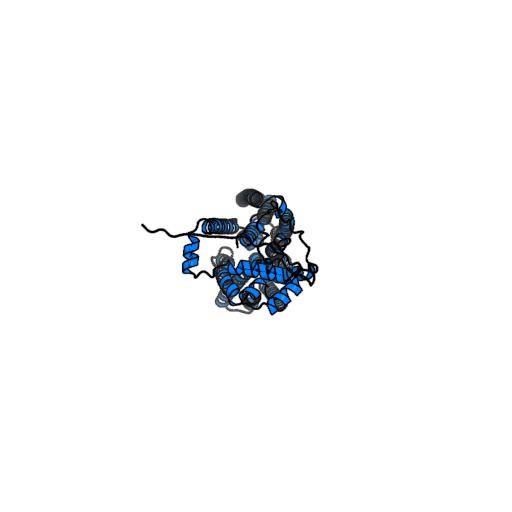 1.00 88.69 343 SER A N 1
ATOM 2651 C CA . SER A 1 343 ? 11.311 11.496 -6.298 1.00 88.69 343 SER A CA 1
ATOM 2652 C C . SER A 1 343 ? 10.127 10.633 -5.863 1.00 88.69 343 SER A C 1
ATOM 2654 O O . SER A 1 343 ? 9.208 11.171 -5.262 1.00 88.69 343 SER A O 1
ATOM 2656 N N . ILE A 1 344 ? 10.152 9.323 -6.114 1.00 89.94 344 ILE A N 1
ATOM 2657 C CA . ILE A 1 344 ? 9.036 8.391 -5.852 1.00 89.94 344 ILE A CA 1
ATOM 2658 C C . ILE A 1 344 ? 9.244 7.642 -4.533 1.00 89.94 344 ILE A C 1
ATOM 2660 O O . ILE A 1 344 ? 8.296 7.272 -3.848 1.00 89.94 344 ILE A O 1
ATOM 2664 N N . GLY A 1 345 ? 10.500 7.400 -4.157 1.00 89.56 345 GLY A N 1
ATOM 2665 C CA . GLY A 1 345 ? 10.828 6.737 -2.901 1.00 89.56 345 GLY A CA 1
ATOM 2666 C C . GLY A 1 345 ? 10.894 7.720 -1.734 1.00 89.56 345 GLY A C 1
ATOM 2667 O O . GLY A 1 345 ? 10.067 7.691 -0.825 1.00 89.56 345 GLY A O 1
ATOM 2668 N N . LEU A 1 346 ? 11.917 8.576 -1.727 1.00 93.12 346 LEU A N 1
ATOM 2669 C CA . LEU A 1 346 ? 12.275 9.364 -0.545 1.00 93.12 346 LEU A CA 1
ATOM 2670 C C . LEU A 1 346 ? 11.306 10.528 -0.288 1.00 93.12 346 LEU A C 1
ATOM 2672 O O . LEU A 1 346 ? 10.859 10.723 0.845 1.00 93.12 346 LEU A O 1
ATOM 2676 N N . CYS A 1 347 ? 10.974 11.300 -1.326 1.00 91.81 347 CYS A N 1
ATOM 2677 C CA . CYS A 1 347 ? 10.103 12.469 -1.207 1.00 91.81 347 CYS A CA 1
ATOM 2678 C C . CYS A 1 347 ? 8.722 12.136 -0.601 1.00 91.81 347 CYS A C 1
ATOM 2680 O O . CYS A 1 347 ? 8.359 12.791 0.380 1.00 91.81 347 CYS A O 1
ATOM 2682 N N . PRO A 1 348 ? 7.975 11.109 -1.060 1.00 91.50 348 PRO A N 1
ATOM 2683 C CA . PRO A 1 348 ? 6.669 10.778 -0.493 1.00 91.50 348 PRO A CA 1
ATOM 2684 C C . PRO A 1 348 ? 6.725 10.357 0.972 1.00 91.50 348 PRO A C 1
ATOM 2686 O O . PRO A 1 348 ? 5.802 10.662 1.729 1.00 91.50 348 PRO A O 1
ATOM 2689 N N . VAL A 1 349 ? 7.805 9.702 1.413 1.00 92.44 349 VAL A N 1
ATOM 2690 C CA . VAL A 1 349 ? 8.005 9.361 2.832 1.00 92.44 349 VAL A CA 1
ATOM 2691 C C . VAL A 1 349 ? 8.144 10.631 3.673 1.00 92.44 349 VAL A C 1
ATOM 2693 O O . VAL A 1 349 ? 7.423 10.795 4.660 1.00 92.44 349 VAL A O 1
ATOM 2696 N N . ILE A 1 350 ? 9.014 11.558 3.260 1.00 92.31 350 ILE A N 1
ATOM 2697 C CA . ILE A 1 350 ? 9.243 12.825 3.972 1.00 92.31 350 ILE A CA 1
ATOM 2698 C C . ILE A 1 350 ? 7.967 13.673 3.982 1.00 92.31 350 ILE A C 1
ATOM 2700 O O . ILE A 1 350 ? 7.542 14.155 5.033 1.00 92.31 350 ILE A O 1
ATOM 2704 N N . PHE A 1 351 ? 7.323 13.840 2.828 1.00 89.69 351 PHE A N 1
ATOM 2705 C CA . PHE A 1 351 ? 6.137 14.682 2.702 1.00 89.69 351 PHE A CA 1
ATOM 2706 C C . PHE A 1 351 ? 4.924 14.100 3.422 1.00 89.69 351 PHE A C 1
ATOM 2708 O O . PHE A 1 351 ? 4.174 14.850 4.043 1.00 89.69 351 PHE A O 1
ATOM 2715 N N . THR A 1 352 ? 4.752 12.779 3.429 1.00 88.25 352 THR A N 1
ATOM 2716 C CA . THR A 1 352 ? 3.668 12.137 4.191 1.00 88.25 352 THR A CA 1
ATOM 2717 C C . THR A 1 352 ? 3.898 12.259 5.693 1.00 88.25 352 THR A C 1
ATOM 2719 O O . THR A 1 352 ? 2.945 12.501 6.435 1.00 88.25 352 THR A O 1
ATOM 2722 N N . LEU A 1 353 ? 5.151 12.176 6.153 1.00 87.19 353 LEU A N 1
ATOM 2723 C CA . LEU A 1 353 ? 5.492 12.424 7.553 1.00 87.19 353 LEU A CA 1
ATOM 2724 C C . LEU A 1 353 ? 5.170 13.872 7.959 1.00 87.19 353 LEU A C 1
ATOM 2726 O O . LEU A 1 353 ? 4.525 14.094 8.981 1.00 87.19 353 LEU A O 1
ATOM 2730 N N . LEU A 1 354 ? 5.550 14.855 7.137 1.00 86.38 354 LEU A N 1
ATOM 2731 C CA . LEU A 1 354 ? 5.214 16.267 7.370 1.00 86.38 354 LEU A CA 1
ATOM 2732 C C . LEU A 1 354 ? 3.699 16.505 7.364 1.00 86.38 354 LEU A C 1
ATOM 2734 O O . LEU A 1 354 ? 3.173 17.221 8.216 1.00 86.38 354 LEU A O 1
ATOM 2738 N N . THR A 1 355 ? 2.988 15.874 6.433 1.00 82.31 355 THR A N 1
ATOM 2739 C CA . THR A 1 355 ? 1.530 15.993 6.302 1.00 82.31 355 THR A CA 1
ATOM 2740 C C . THR A 1 355 ? 0.819 15.402 7.505 1.00 82.31 355 THR A C 1
ATOM 2742 O O . THR A 1 355 ? -0.085 16.021 8.052 1.00 82.31 355 THR A O 1
ATOM 2745 N N . THR A 1 356 ? 1.276 14.250 7.985 1.00 77.62 356 THR A N 1
ATOM 2746 C CA . THR A 1 356 ? 0.748 13.613 9.195 1.00 77.62 356 THR A CA 1
ATOM 2747 C C . THR A 1 356 ? 0.774 14.555 10.401 1.00 77.62 356 THR A C 1
ATOM 2749 O O . THR A 1 356 ? -0.162 14.564 11.193 1.00 77.62 356 THR A O 1
ATOM 2752 N N . LEU A 1 357 ? 1.820 15.375 10.531 1.00 78.31 357 LEU A N 1
ATOM 2753 C CA . LEU A 1 357 ? 1.958 16.333 11.632 1.00 78.31 357 LEU A CA 1
ATOM 2754 C C . LEU A 1 357 ? 1.155 17.625 11.422 1.00 78.31 357 LEU A C 1
ATOM 2756 O O . LEU A 1 357 ? 0.875 18.336 12.384 1.00 78.31 357 LEU A O 1
ATOM 2760 N N . THR A 1 358 ? 0.812 17.957 10.177 1.00 78.06 358 THR A N 1
ATOM 2761 C CA . THR A 1 358 ? 0.208 19.248 9.807 1.00 78.06 358 THR A CA 1
ATOM 2762 C C . THR A 1 358 ? -1.267 19.154 9.420 1.00 78.06 358 THR A C 1
ATOM 2764 O O . THR A 1 358 ? -1.954 20.176 9.423 1.00 78.06 358 THR A O 1
ATOM 2767 N N . VAL A 1 359 ? -1.789 17.955 9.139 1.00 75.81 359 VAL A N 1
ATOM 2768 C CA . VAL A 1 359 ? -3.177 17.741 8.688 1.00 75.81 359 VAL A CA 1
ATOM 2769 C C . VAL A 1 359 ? -4.204 18.265 9.696 1.00 75.81 359 VAL A C 1
ATOM 2771 O O . VAL A 1 359 ? -5.232 18.819 9.299 1.00 75.81 359 VAL A O 1
ATOM 2774 N N . ASP A 1 360 ? -3.887 18.175 10.988 1.00 73.69 360 ASP A N 1
ATOM 2775 C CA . ASP A 1 360 ? -4.756 18.630 12.075 1.00 73.69 360 ASP A CA 1
ATOM 2776 C C . ASP A 1 360 ? -4.791 20.166 12.213 1.00 73.69 360 ASP A C 1
ATOM 2778 O O . ASP A 1 360 ? -5.699 20.702 12.847 1.00 73.69 360 ASP A O 1
ATOM 2782 N N . LEU A 1 361 ? -3.850 20.895 11.595 1.00 77.69 361 LEU A N 1
ATOM 2783 C CA . LEU A 1 361 ? -3.728 22.356 11.718 1.00 77.69 361 LEU A CA 1
ATOM 2784 C C . LEU A 1 361 ? -4.493 23.124 10.632 1.00 77.69 361 LEU A C 1
ATOM 2786 O O . LEU A 1 361 ? -5.120 24.143 10.912 1.00 77.69 361 LEU A O 1
ATOM 2790 N N . PHE A 1 362 ? -4.426 22.660 9.384 1.00 77.25 362 PHE A N 1
ATOM 2791 C CA . PHE A 1 362 ? -4.879 23.426 8.212 1.00 77.25 362 PHE A CA 1
ATOM 2792 C C . PHE A 1 362 ? -6.261 23.014 7.689 1.00 77.25 362 PHE A C 1
ATOM 2794 O O . PHE A 1 362 ? -6.842 23.698 6.844 1.00 77.25 362 PHE A O 1
ATOM 2801 N N . GLY A 1 363 ? -6.808 21.907 8.194 1.00 79.38 363 GLY A N 1
ATOM 2802 C CA . GLY A 1 363 ? -8.106 21.386 7.783 1.00 79.38 363 GLY A CA 1
ATOM 2803 C C . GLY A 1 363 ? -8.085 20.654 6.433 1.00 79.38 363 GLY A C 1
ATOM 2804 O O . GLY A 1 363 ? -7.424 21.030 5.467 1.00 79.38 363 GLY A O 1
ATOM 2805 N N . ARG A 1 364 ? -8.885 19.588 6.344 1.00 82.56 364 ARG A N 1
ATOM 2806 C CA . ARG A 1 364 ? -8.841 18.598 5.248 1.00 82.56 364 ARG A CA 1
ATOM 2807 C C . ARG A 1 364 ? -9.230 19.157 3.881 1.00 82.56 364 ARG A C 1
ATOM 2809 O O . ARG A 1 364 ? -8.593 18.851 2.880 1.00 82.56 364 ARG A O 1
ATOM 2816 N N . LYS A 1 365 ? -10.268 20.001 3.828 1.00 86.50 365 LYS A N 1
ATOM 2817 C CA . LYS A 1 365 ? -10.785 20.564 2.567 1.00 86.50 365 LYS A CA 1
ATOM 2818 C C . LYS A 1 365 ? -9.750 21.446 1.863 1.00 86.50 365 LYS A C 1
ATOM 2820 O O . LYS A 1 365 ? -9.620 21.373 0.645 1.00 86.50 365 LYS A O 1
ATOM 2825 N N . ILE A 1 366 ? -9.023 22.263 2.626 1.00 89.19 366 ILE A N 1
ATOM 2826 C CA . ILE A 1 366 ? -8.012 23.179 2.084 1.00 89.19 366 ILE A CA 1
ATOM 2827 C C . ILE A 1 366 ? -6.837 22.373 1.523 1.00 89.19 366 ILE A C 1
ATOM 2829 O O . ILE A 1 366 ? -6.417 22.626 0.396 1.00 89.19 366 ILE A O 1
ATOM 2833 N N . LEU A 1 367 ? -6.378 21.346 2.248 1.00 86.81 367 LEU A N 1
ATOM 2834 C CA . LEU A 1 367 ? -5.307 20.457 1.783 1.00 86.81 367 LEU A CA 1
ATOM 2835 C C . LEU A 1 367 ? -5.698 19.681 0.515 1.00 86.81 367 LEU A C 1
ATOM 2837 O O . LEU A 1 367 ? -4.890 19.574 -0.408 1.00 86.81 367 LEU A O 1
ATOM 2841 N N . LEU A 1 368 ? -6.938 19.187 0.419 1.00 88.62 368 LEU A N 1
ATOM 2842 C CA . LEU A 1 368 ? -7.436 18.521 -0.795 1.00 88.62 368 LEU A CA 1
ATOM 2843 C C . LEU A 1 368 ? -7.480 19.463 -2.008 1.00 88.62 368 LEU A C 1
ATOM 2845 O O . LEU A 1 368 ? -7.106 19.072 -3.110 1.00 88.62 368 LEU A O 1
ATOM 2849 N N . MET A 1 369 ? -7.903 20.715 -1.823 1.00 90.88 369 MET A N 1
ATOM 2850 C CA . MET A 1 369 ? -7.914 21.695 -2.914 1.00 90.88 369 MET A CA 1
ATOM 2851 C C . MET A 1 369 ? -6.498 22.098 -3.342 1.00 90.88 369 MET A C 1
ATOM 2853 O O . MET A 1 369 ? -6.207 22.140 -4.536 1.00 90.88 369 MET A O 1
ATOM 2857 N N . ALA A 1 370 ? -5.611 22.371 -2.381 1.00 91.88 370 ALA A N 1
ATOM 2858 C CA . ALA A 1 370 ? -4.228 22.746 -2.660 1.00 91.88 370 ALA A CA 1
ATOM 2859 C C . ALA A 1 370 ? -3.470 21.615 -3.373 1.00 91.88 370 ALA A C 1
ATOM 2861 O O . ALA A 1 370 ? -2.809 21.859 -4.382 1.00 91.88 370 ALA A O 1
ATOM 2862 N N . SER A 1 371 ? -3.626 20.372 -2.905 1.00 92.31 371 SER A N 1
ATOM 2863 C CA . SER A 1 371 ? -3.043 19.195 -3.562 1.00 92.31 371 SER A CA 1
ATOM 2864 C C . SER A 1 371 ? -3.555 19.014 -4.989 1.00 92.31 371 SER A C 1
ATOM 2866 O O . SER A 1 371 ? -2.739 18.829 -5.888 1.00 92.31 371 SER A O 1
ATOM 2868 N N . ALA A 1 372 ? -4.865 19.158 -5.235 1.00 91.94 372 ALA A N 1
ATOM 2869 C CA . ALA A 1 372 ? -5.432 19.070 -6.585 1.00 91.94 372 ALA A CA 1
ATOM 2870 C C . ALA A 1 372 ? -4.798 20.085 -7.552 1.00 91.94 372 ALA A C 1
ATOM 2872 O O . ALA A 1 372 ? -4.470 19.737 -8.686 1.00 91.94 372 ALA A O 1
ATOM 2873 N N . LEU A 1 373 ? -4.602 21.331 -7.104 1.00 94.12 373 LEU A N 1
ATOM 2874 C CA . LEU A 1 373 ? -3.994 22.388 -7.918 1.00 94.12 373 LEU A CA 1
ATOM 2875 C C . LEU A 1 373 ? -2.521 22.098 -8.223 1.00 94.12 373 LEU A C 1
ATOM 2877 O O . LEU A 1 373 ? -2.101 22.217 -9.374 1.00 94.12 373 LEU A O 1
ATOM 2881 N N . ILE A 1 374 ? -1.750 21.679 -7.214 1.00 93.50 374 ILE A N 1
ATOM 2882 C CA . ILE A 1 374 ? -0.330 21.331 -7.376 1.00 93.50 374 ILE A CA 1
ATOM 2883 C C . ILE A 1 374 ? -0.176 20.136 -8.325 1.00 93.50 374 ILE A C 1
ATOM 2885 O O . ILE A 1 374 ? 0.648 20.171 -9.241 1.00 93.50 374 ILE A O 1
ATOM 2889 N N . MET A 1 375 ? -0.992 19.095 -8.149 1.00 92.44 375 MET A N 1
ATOM 2890 C CA . MET A 1 375 ? -0.982 17.903 -9.000 1.00 92.44 375 MET A CA 1
ATOM 2891 C C . MET A 1 375 ? -1.424 18.212 -10.434 1.00 92.44 375 MET A C 1
ATOM 2893 O O . MET A 1 375 ? -0.822 17.720 -11.387 1.00 92.44 375 MET A O 1
ATOM 2897 N N . GLY A 1 376 ? -2.440 19.061 -10.610 1.00 92.50 376 GLY A N 1
ATOM 2898 C CA . GLY A 1 376 ? -2.899 19.490 -11.932 1.00 92.50 376 GLY A CA 1
ATOM 2899 C C . GLY A 1 376 ? -1.830 20.286 -12.684 1.00 92.50 376 GLY A C 1
ATOM 2900 O O . GLY A 1 376 ? -1.537 19.990 -13.842 1.00 92.50 376 GLY A O 1
ATOM 2901 N N . PHE A 1 377 ? -1.193 21.247 -12.009 1.00 92.44 377 PHE A N 1
ATOM 2902 C CA . PHE A 1 377 ? -0.115 22.046 -12.596 1.00 92.44 377 PHE A CA 1
ATOM 2903 C C . PHE A 1 377 ? 1.118 21.198 -12.938 1.00 92.44 377 PHE A C 1
ATOM 2905 O O . PHE A 1 377 ? 1.648 21.291 -14.042 1.00 92.44 377 PHE A O 1
ATOM 2912 N N . SER A 1 378 ? 1.549 20.325 -12.026 1.00 90.31 378 SER A N 1
ATOM 2913 C CA . SER A 1 378 ? 2.685 19.424 -12.265 1.00 90.31 378 SER A CA 1
ATOM 2914 C C . SER A 1 378 ? 2.421 18.425 -13.392 1.00 90.31 378 SER A C 1
ATOM 2916 O O . SER A 1 378 ? 3.297 18.221 -14.229 1.00 90.31 378 SER A O 1
ATOM 2918 N N . SER A 1 379 ? 1.211 17.867 -13.485 1.00 88.75 379 SER A N 1
ATOM 2919 C CA . SER A 1 379 ? 0.826 16.977 -14.592 1.00 88.75 379 SER A CA 1
ATOM 2920 C C . SER A 1 379 ? 0.843 17.700 -15.938 1.00 88.75 379 SER A C 1
ATOM 2922 O O . SER A 1 379 ? 1.309 17.150 -16.936 1.00 88.75 379 SER A O 1
ATOM 2924 N N . TYR A 1 380 ? 0.389 18.957 -15.973 1.00 89.25 380 TYR A N 1
ATOM 2925 C CA . TYR A 1 380 ? 0.471 19.793 -17.169 1.00 89.25 380 TYR A CA 1
ATOM 2926 C C . TYR A 1 380 ? 1.929 20.044 -17.588 1.00 89.25 380 TYR A C 1
ATOM 2928 O O . TYR A 1 380 ? 2.275 19.867 -18.757 1.00 89.25 380 TYR A O 1
ATOM 2936 N N . CYS A 1 381 ? 2.806 20.373 -16.635 1.00 86.38 381 CYS A N 1
ATOM 2937 C CA . CYS A 1 381 ? 4.239 20.539 -16.887 1.00 86.38 381 CYS A CA 1
ATOM 2938 C C . CYS A 1 381 ? 4.910 19.241 -17.366 1.00 86.38 381 CYS A C 1
ATOM 2940 O O . CYS A 1 381 ? 5.729 19.288 -18.285 1.00 86.38 381 CYS A O 1
ATOM 2942 N N . LEU A 1 382 ? 4.527 18.083 -16.815 1.00 82.12 382 LEU A N 1
ATOM 2943 C CA . LEU A 1 382 ? 5.002 16.769 -17.263 1.00 82.12 382 LEU A CA 1
ATOM 2944 C C . LEU A 1 382 ? 4.564 16.474 -18.713 1.00 82.12 382 LEU A C 1
ATOM 2946 O O . LEU A 1 382 ? 5.345 15.959 -19.513 1.00 82.12 382 LEU A O 1
ATOM 2950 N N . GLY A 1 383 ? 3.336 16.854 -19.078 1.00 82.94 383 GLY A N 1
ATOM 2951 C CA . GLY A 1 383 ? 2.827 16.742 -20.447 1.00 82.94 383 GLY A CA 1
ATOM 2952 C C . GLY A 1 383 ? 3.561 17.652 -21.439 1.00 82.94 383 GLY A C 1
ATOM 2953 O O . GLY A 1 383 ? 3.922 17.211 -22.531 1.00 82.94 383 GLY A O 1
ATOM 2954 N N . LEU A 1 384 ? 3.840 18.904 -21.052 1.00 81.69 384 LEU A N 1
ATOM 2955 C CA . LEU A 1 384 ? 4.660 19.821 -21.853 1.00 81.69 384 LEU A CA 1
ATOM 2956 C C . LEU A 1 384 ? 6.084 19.292 -22.026 1.00 81.69 384 LEU A C 1
ATOM 2958 O O . LEU A 1 384 ? 6.637 19.357 -23.120 1.00 81.69 384 LEU A O 1
ATOM 2962 N N . PHE A 1 385 ? 6.668 18.730 -20.972 1.00 76.69 385 PHE A N 1
ATOM 2963 C CA . PHE A 1 385 ? 7.986 18.117 -21.041 1.00 76.69 385 PHE A CA 1
ATOM 2964 C C . PHE A 1 385 ? 8.057 17.031 -22.133 1.00 76.69 385 PHE A C 1
ATOM 2966 O O . PHE A 1 385 ? 8.913 17.115 -23.015 1.00 76.69 385 PHE A O 1
ATOM 2973 N N . ASN A 1 386 ? 7.108 16.087 -22.136 1.00 72.94 386 ASN A N 1
ATOM 2974 C CA . ASN A 1 386 ? 7.044 14.996 -23.119 1.00 72.94 386 ASN A CA 1
ATOM 2975 C C . ASN A 1 386 ? 6.886 15.509 -24.571 1.00 72.94 386 ASN A C 1
ATOM 2977 O O . ASN A 1 386 ? 7.297 14.872 -25.533 1.00 72.94 386 ASN A O 1
ATOM 2981 N N . ARG A 1 387 ? 6.320 16.709 -24.754 1.00 78.44 387 ARG A N 1
ATOM 2982 C CA . ARG A 1 387 ? 6.176 17.345 -26.073 1.00 78.44 387 ARG A CA 1
ATOM 2983 C C . ARG A 1 387 ? 7.487 17.942 -26.601 1.00 78.44 387 ARG A C 1
ATOM 2985 O O . ARG A 1 387 ? 7.672 17.967 -27.816 1.00 78.44 387 ARG A O 1
ATOM 2992 N N . TYR A 1 388 ? 8.349 18.473 -25.728 1.00 76.25 388 TYR A N 1
ATOM 2993 C CA . TYR A 1 388 ? 9.469 19.340 -26.126 1.00 76.25 388 TYR A CA 1
ATOM 2994 C C . TYR A 1 388 ? 10.875 18.728 -25.952 1.00 76.25 388 TYR A C 1
ATOM 2996 O O . TYR A 1 388 ? 11.834 19.388 -26.345 1.00 76.25 388 TYR A O 1
ATOM 3004 N N . ASN A 1 389 ? 11.018 17.503 -25.418 1.00 64.88 389 ASN A N 1
ATOM 3005 C CA . ASN A 1 389 ? 12.228 16.640 -25.368 1.00 64.88 389 ASN A CA 1
ATOM 3006 C C . ASN A 1 389 ? 13.577 17.241 -24.892 1.00 64.88 389 ASN A C 1
ATOM 3008 O O . ASN A 1 389 ? 14.565 16.520 -24.828 1.00 64.88 389 ASN A O 1
ATOM 3012 N N . ASN A 1 390 ? 13.642 18.522 -24.519 1.00 63.22 390 ASN A N 1
ATOM 3013 C CA . ASN A 1 390 ? 14.870 19.236 -24.135 1.00 63.22 390 ASN A CA 1
ATOM 3014 C C . ASN A 1 390 ? 14.832 19.785 -22.695 1.00 63.22 390 ASN A C 1
ATOM 3016 O O . ASN A 1 390 ? 15.656 20.615 -22.318 1.00 63.22 390 ASN A O 1
ATOM 3020 N N . LEU A 1 391 ? 13.861 19.364 -21.877 1.00 66.81 391 LEU A N 1
ATOM 3021 C CA . LEU A 1 391 ? 13.600 19.943 -20.553 1.00 66.81 391 LEU A CA 1
ATOM 3022 C C . LEU A 1 391 ? 13.712 18.904 -19.421 1.00 66.81 391 LEU A C 1
ATOM 3024 O O . LEU A 1 391 ? 12.840 18.832 -18.561 1.00 66.81 391 LEU A O 1
ATOM 3028 N N . ASN A 1 392 ? 14.779 18.100 -19.392 1.00 73.88 392 ASN A N 1
ATOM 3029 C CA . ASN A 1 392 ? 14.931 16.973 -18.448 1.00 73.88 392 ASN A CA 1
ATOM 3030 C C . ASN A 1 392 ? 14.756 17.403 -16.976 1.00 73.88 392 ASN A C 1
ATOM 3032 O O . ASN A 1 392 ? 14.135 16.701 -16.180 1.00 73.88 392 ASN A O 1
ATOM 3036 N N . VAL A 1 393 ? 15.238 18.603 -16.628 1.00 77.94 393 VAL A N 1
ATOM 3037 C CA . VAL A 1 393 ? 15.064 19.205 -15.293 1.00 77.94 393 VAL A CA 1
ATOM 3038 C C . VAL A 1 393 ? 13.590 19.487 -14.988 1.00 77.94 393 VAL A C 1
ATOM 3040 O O . VAL A 1 393 ? 13.141 19.240 -13.872 1.00 77.94 393 VAL A O 1
ATOM 3043 N N . LEU A 1 394 ? 12.815 19.955 -15.973 1.00 82.25 394 LEU A N 1
ATOM 3044 C CA . LEU A 1 394 ? 11.386 20.221 -15.807 1.00 82.25 394 LEU A CA 1
ATOM 3045 C C . LEU A 1 394 ? 10.612 18.932 -15.528 1.00 82.25 394 LEU A C 1
ATOM 3047 O O . LEU A 1 394 ? 9.731 18.950 -14.674 1.00 82.25 394 LEU A O 1
ATOM 3051 N N . GLY A 1 395 ? 10.947 17.824 -16.198 1.00 80.00 395 GLY A N 1
ATOM 3052 C CA . GLY A 1 395 ? 10.319 16.522 -15.955 1.00 80.00 395 GLY A CA 1
ATOM 3053 C C . GLY A 1 395 ? 10.509 16.050 -14.511 1.00 80.00 395 GLY A C 1
ATOM 3054 O O . GLY A 1 395 ? 9.532 15.746 -13.828 1.00 80.00 395 GLY A O 1
ATOM 3055 N N . ILE A 1 396 ? 11.749 16.091 -14.010 1.00 81.00 396 ILE A N 1
ATOM 3056 C CA . ILE A 1 396 ? 12.081 15.688 -12.632 1.00 81.00 396 ILE A CA 1
ATOM 3057 C C . ILE A 1 396 ? 11.387 16.591 -11.607 1.00 81.00 396 ILE A C 1
ATOM 3059 O O . ILE A 1 396 ? 10.749 16.099 -10.677 1.00 81.00 396 ILE A O 1
ATOM 3063 N N . VAL A 1 397 ? 11.485 17.915 -11.775 1.00 86.25 397 VAL A N 1
ATOM 3064 C CA . VAL A 1 397 ? 10.852 18.875 -10.858 1.00 86.25 397 VAL A CA 1
ATOM 3065 C C . VAL A 1 397 ? 9.336 18.694 -10.857 1.00 86.25 397 VAL A C 1
ATOM 3067 O O . VAL A 1 397 ? 8.726 18.681 -9.792 1.00 86.25 397 VAL A O 1
ATOM 3070 N N . SER A 1 398 ? 8.729 18.476 -12.026 1.00 87.31 398 SER A N 1
ATOM 3071 C CA . SER A 1 398 ? 7.289 18.223 -12.136 1.00 87.31 398 SER A CA 1
ATOM 3072 C C . SER A 1 398 ? 6.886 16.940 -11.414 1.00 87.31 398 SER A C 1
ATOM 3074 O O . SER A 1 398 ? 5.893 16.945 -10.696 1.00 87.31 398 SER A O 1
ATOM 3076 N N . MET A 1 399 ? 7.675 15.871 -11.533 1.00 86.00 399 MET A N 1
ATOM 3077 C CA . MET A 1 399 ? 7.426 14.604 -10.843 1.00 86.00 399 MET A CA 1
ATOM 3078 C C . MET A 1 399 ? 7.510 14.759 -9.316 1.00 86.00 399 MET A C 1
ATOM 3080 O O . MET A 1 399 ? 6.604 14.336 -8.605 1.00 86.00 399 MET A O 1
ATOM 3084 N N . ILE A 1 400 ? 8.531 15.458 -8.807 1.00 88.62 400 ILE A N 1
ATOM 3085 C CA . ILE A 1 400 ? 8.664 15.755 -7.369 1.00 88.62 400 ILE A CA 1
ATOM 3086 C C . ILE A 1 400 ? 7.501 16.629 -6.878 1.00 88.62 400 ILE A C 1
ATOM 3088 O O . ILE A 1 400 ? 6.935 16.370 -5.816 1.00 88.62 400 ILE A O 1
ATOM 3092 N N . CYS A 1 401 ? 7.122 17.659 -7.639 1.00 91.06 401 CYS A N 1
ATOM 3093 C CA . CYS A 1 401 ? 5.986 18.514 -7.298 1.00 91.06 401 CYS A CA 1
ATOM 3094 C C . CYS A 1 401 ? 4.658 17.745 -7.307 1.00 91.06 401 CYS A C 1
ATOM 3096 O O . CYS A 1 401 ? 3.810 17.998 -6.450 1.00 91.06 401 CYS A O 1
ATOM 3098 N N . PHE A 1 402 ? 4.477 16.805 -8.235 1.00 91.75 402 PHE A N 1
ATOM 3099 C CA . PHE A 1 402 ? 3.305 15.934 -8.267 1.00 91.75 402 PHE A CA 1
ATOM 3100 C C . PHE A 1 402 ? 3.231 15.073 -7.003 1.00 91.75 402 PHE A C 1
ATOM 3102 O O . PHE A 1 402 ? 2.205 15.068 -6.321 1.00 91.75 402 PHE A O 1
ATOM 3109 N N . GLU A 1 403 ? 4.334 14.414 -6.648 1.00 89.75 403 GLU A N 1
ATOM 3110 C CA . GLU A 1 403 ? 4.439 13.557 -5.461 1.00 89.75 403 GLU A CA 1
ATOM 3111 C C . GLU A 1 403 ? 4.240 14.337 -4.154 1.00 89.75 403 GLU A C 1
ATOM 3113 O O . GLU A 1 403 ? 3.573 13.874 -3.222 1.00 89.75 403 GLU A O 1
ATOM 3118 N N . PHE A 1 404 ? 4.754 15.568 -4.097 1.00 90.56 404 PHE A N 1
ATOM 3119 C CA . PHE A 1 404 ? 4.495 16.511 -3.010 1.00 90.56 404 PHE A CA 1
ATOM 3120 C C . PHE A 1 404 ? 3.006 16.844 -2.889 1.00 90.56 404 PHE A C 1
ATOM 3122 O O . PHE A 1 404 ? 2.430 16.735 -1.804 1.00 90.56 404 PHE A O 1
ATOM 3129 N N . GLY A 1 405 ? 2.370 17.209 -4.007 1.00 90.75 405 GLY A N 1
ATOM 3130 C CA . GLY A 1 405 ? 0.939 17.491 -4.057 1.00 90.75 405 GLY A CA 1
ATOM 3131 C C . GLY A 1 405 ? 0.114 16.294 -3.586 1.00 90.75 405 GLY A C 1
ATOM 3132 O O . GLY A 1 405 ? -0.746 16.448 -2.717 1.00 90.75 405 GLY A O 1
ATOM 3133 N N . PHE A 1 406 ? 0.420 15.095 -4.085 1.00 90.88 406 PHE A N 1
ATOM 3134 C CA . PHE A 1 406 ? -0.270 13.871 -3.685 1.00 90.88 406 PHE A CA 1
ATOM 3135 C C . PHE A 1 406 ? -0.111 13.595 -2.186 1.00 90.88 406 PHE A C 1
ATOM 3137 O O . PHE A 1 406 ? -1.107 13.400 -1.486 1.00 90.88 406 PHE A O 1
ATOM 3144 N N . SER A 1 407 ? 1.118 13.653 -1.671 1.00 88.06 407 SER A N 1
ATOM 3145 C CA . SER A 1 407 ? 1.433 13.336 -0.272 1.00 88.06 407 SER A CA 1
ATOM 3146 C C . SER A 1 407 ? 0.760 14.271 0.739 1.00 88.06 407 SER A C 1
ATOM 3148 O O . SER A 1 407 ? 0.430 13.828 1.838 1.00 88.06 407 SER A O 1
ATOM 3150 N N . ILE A 1 408 ? 0.517 15.536 0.371 1.00 87.88 408 ILE A N 1
ATOM 3151 C CA . ILE A 1 408 ? -0.145 16.528 1.239 1.00 87.88 408 ILE A CA 1
ATOM 3152 C C . ILE A 1 408 ? -1.651 16.316 1.363 1.00 87.88 408 ILE A C 1
ATOM 3154 O O . ILE A 1 408 ? -2.238 16.638 2.396 1.00 87.88 408 ILE A O 1
ATOM 3158 N N . GLY A 1 409 ? -2.303 15.809 0.319 1.00 86.19 409 GLY A N 1
ATOM 3159 C CA . GLY A 1 409 ? -3.761 15.743 0.289 1.00 86.19 409 GLY A CA 1
ATOM 3160 C C . GLY A 1 409 ? -4.289 14.373 -0.081 1.00 86.19 409 GLY A C 1
ATOM 3161 O O . GLY A 1 409 ? -4.747 13.626 0.783 1.00 86.19 409 GLY A O 1
ATOM 3162 N N . TYR A 1 410 ? -4.246 14.059 -1.374 1.00 86.38 410 TYR A N 1
ATOM 3163 C CA . TYR A 1 410 ? -4.853 12.851 -1.938 1.00 86.38 410 TYR A CA 1
ATOM 3164 C C . TYR A 1 410 ? -4.278 11.539 -1.396 1.00 86.38 410 TYR A C 1
ATOM 3166 O O . TYR A 1 410 ? -4.964 10.528 -1.460 1.00 86.38 410 TYR A O 1
ATOM 3174 N N . GLY A 1 411 ? -3.070 11.522 -0.839 1.00 83.56 411 GLY A N 1
ATOM 3175 C CA . GLY A 1 411 ? -2.512 10.352 -0.165 1.00 83.56 411 GLY A CA 1
ATOM 3176 C C . GLY A 1 411 ? -3.253 10.038 1.139 1.00 83.56 411 GLY A C 1
ATOM 3177 O O . GLY A 1 411 ? -4.015 9.074 1.186 1.00 83.56 411 GLY A O 1
ATOM 3178 N N . PRO A 1 412 ? -3.056 10.830 2.209 1.00 79.88 412 PRO A N 1
ATOM 3179 C CA . PRO A 1 412 ? -3.565 10.492 3.537 1.00 79.88 412 PRO A CA 1
ATOM 3180 C C . PRO A 1 412 ? -5.048 10.824 3.747 1.00 79.88 412 PRO A C 1
ATOM 3182 O O . PRO A 1 412 ? -5.746 10.075 4.429 1.00 79.88 412 PRO A O 1
ATOM 3185 N N . ILE A 1 413 ? -5.563 11.923 3.185 1.00 82.50 413 ILE A N 1
ATOM 3186 C CA . ILE A 1 413 ? -6.899 12.434 3.543 1.00 82.50 413 ILE A CA 1
ATOM 3187 C C . ILE A 1 413 ? -8.029 11.456 3.198 1.00 82.50 413 ILE A C 1
ATOM 3189 O O . ILE A 1 413 ? -8.892 11.264 4.058 1.00 82.50 413 ILE A O 1
ATOM 3193 N N . PRO A 1 414 ? -8.054 10.804 2.017 1.00 83.00 414 PRO A N 1
ATOM 3194 C CA . PRO A 1 414 ? -9.113 9.850 1.706 1.00 83.00 414 PRO A CA 1
ATOM 3195 C C . PRO A 1 414 ? -9.189 8.715 2.737 1.00 83.00 414 PRO A C 1
ATOM 3197 O O . PRO A 1 414 ? -10.280 8.367 3.176 1.00 83.00 414 PRO A O 1
ATOM 3200 N N . TRP A 1 415 ? -8.053 8.202 3.216 1.00 77.19 415 TRP A N 1
ATOM 3201 C CA . TRP A 1 415 ? -8.028 7.159 4.247 1.00 77.19 415 TRP A CA 1
ATOM 3202 C C . TRP A 1 415 ? -8.527 7.646 5.604 1.00 77.19 415 TRP A C 1
ATOM 3204 O O . TRP A 1 415 ? -9.299 6.945 6.259 1.00 77.19 415 TRP A O 1
ATOM 3214 N N . ILE A 1 416 ? -8.144 8.856 6.018 1.00 76.56 416 ILE A N 1
ATOM 3215 C CA . ILE A 1 416 ? -8.601 9.390 7.306 1.00 76.56 416 ILE A CA 1
ATOM 3216 C C . ILE A 1 416 ? -10.107 9.695 7.252 1.00 76.56 416 ILE A C 1
ATOM 3218 O O . ILE A 1 416 ? -10.813 9.449 8.225 1.00 76.56 416 ILE A O 1
ATOM 3222 N N . MET A 1 417 ? -10.633 10.170 6.117 1.00 78.50 417 MET A N 1
ATOM 3223 C CA . MET A 1 417 ? -12.077 10.387 5.977 1.00 78.50 417 MET A CA 1
ATOM 3224 C C . MET A 1 417 ? -12.880 9.081 5.948 1.00 78.50 417 MET A C 1
ATOM 3226 O O . MET A 1 417 ? -14.009 9.086 6.435 1.00 78.50 417 MET A O 1
ATOM 3230 N N . ILE A 1 418 ? -12.317 7.963 5.452 1.00 74.75 418 ILE A N 1
ATOM 3231 C CA . ILE A 1 418 ? -12.947 6.641 5.642 1.00 74.75 418 ILE A CA 1
ATOM 3232 C C . ILE A 1 418 ? -13.103 6.381 7.145 1.00 74.75 418 ILE A C 1
ATOM 3234 O O . ILE A 1 418 ? -14.196 6.067 7.601 1.00 74.75 418 ILE A O 1
ATOM 3238 N N . ALA A 1 419 ? -12.023 6.531 7.913 1.00 65.88 419 ALA A N 1
ATOM 3239 C CA . ALA A 1 419 ? -12.009 6.185 9.333 1.00 65.88 419 ALA A CA 1
ATOM 3240 C C . ALA A 1 419 ? -12.895 7.086 10.217 1.00 65.88 419 ALA A C 1
ATOM 3242 O O . ALA A 1 419 ? -13.257 6.676 11.315 1.00 65.88 419 ALA A O 1
ATOM 3243 N N . GLU A 1 420 ? -13.220 8.304 9.775 1.00 67.81 420 GLU A N 1
ATOM 3244 C CA . GLU A 1 420 ? -14.077 9.248 10.514 1.00 67.81 420 GLU A CA 1
ATOM 3245 C C . GLU A 1 420 ? -15.568 9.121 10.200 1.00 67.81 420 GLU A C 1
ATOM 3247 O O . GLU A 1 420 ? -16.395 9.588 10.984 1.00 67.81 420 GLU A O 1
ATOM 3252 N N . MET A 1 421 ? -15.913 8.547 9.046 1.00 65.94 421 MET A N 1
ATOM 3253 C CA . MET A 1 421 ? -17.304 8.377 8.613 1.00 65.94 421 MET A CA 1
ATOM 3254 C C . MET A 1 421 ? -17.846 6.957 8.831 1.00 65.94 421 MET A C 1
ATOM 3256 O O . MET A 1 421 ? -19.037 6.735 8.607 1.00 65.94 421 MET A O 1
ATOM 3260 N N . ILE A 1 422 ? -16.991 6.028 9.271 1.00 55.88 422 ILE A N 1
ATOM 3261 C CA . ILE A 1 422 ? -17.345 4.715 9.843 1.00 55.88 422 ILE A CA 1
ATOM 3262 C C . ILE A 1 422 ? -17.504 4.861 11.357 1.00 55.88 422 ILE A C 1
ATOM 3264 O O . ILE A 1 422 ? -18.444 4.242 11.912 1.00 55.88 422 ILE A O 1
#

Secondary structure (DSSP, 8-state):
----------------------S--------------------TTHHHHHHHHHHHHHHHHHHHHHHHHHHHHHHHHHTS-TTT---TTSHHHHHHHHHHHHHHHHHHHHHHHHHHHT-HHHHHHHHHHHHHHHHHHHHHGGG---HHHHHHHHHHHHHHHHHHHHHHHHHHHHHHHHHS-TTTHHHHHHHHHHHHHHHHHHHHHHHHSTT--HHHHHHHHHHHHHHHHHHHHTPPPPHHHHHHTT-HHHHHHHHHHHH-SSS-HHHHHHHHHHHHHHS----HHHHHHHTTSHHHHHHHHHHHHHHHHHHHTTHHHHHHHHHHHHHHTT--HHHHHHHHIIIIIIHHHHHHHHHHHHHHHH-HHHHHHHHHHHHHHHHHHHHHHHHHSS-HHHHHHHHHHHHHHHHHTTTHHHHHHHHHH-

InterPro domains:
  IPR003663 Sugar/inositol transporter [PR00171] (64-74)
  IPR003663 Sugar/inositol transporter [PR00171] (155-174)
  IPR003663 Sugar/inositol transporter [PR00171] (310-320)
  IPR003663 Sugar/inositol transporter [PR00171] (396-417)
  IPR005828 Major facilitator, sugar transporter-like [PF00083] (53-421)
  IPR005829 Sugar transporter, conserved site [PS00217] (160-185)
  IPR020846 Major facilitator superfamily domain [PS50850] (52-422)
  IPR036259 MFS transporter superfamily [G3DSA:1.20.1250.20] (41-422)
  IPR036259 MFS transporter superfamily [SSF103473] (58-421)
  IPR050549 Major Facilitator Superfamily Trehalose Transporter [PTHR48021] (43-421)

Foldseek 3Di:
DDDDDDDYDDDDDDDDDDDDDDPDPDPDDDDDDDPPPPDPPPFPPQVLLVLLLLLLLLLLLLLLLLLLLLQLALVLQQPDDPLRHDPPPDPLSVLLLVLLQVLLVLLQVVLVVCCQPVNLLVLLLVLLVLQLVLLVLQLCLVVDPDSVSSSVSSSVSSNSNSSSNSSSVNSSLVQSCLLDDPVCNLLSSLSNLLSSLQSLLVNLVVSLDPPDHSSNSSVVSSVSSVVSSVSSVPRQTGLLSCVVVVNNVSSLVSQCSSRNPPDPSVVVSVVSNVVVVVVDPADPVRVVVCCVD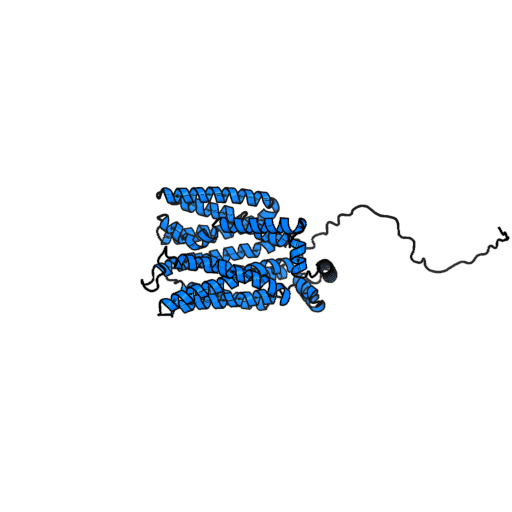PLNVVLVVVLVVLVVVLVVLCLSVCSNNVLVLLVLLVDDSSVSSVLSSVQRRVLLSVLLVVLSVCCVPPDQVVLQVQLVVQSVVLVVQCVVSNVPSPCSVSNSVSSNSNSNSCSNHSRSSSSVSVSVSD

Organism: Amphimedon queenslandica (NCBI:txid400682)

Sequence (422 aa):
MAQSHHEGSSLLLNHSSDHGPSIQESVQSSPSHKRSFFCCQRPERLWSTTIVALAAALSPLVGGYAVGYPSSSLINLSNMTHNRSLVNGSVLVDTYGALVPFGALFGGAMAGFSADTLGRKPTIVIALLPYFVGWIMLGISWFINNSIAFKVIILVGRFITGVGIGWAMLIGPVYIGEVSTPSLRGLYSSLPQLLLNVGIFLIYCIAVIPGIEYYQTAFIAASMSFIVFLIVIWLPETPRFLIAKENFKKALKVLVFLRGHTMNAQEEIAEIEGAIAKQKKLTCIETLREMRHRSVYLPFILMLVLMFFQQFSGINTIAFYGEIILKDAGLSQEMAKYMALLSIGLCPVIFTLLTTLTVDLFGRKILLMASALIMGFSSYCLGLFNRYNNLNVLGIVSMICFEFGFSIGYGPIPWIMIAEMI

Radius of gyration: 29.22 Å; Cα contacts (8 Å, |Δi|>4): 553; chains: 1; bounding box: 104×47×96 Å

pLDDT: mean 78.74, std 18.56, range [24.03, 95.56]